Protein 5MMD (pdb70)

Radius of gyration: 23.55 Å; Cα contacts (8 Å, |Δi|>4): 1115; chains: 2; bounding box: 52×70×45 Å

Structure (mmCIF, N/CA/C/O backbone):
data_5MMD
#
_entry.id   5MMD
#
_cell.length_a   71.398
_cell.length_b   127.195
_cell.length_c   44.274
_cell.angle_alpha   90.00
_cell.angle_beta   90.00
_cell.angle_gamma   90.00
#
_symmetry.space_group_name_H-M   'P 21 21 2'
#
loop_
_entity.id
_entity.type
_entity.pdbx_description
1 polymer 'Metallo-beta-lactamase 1'
2 non-polymer 'ZINC ION'
3 non-polymer 'CHLORIDE ION'
4 water water
#
loop_
_atom_site.group_PDB
_atom_site.id
_atom_site.type_symbol
_atom_site.label_atom_id
_atom_site.label_alt_id
_atom_site.label_comp_id
_atom_site.label_asym_id
_atom_site.label_entity_id
_atom_site.label_seq_id
_atom_site.pdbx_PDB_ins_code
_atom_site.Cartn_x
_atom_site.Cartn_y
_atom_site.Cartn_z
_atom_site.occupancy
_atom_site.B_iso_or_equiv
_atom_site.auth_seq_id
_atom_site.auth_comp_id
_atom_site.auth_asym_id
_atom_site.auth_atom_id
_atom_site.pdbx_PDB_model_num
ATOM 1 N N . GLU A 1 4 ? -35.434 -4.551 -4.756 1.00 56.27 38 GLU E N 1
ATOM 2 C CA . GLU A 1 4 ? -36.032 -4.841 -3.461 1.00 54.85 38 GLU E CA 1
ATOM 3 C C . GLU A 1 4 ? -35.505 -3.876 -2.389 1.00 50.11 38 GLU E C 1
ATOM 4 O O . GLU A 1 4 ? -36.176 -2.904 -2.031 1.00 52.04 38 GLU E O 1
ATOM 16 N N . ILE A 1 5 ? -34.295 -4.132 -1.904 1.00 42.53 39 ILE E N 1
ATOM 17 C CA . ILE A 1 5 ? -33.790 -3.451 -0.713 1.00 36.39 39 ILE E CA 1
ATOM 18 C C . ILE A 1 5 ? -33.061 -2.137 -1.059 1.00 31.92 39 ILE E 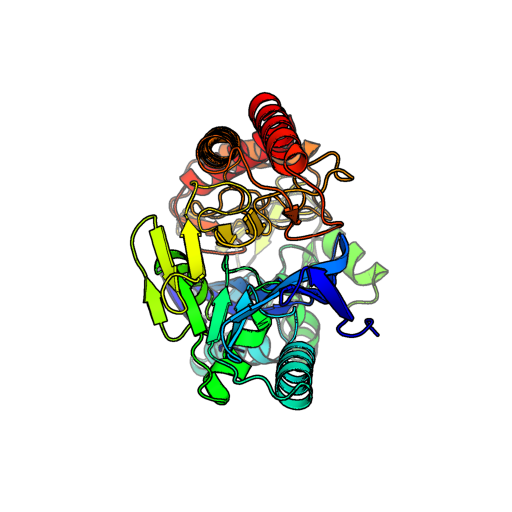C 1
ATOM 19 O O . ILE A 1 5 ? -32.415 -2.017 -2.101 1.00 31.42 39 ILE E O 1
ATOM 35 N N . PRO A 1 6 ? -33.182 -1.134 -0.189 1.00 28.80 40 PRO E N 1
ATOM 36 C CA . PRO A 1 6 ? -32.480 0.118 -0.429 1.00 27.92 40 PRO E CA 1
ATOM 37 C C . PRO A 1 6 ? -30.949 -0.029 -0.435 1.00 25.21 40 PRO E C 1
ATOM 38 O O . PRO A 1 6 ? -30.370 -0.983 0.091 1.00 22.90 40 PRO E O 1
ATOM 49 N N . GLY A 1 7 ? -30.308 0.954 -1.043 1.00 25.29 41 GLY E N 1
ATOM 50 C CA . GLY A 1 7 ? -28.884 0.903 -1.312 1.00 23.35 41 GLY E CA 1
ATOM 51 C C . GLY A 1 7 ? -28.000 1.502 -0.231 1.00 21.08 41 GLY E C 1
ATOM 52 O O . GLY A 1 7 ? -28.490 2.070 0.748 1.00 19.23 41 GLY E O 1
ATOM 56 N N . LEU A 1 8 ? -26.688 1.352 -0.442 1.00 19.13 42 LEU E N 1
ATOM 57 C CA . LEU A 1 8 ? -25.673 1.836 0.460 1.00 18.70 42 LEU E CA 1
ATOM 58 C C . LEU A 1 8 ? -25.844 3.326 0.738 1.00 17.14 42 LEU E C 1
ATOM 59 O O . LEU A 1 8 ? -26.057 4.095 -0.175 1.00 17.36 42 LEU E O 1
ATOM 75 N N . GLU A 1 9 ? -25.708 3.712 1.997 1.00 16.36 43 GLU E N 1
ATOM 76 C CA . GLU A 1 9 ? -25.669 5.120 2.387 1.00 17.39 43 GLU E CA 1
ATOM 77 C C . GLU A 1 9 ? -24.289 5.425 2.973 1.00 16.75 43 GLU E C 1
ATOM 78 O O . GLU A 1 9 ? -23.723 4.594 3.679 1.00 14.61 43 GLU E O 1
ATOM 90 N N . VAL A 1 10 ? -23.763 6.615 2.668 1.00 17.62 44 VAL E N 1
ATOM 91 C CA . VAL A 1 10 ? -22.534 7.083 3.280 1.00 17.70 44 VAL E CA 1
ATOM 92 C C . VAL A 1 10 ? -22.712 8.498 3.805 1.00 18.66 44 VAL E C 1
ATOM 93 O O . VAL A 1 10 ? -23.128 9.409 3.069 1.00 19.81 44 VAL E O 1
ATOM 106 N N . GLU A 1 11 ? -22.389 8.670 5.081 1.00 18.18 45 GLU E N 1
ATOM 107 C CA . GLU A 1 11 ? -22.637 9.901 5.819 1.00 20.07 45 GLU E CA 1
ATOM 108 C C . GLU A 1 11 ? -21.418 10.334 6.636 1.00 19.02 45 GLU E C 1
ATOM 109 O O . GLU A 1 11 ? -20.861 9.530 7.377 1.00 17.93 45 GLU E O 1
ATOM 121 N N . GLU A 1 12 ? -21.014 11.604 6.533 1.00 19.28 47 GLU E N 1
ATOM 122 C CA . GLU A 1 12 ? -19.897 12.077 7.357 1.00 18.21 47 GLU E CA 1
ATOM 123 C C . GLU A 1 12 ? -20.313 12.296 8.806 1.00 18.06 47 GLU E C 1
ATOM 124 O O . GLU A 1 12 ? -21.282 13.011 9.052 1.00 19.43 47 GLU E O 1
ATOM 136 N N . ILE A 1 13 ? -19.575 11.752 9.774 1.00 16.66 48 ILE E N 1
ATOM 137 C CA . ILE A 1 13 ? -19.906 11.978 11.192 1.00 17.77 48 ILE E CA 1
ATOM 138 C C . ILE A 1 13 ? -18.835 12.746 11.969 1.00 19.03 48 ILE E C 1
ATOM 139 O O . ILE A 1 13 ? -19.110 13.236 13.062 1.00 20.61 48 ILE E O 1
ATOM 155 N N . ASP A 1 14 ? -17.640 12.862 11.396 1.00 18.67 49 ASP E N 1
ATOM 156 C CA . ASP A 1 14 ? -16.555 13.666 11.929 1.00 20.34 49 ASP E CA 1
ATOM 157 C C . ASP A 1 14 ? -15.557 13.841 10.784 1.00 19.95 49 ASP E C 1
ATOM 158 O O . ASP A 1 14 ? -15.721 13.226 9.748 1.00 18.49 49 ASP E O 1
ATOM 167 N N . ASN A 1 15 ? -14.567 14.717 10.945 1.00 22.48 50 ASN E N 1
ATOM 168 C CA . ASN A 1 15 ? -13.589 14.945 9.885 1.00 21.93 50 ASN E CA 1
ATOM 169 C C . ASN A 1 15 ? -12.892 13.623 9.569 1.00 20.01 50 ASN E C 1
ATOM 170 O O . ASN A 1 15 ? -12.297 12.984 10.442 1.00 19.78 50 ASN E O 1
ATOM 181 N N . GLY A 1 16 ? -12.988 13.196 8.318 1.00 18.92 51 GLY E N 1
ATOM 182 C CA . GLY A 1 16 ? -12.401 11.934 7.893 1.00 17.36 51 GLY E CA 1
ATOM 183 C C . GLY A 1 16 ? -12.960 10.682 8.528 1.00 16.12 51 GLY E C 1
ATOM 184 O O . GLY A 1 16 ? -12.287 9.653 8.564 1.00 15.17 51 GLY E O 1
ATOM 188 N N . VAL A 1 17 ? -14.207 10.737 8.981 1.00 16.14 52 VAL E N 1
ATOM 189 C CA . VAL A 1 17 ? -14.845 9.554 9.498 1.00 14.03 52 VAL E CA 1
ATOM 190 C C . VAL A 1 17 ? -16.240 9.514 8.935 1.00 13.93 52 VAL E C 1
ATOM 191 O O . VAL A 1 17 ? -17.014 10.447 9.134 1.00 14.93 52 VAL E O 1
ATOM 204 N N . PHE A 1 18 ? -16.524 8.436 8.220 1.00 12.66 53 PHE E N 1
ATOM 205 C CA . PHE A 1 18 ? -17.789 8.258 7.508 1.00 14.32 53 PHE E CA 1
ATOM 206 C C . PHE A 1 18 ? -18.540 7.032 7.978 1.00 13.47 53 PHE E C 1
ATOM 207 O O . PHE A 1 18 ? -17.953 5.959 8.067 1.00 13.29 53 PHE E O 1
ATOM 224 N N . LEU A 1 19 ? -19.826 7.184 8.289 1.00 13.87 54 LEU E N 1
ATOM 225 C CA . LEU A 1 19 ? -20.678 6.040 8.614 1.00 13.02 54 LEU E CA 1
ATOM 226 C C . LEU A 1 19 ? -21.273 5.476 7.331 1.00 12.39 54 LEU E C 1
ATOM 227 O O . LEU A 1 19 ? -21.869 6.218 6.536 1.00 13.44 54 LEU E O 1
ATOM 243 N N . HIS A 1 20 ? -21.135 4.170 7.112 1.00 12.45 55 HIS E N 1
ATOM 244 C CA . HIS A 1 20 ? -21.784 3.562 5.964 1.00 12.38 55 HIS E CA 1
ATOM 245 C C . HIS A 1 20 ? -22.916 2.642 6.479 1.00 12.04 55 HIS E C 1
ATOM 246 O O . HIS A 1 20 ? -22.805 2.005 7.537 1.00 11.49 55 HIS E O 1
ATOM 259 N N . LYS A 1 21 ? -24.015 2.627 5.748 1.00 12.44 56 LYS E N 1
ATOM 260 C CA . LYS A 1 21 ? -25.200 1.943 6.205 1.00 13.29 56 LYS E CA 1
ATOM 261 C C . LYS A 1 21 ? -25.708 1.149 5.057 1.00 14.22 56 LYS E C 1
ATOM 262 O O . LYS A 1 21 ? -25.835 1.671 3.954 1.00 16.01 56 LYS E O 1
ATOM 281 N N . SER A 1 22 ? -25.927 -0.142 5.282 1.00 13.10 57 SER E N 1
ATOM 282 C CA . SER A 1 22 ? -26.423 -1.016 4.213 1.00 13.05 57 SER E CA 1
ATOM 283 C C . SER A 1 22 ? -27.507 -1.904 4.761 1.00 14.11 57 SER E C 1
ATOM 284 O O . SER A 1 22 ? -27.621 -2.055 5.968 1.00 13.89 57 SER E O 1
ATOM 292 N N . TYR A 1 23 ? -28.309 -2.465 3.864 1.00 14.54 58 TYR E N 1
ATOM 293 C CA . TYR A 1 23 ? -29.541 -3.134 4.264 1.00 16.10 58 TYR E CA 1
ATOM 294 C C . TYR A 1 23 ? -29.641 -4.615 3.879 1.00 16.66 58 TYR E C 1
ATOM 295 O O . TYR A 1 23 ? -29.059 -5.061 2.897 1.00 16.21 58 TYR E O 1
ATOM 313 N N . SER A 1 24 ? -30.423 -5.354 4.658 1.00 16.05 59 SER E N 1
ATOM 314 C CA . SER A 1 24 ? -30.835 -6.700 4.268 1.00 18.25 59 SER E CA 1
ATOM 315 C C . SER A 1 24 ? -32.209 -7.018 4.848 1.00 19.36 59 SER E C 1
ATOM 316 O O . SER A 1 24 ? -32.554 -6.533 5.918 1.00 19.14 59 SER E O 1
ATOM 324 N N . ARG A 1 25 ? -32.967 -7.863 4.158 1.00 21.20 60 ARG E N 1
ATOM 325 C CA . ARG A 1 25 ? -34.105 -8.498 4.792 1.00 23.55 60 ARG E CA 1
ATOM 326 C C . ARG A 1 25 ? -33.590 -9.652 5.623 1.00 24.50 60 ARG E C 1
ATOM 327 O O . ARG A 1 25 ? -32.626 -10.319 5.228 1.00 26.09 60 ARG E O 1
ATOM 348 N N . VAL A 1 26 ? -34.164 -9.848 6.802 1.00 25.26 61 VAL E N 1
ATOM 349 C CA . VAL A 1 26 ? -33.797 -10.982 7.668 1.00 26.66 61 VAL E CA 1
ATOM 350 C C . VAL A 1 26 ? -35.047 -11.657 8.223 1.00 29.04 61 VAL E C 1
ATOM 351 O O . VAL A 1 26 ? -35.850 -10.990 8.888 1.00 29.14 61 VAL E O 1
ATOM 364 N N . GLU A 1 27 ? -35.246 -12.962 7.989 1.00 32.06 62 GLU E N 1
ATOM 365 C CA . GLU A 1 27 ? -36.532 -13.577 8.381 1.00 36.21 62 GLU E CA 1
ATOM 366 C C . GLU A 1 27 ? -36.705 -13.505 9.887 1.00 36.78 62 GLU E C 1
ATOM 367 O O . GLU A 1 27 ? -35.823 -13.906 10.640 1.00 36.83 62 GLU E O 1
ATOM 379 N N . GLY A 1 28 ? -37.812 -12.925 10.317 1.00 37.84 63 GLY E N 1
ATOM 380 C CA . GLY A 1 28 ? -38.089 -12.746 11.730 1.00 39.29 63 GLY E CA 1
ATOM 381 C C . GLY A 1 28 ? -37.781 -11.344 12.222 1.00 38.19 63 GLY E C 1
ATOM 382 O O . GLY A 1 28 ? -38.150 -10.979 13.340 1.00 40.02 63 GLY E O 1
ATOM 386 N N . TRP A 1 29 ? -37.117 -10.553 11.384 1.00 35.19 64 TRP E N 1
ATOM 387 C CA . TRP A 1 29 ? -36.648 -9.238 11.792 1.00 33.46 64 TRP E CA 1
ATOM 388 C C . TRP A 1 29 ? -37.069 -8.181 10.776 1.00 33.06 64 TRP E C 1
ATOM 389 O O . TRP A 1 29 ? -36.975 -6.987 11.058 1.00 33.67 64 TRP E O 1
ATOM 410 N N . GLY A 1 30 ? -37.525 -8.611 9.600 1.00 23.65 65 GLY E N 1
ATOM 411 C CA . GLY A 1 30 ? -37.870 -7.684 8.526 1.00 22.65 65 GLY E CA 1
ATOM 412 C C . GLY A 1 30 ? -36.662 -7.007 7.859 1.00 19.10 65 GLY E C 1
ATOM 413 O O . GLY A 1 30 ? -35.586 -7.595 7.695 1.00 18.72 65 GLY E O 1
ATOM 417 N N . LEU A 1 31 ? -36.869 -5.772 7.431 1.00 19.45 66 LEU E N 1
ATOM 418 C CA . LEU A 1 31 ? -35.833 -4.978 6.788 1.00 18.40 66 LEU E CA 1
ATOM 419 C C . LEU A 1 31 ? -34.966 -4.400 7.889 1.00 17.22 66 LEU E C 1
ATOM 420 O O . LEU A 1 31 ? -35.475 -3.703 8.749 1.00 19.02 66 LEU E O 1
ATOM 436 N N . VAL A 1 32 ? -33.672 -4.724 7.865 1.00 15.25 67 VAL E N 1
ATOM 437 C CA . VAL A 1 32 ? -32.710 -4.340 8.877 1.00 15.60 67 VAL E CA 1
ATOM 438 C C . VAL A 1 32 ? -31.545 -3.560 8.223 1.00 13.01 67 VAL E C 1
ATOM 439 O O . VAL A 1 32 ? -31.160 -3.826 7.078 1.00 13.96 67 VAL E O 1
ATOM 452 N N . SER A 1 33 ? -30.987 -2.567 8.913 1.00 14.90 68 SER E N 1
ATOM 453 C CA . SER A 1 33 ? -29.812 -1.893 8.395 1.00 11.69 68 SER E CA 1
ATOM 454 C C . SER A 1 33 ? -28.591 -2.259 9.262 1.00 11.12 68 SER E C 1
ATOM 455 O O . SER A 1 33 ? -28.730 -2.612 10.421 1.00 11.14 68 SER E O 1
ATOM 463 N N . SER A 1 34 ? -27.413 -2.067 8.712 1.00 10.27 69 SER E N 1
ATOM 464 C CA . SER A 1 34 ? -26.167 -2.364 9.431 1.00 10.43 69 SER E CA 1
ATOM 465 C C . SER A 1 34 ? -25.178 -1.250 9.222 1.00 9.84 69 SER E C 1
ATOM 466 O O . SER A 1 34 ? -25.083 -0.764 8.111 1.00 11.60 69 SER E O 1
ATOM 474 N N . ASN A 1 35 ? -24.442 -0.879 10.272 1.00 8.96 70 ASN E N 1
ATOM 475 C CA . ASN A 1 35 ? -23.462 0.211 10.224 1.00 9.38 70 ASN E CA 1
ATOM 476 C C . ASN A 1 35 ? -22.030 -0.294 10.069 1.00 10.14 70 ASN E C 1
ATOM 477 O O . ASN A 1 35 ? -21.693 -1.363 10.552 1.00 7.99 70 ASN E O 1
ATOM 488 N N . GLY A 1 36 ? -21.200 0.513 9.437 1.00 10.21 71 GLY E N 1
ATOM 489 C CA . GLY A 1 36 ? -19.751 0.334 9.535 1.00 9.24 71 GLY E CA 1
ATOM 490 C C . GLY A 1 36 ? -19.128 1.718 9.391 1.00 8.60 71 GLY E C 1
ATOM 491 O O . GLY A 1 36 ? -19.876 2.698 9.308 1.00 9.70 71 GLY E O 1
ATOM 495 N N . LEU A 1 37 ? -17.798 1.818 9.402 1.00 9.94 72 LEU E N 1
ATOM 496 C CA . LEU A 1 37 ? -17.154 3.116 9.176 1.00 11.16 72 LEU E CA 1
ATOM 497 C C . LEU A 1 37 ? -16.170 3.067 8.029 1.00 11.43 72 LEU E C 1
ATOM 498 O O . LEU A 1 37 ? -15.632 2.026 7.670 1.00 11.54 72 LEU E O 1
ATOM 514 N N . VAL A 1 38 ? -15.898 4.242 7.487 1.00 12.29 73 VAL E N 1
ATOM 515 C CA . VAL A 1 38 ? -14.715 4.440 6.689 1.00 13.43 73 VAL E CA 1
ATOM 516 C C . VAL A 1 38 ? -13.914 5.518 7.440 1.00 13.46 73 VAL E C 1
ATOM 517 O O . VAL A 1 38 ? -14.413 6.621 7.734 1.00 13.79 73 VAL E O 1
ATOM 530 N N . VAL A 1 39 ? -12.669 5.188 7.759 1.00 13.64 74 VAL E N 1
ATOM 531 C CA . VAL A 1 39 ? -11.796 6.091 8.489 1.00 14.81 74 VAL E CA 1
ATOM 532 C C . VAL A 1 39 ? -10.580 6.489 7.642 1.00 15.56 74 VAL E C 1
ATOM 533 O O . VAL A 1 39 ? -9.896 5.647 7.062 1.00 15.78 74 VAL E O 1
ATOM 546 N N . ILE A 1 40 ? -10.313 7.781 7.605 1.00 16.49 75 ILE E N 1
ATOM 547 C CA . ILE A 1 40 ? -9.227 8.331 6.820 1.00 16.71 75 ILE E CA 1
ATOM 548 C C . ILE A 1 40 ? -8.091 8.867 7.660 1.00 17.92 75 ILE E C 1
ATOM 549 O O . ILE A 1 40 ? -8.307 9.619 8.609 1.00 18.44 75 ILE E O 1
ATOM 565 N N . SER A 1 41 ? -6.872 8.525 7.237 1.00 18.86 76 SER E N 1
ATOM 566 C CA . SER A 1 41 ? -5.659 9.106 7.761 1.00 20.69 76 SER E CA 1
ATOM 567 C C . SER A 1 41 ? -4.648 9.292 6.613 1.00 21.92 76 SER E C 1
ATOM 568 O O . SER A 1 41 ? -4.296 8.341 5.920 1.00 21.74 76 SER E O 1
ATOM 576 N N . GLY A 1 42 ? -4.226 10.535 6.388 1.00 23.36 77 GLY E N 1
ATOM 577 C CA . GLY A 1 42 ? -3.197 10.805 5.393 1.00 25.12 77 GLY E CA 1
ATOM 578 C C . GLY A 1 42 ? -3.586 10.309 4.019 1.00 24.13 77 GLY E C 1
ATOM 579 O O . GLY A 1 42 ? -2.772 9.777 3.283 1.00 25.01 77 GLY E O 1
ATOM 583 N N . GLY A 1 43 ? -4.851 10.451 3.673 1.00 22.69 78 GLY E N 1
ATOM 584 C CA . GLY A 1 43 ? -5.306 10.060 2.356 1.00 22.20 78 GLY E CA 1
ATOM 585 C C . GLY A 1 43 ? -5.652 8.588 2.245 1.00 21.43 78 GLY E C 1
ATOM 586 O O . GLY A 1 43 ? -6.263 8.187 1.249 1.00 20.36 78 GLY E O 1
ATOM 590 N N . LYS A 1 44 ? -5.286 7.788 3.249 1.00 20.56 79 LYS E N 1
ATOM 591 C CA . LYS A 1 44 ? -5.613 6.357 3.224 1.00 19.68 79 LYS E CA 1
ATOM 592 C C . LYS A 1 44 ? -6.923 6.069 3.933 1.00 17.68 79 LYS E C 1
ATOM 593 O O . LYS A 1 44 ? -7.153 6.570 5.029 1.00 17.47 79 LYS E O 1
ATOM 612 N N . ALA A 1 45 ? -7.731 5.195 3.336 1.00 16.65 80 ALA E N 1
ATOM 613 C CA . ALA A 1 45 ? -9.048 4.822 3.887 1.00 15.64 80 ALA E CA 1
ATOM 614 C C . ALA A 1 45 ? -9.068 3.403 4.443 1.00 16.66 80 ALA E C 1
ATOM 615 O O . ALA A 1 45 ? -8.590 2.461 3.781 1.00 17.79 80 ALA E O 1
ATOM 622 N N . PHE A 1 46 ? -9.592 3.247 5.651 1.00 15.07 81 PHE E N 1
ATOM 623 C CA . PHE A 1 46 ? -9.704 1.913 6.230 1.00 14.25 81 PHE E CA 1
ATOM 624 C C . PHE A 1 46 ? -11.177 1.636 6.471 1.00 12.94 81 PHE E C 1
ATOM 625 O O . PHE A 1 46 ? -11.883 2.487 7.024 1.00 13.00 81 PHE E O 1
ATOM 642 N N . ILE A 1 47 ? -11.656 0.490 5.999 1.00 12.11 82 ILE E N 1
ATOM 643 C CA . ILE A 1 47 ? -13.052 0.083 6.244 1.00 11.24 82 ILE E CA 1
ATOM 644 C C . ILE A 1 47 ? -13.199 -0.705 7.531 1.00 11.61 82 ILE E C 1
ATOM 645 O O . ILE A 1 47 ? -12.515 -1.724 7.734 1.00 11.98 82 ILE E O 1
ATOM 661 N N . ILE A 1 48 ? -14.053 -0.216 8.416 1.00 10.37 83 ILE E N 1
ATOM 662 C CA . ILE A 1 48 ? -14.461 -0.963 9.608 1.00 10.65 83 ILE E CA 1
ATOM 663 C C . ILE A 1 48 ? -15.855 -1.584 9.368 1.00 9.58 83 ILE E C 1
ATOM 664 O O . ILE A 1 48 ? -16.876 -0.895 9.408 1.00 9.79 83 ILE E O 1
ATOM 680 N N . ASP A 1 49 ? -15.804 -2.891 9.119 1.00 10.07 84 ASP E N 1
ATOM 681 C CA . ASP A 1 49 ? -16.925 -3.799 8.769 1.00 10.39 84 ASP E CA 1
ATOM 682 C C . ASP A 1 49 ? -17.394 -3.576 7.347 1.00 10.78 84 ASP E C 1
ATOM 683 O O . ASP A 1 49 ? -17.546 -2.436 6.900 1.00 10.65 84 ASP E O 1
ATOM 692 N N . THR A 1 50 ? -17.538 -4.673 6.597 1.00 9.60 85 THR E N 1
ATOM 693 C CA . THR A 1 50 ? -18.038 -4.542 5.257 1.00 10.67 85 THR E CA 1
ATOM 694 C C . THR A 1 50 ? -19.537 -4.251 5.296 1.00 10.06 85 THR E C 1
ATOM 695 O O . THR A 1 50 ? -20.202 -4.471 6.295 1.00 10.06 85 THR E O 1
ATOM 706 N N . PRO A 1 51 ? -20.053 -3.718 4.204 1.00 9.81 86 PRO E N 1
ATOM 707 C CA . PRO A 1 51 ? -21.510 -3.664 4.023 1.00 11.12 86 PRO E CA 1
ATOM 708 C C . PRO A 1 51 ? -22.099 -5.086 3.963 1.00 10.89 86 PRO E C 1
ATOM 709 O O . PRO A 1 51 ? -21.358 -6.061 3.868 1.00 10.11 86 PRO E O 1
ATOM 720 N N . TRP A 1 52 ? -23.420 -5.184 4.009 1.00 11.31 87 TRP E N 1
ATOM 721 C CA . TRP A 1 52 ? -24.140 -6.439 4.052 1.00 12.46 87 TRP E CA 1
ATOM 722 C C . TRP A 1 52 ? -24.262 -7.149 2.718 1.00 13.31 87 TRP E C 1
ATOM 723 O O . TRP A 1 52 ? -25.022 -8.103 2.618 1.00 14.49 87 TRP E O 1
ATOM 744 N N . SER A 1 53 ? -23.553 -6.705 1.690 1.00 14.09 88 SER E N 1
ATOM 745 C CA . SER A 1 53 ? -23.634 -7.361 0.376 1.00 16.34 88 SER E CA 1
ATOM 746 C C . SER A 1 53 ? -22.403 -7.076 -0.472 1.00 17.56 88 SER E C 1
ATOM 747 O O . SER A 1 53 ? -21.698 -6.067 -0.258 1.00 17.52 88 SER E O 1
ATOM 755 N N . GLU A 1 54 ? -22.135 -7.982 -1.408 1.00 19.29 89 GLU E N 1
ATOM 756 C CA . GLU A 1 54 ? -21.057 -7.802 -2.376 1.00 20.09 89 GLU E CA 1
ATOM 757 C C . GLU A 1 54 ? -21.280 -6.521 -3.170 1.00 21.07 89 GLU E C 1
ATOM 758 O O . GLU A 1 54 ? -20.362 -5.696 -3.336 1.00 20.41 89 GLU E O 1
ATOM 770 N N . SER A 1 55 ? -22.510 -6.358 -3.656 1.00 22.03 90 SER E N 1
ATOM 771 C CA . SER A 1 55 ? -22.864 -5.170 -4.428 1.00 22.45 90 SER E CA 1
ATOM 772 C C . SER A 1 55 ? -22.509 -3.901 -3.658 1.00 20.58 90 SER E C 1
ATOM 773 O O . SER A 1 55 ? -21.842 -3.010 -4.189 1.00 20.41 90 SER E O 1
ATOM 781 N N . ASP A 1 56 ? -22.977 -3.807 -2.415 1.00 19.10 91 ASP E N 1
ATOM 782 C CA . ASP A 1 56 ? -22.766 -2.584 -1.653 1.00 18.20 91 ASP E CA 1
ATOM 783 C C . ASP A 1 56 ? -21.299 -2.431 -1.204 1.00 17.46 91 ASP E C 1
ATOM 784 O O . ASP A 1 56 ? -20.853 -1.322 -0.992 1.00 17.07 91 ASP E O 1
ATOM 793 N N . THR A 1 57 ? -20.565 -3.527 -1.074 1.00 16.28 92 THR E N 1
ATOM 794 C CA . THR A 1 57 ? -19.143 -3.451 -0.761 1.00 16.46 92 THR E CA 1
ATOM 795 C C . THR A 1 57 ? -18.448 -2.827 -1.970 1.00 17.45 92 THR E C 1
ATOM 796 O O . THR A 1 57 ? -17.697 -1.876 -1.815 1.00 16.90 92 THR E O 1
ATOM 807 N N . GLU A 1 58 ? -18.748 -3.305 -3.180 1.00 19.76 93 GLU E N 1
ATOM 808 C CA . GLU A 1 58 ? -18.211 -2.648 -4.378 1.00 23.07 93 GLU E CA 1
ATOM 809 C C . GLU A 1 58 ? -18.603 -1.176 -4.427 1.00 23.51 93 GLU E C 1
ATOM 810 O O . GLU A 1 58 ? -17.767 -0.332 -4.791 1.00 22.82 93 GLU E O 1
ATOM 822 N N . LYS A 1 59 ? -19.850 -0.848 -4.074 1.00 23.03 94 LYS E N 1
ATOM 823 C CA . LYS A 1 59 ? -20.278 0.547 -4.113 1.00 23.03 94 LYS E CA 1
ATOM 824 C C . LYS A 1 59 ? -19.480 1.408 -3.149 1.00 21.37 94 LYS E C 1
ATOM 825 O O . LYS A 1 59 ? -19.229 2.594 -3.436 1.00 22.08 94 LYS E O 1
ATOM 844 N N . LEU A 1 60 ? -19.110 0.832 -2.012 1.00 18.76 95 LEU E N 1
ATOM 845 C CA . LEU A 1 60 ? -18.392 1.559 -0.977 1.00 17.67 95 LEU E CA 1
ATOM 846 C C . LEU A 1 60 ? -16.975 1.827 -1.447 1.00 17.80 95 LEU E C 1
ATOM 847 O O . LEU A 1 60 ? -16.464 2.940 -1.330 1.00 17.07 95 LEU E O 1
ATOM 863 N N . VAL A 1 61 ? -16.376 0.815 -2.040 1.00 16.74 96 VAL E N 1
ATOM 864 C CA . VAL A 1 61 ? -15.013 0.903 -2.525 1.00 18.61 96 VAL E CA 1
ATOM 865 C C . VAL A 1 61 ? -14.952 1.897 -3.659 1.00 21.31 96 VAL E C 1
ATOM 866 O O . VAL A 1 61 ? -14.011 2.686 -3.735 1.00 21.44 96 VAL E O 1
ATOM 879 N N . ASP A 1 62 ? -15.977 1.892 -4.506 1.00 22.65 97 ASP E N 1
ATOM 880 C CA . ASP A 1 62 ? -16.060 2.864 -5.595 1.00 26.24 97 ASP E CA 1
ATOM 881 C C . ASP A 1 62 ? -16.217 4.301 -5.053 1.00 25.64 97 ASP E C 1
ATOM 882 O O . ASP A 1 62 ? -15.610 5.251 -5.571 1.00 26.06 97 ASP E O 1
ATOM 891 N N . TRP A 1 63 ? -17.034 4.455 -4.016 1.00 23.76 98 TRP E N 1
ATOM 892 C CA . TRP A 1 63 ? -17.207 5.749 -3.376 1.00 23.05 98 TRP E CA 1
ATOM 893 C C . TRP A 1 63 ? -15.852 6.272 -2.860 1.00 22.18 98 TRP E C 1
ATOM 894 O O . TRP A 1 63 ? -15.478 7.421 -3.120 1.00 23.21 98 TRP E O 1
ATOM 915 N N . ILE A 1 64 ? -15.138 5.422 -2.136 1.00 19.78 99 ILE E N 1
ATOM 916 C CA . ILE A 1 64 ? -13.807 5.746 -1.608 1.00 20.14 99 ILE E CA 1
ATOM 917 C C . ILE A 1 64 ? -12.840 6.156 -2.716 1.00 21.52 99 ILE E C 1
ATOM 918 O O . ILE A 1 64 ? -12.100 7.134 -2.582 1.00 21.02 99 ILE E O 1
ATOM 934 N N . ARG A 1 65 ? -12.842 5.426 -3.823 1.00 23.34 100 ARG E N 1
ATOM 935 C CA . ARG A 1 65 ? -11.920 5.755 -4.896 1.00 26.34 100 ARG E CA 1
ATOM 936 C C . ARG A 1 65 ? -12.329 7.061 -5.584 1.00 27.19 100 ARG E C 1
ATOM 937 O O . ARG A 1 65 ? -11.483 7.852 -5.967 1.00 28.24 100 ARG E O 1
ATOM 958 N N . SER A 1 66 ? -13.627 7.301 -5.696 1.00 26.59 102 SER E N 1
ATOM 959 C CA . SER A 1 66 ? -14.141 8.522 -6.330 1.00 27.77 102 SER E CA 1
ATOM 960 C C . SER A 1 66 ? -13.820 9.779 -5.510 1.00 26.40 102 SER E C 1
ATOM 961 O O . SER A 1 66 ? -13.713 10.872 -6.064 1.00 28.64 102 SER E O 1
ATOM 969 N N . LYS A 1 67 ? -13.700 9.620 -4.197 1.00 23.64 104 LYS E N 1
ATOM 970 C CA . LYS A 1 67 ? -13.236 10.699 -3.336 1.00 23.66 104 LYS E CA 1
ATOM 971 C C . LYS A 1 67 ? -11.691 10.810 -3.358 1.00 23.82 104 LYS E C 1
ATOM 972 O O . LYS A 1 67 ? -11.109 11.639 -2.669 1.00 25.12 104 LYS E O 1
ATOM 991 N N . LYS A 1 68 ? -11.044 9.998 -4.184 1.00 22.51 105 LYS E N 1
ATOM 992 C CA . LYS A 1 68 ? -9.593 10.050 -4.360 1.00 24.00 105 LYS E CA 1
ATOM 993 C C . LYS A 1 68 ? -8.868 9.698 -3.066 1.00 22.82 105 LYS E C 1
ATOM 994 O O . LYS A 1 68 ? -7.805 10.263 -2.778 1.00 24.17 105 LYS E O 1
ATOM 1013 N N . TYR A 1 69 ? -9.439 8.772 -2.304 1.00 20.98 106 TYR E N 1
ATOM 1014 C CA . TYR A 1 69 ? -8.722 8.157 -1.189 1.00 21.14 106 TYR E CA 1
ATOM 1015 C C . TYR A 1 69 ? -8.023 6.879 -1.659 1.00 21.69 106 TYR E C 1
ATOM 1016 O O . TYR A 1 69 ? -8.480 6.212 -2.591 1.00 21.73 106 TYR E O 1
ATOM 1034 N N . GLU A 1 70 ? -6.940 6.533 -0.982 1.00 22.57 107 GLU E N 1
ATOM 1035 C CA . GLU A 1 70 ? -6.256 5.257 -1.192 1.00 23.75 107 GLU E CA 1
ATOM 1036 C C . GLU A 1 70 ? -6.877 4.200 -0.266 1.00 22.91 107 GLU E C 1
ATOM 1037 O O . GLU A 1 70 ? -7.012 4.412 0.928 1.00 23.41 107 GLU E O 1
ATOM 1049 N N . LEU A 1 71 ? -7.313 3.076 -0.802 1.00 21.20 109 LEU E N 1
ATOM 1050 C CA . LEU A 1 71 ? -7.921 2.067 0.088 1.00 20.17 109 LEU E CA 1
ATOM 1051 C C . LEU A 1 71 ? -6.842 1.199 0.680 1.00 19.03 109 LEU E C 1
ATOM 1052 O O . LEU A 1 71 ? -6.087 0.595 -0.047 1.00 20.79 109 LEU E O 1
ATOM 1068 N N . ALA A 1 72 ? -6.797 1.131 2.002 1.00 17.25 110 ALA E N 1
ATOM 1069 C CA . ALA A 1 72 ? -5.746 0.428 2.719 1.00 18.93 110 ALA E CA 1
ATOM 1070 C C . ALA A 1 72 ? -6.153 -0.992 3.151 1.00 18.63 110 ALA E C 1
ATOM 1071 O O . ALA A 1 72 ? -5.318 -1.885 3.231 1.00 21.06 110 ALA E O 1
ATOM 1078 N N . GLY A 1 73 ? -7.436 -1.204 3.404 1.00 17.84 111 GLY E N 1
ATOM 1079 C CA . GLY A 1 73 ? -7.909 -2.485 3.912 1.00 16.70 111 GLY E CA 1
ATOM 1080 C C . GLY A 1 73 ? -9.241 -2.436 4.655 1.00 15.38 111 GLY E C 1
ATOM 1081 O O . GLY A 1 73 ? -9.867 -1.389 4.805 1.00 13.79 111 GLY E O 1
ATOM 1085 N N . SER A 1 74 ? -9.657 -3.591 5.143 1.00 15.87 112 SER E N 1
ATOM 1086 C CA . SER A 1 74 ? -10.880 -3.687 5.940 1.00 13.71 112 SER E CA 1
ATOM 1087 C C . SER A 1 74 ? -10.639 -4.580 7.146 1.00 13.58 112 SER E C 1
ATOM 1088 O O . SER A 1 74 ? -9.828 -5.519 7.090 1.00 16.63 112 SER E O 1
ATOM 1096 N N . ILE A 1 75 ? -11.324 -4.271 8.239 1.00 12.05 113 ILE E N 1
ATOM 1097 C CA . ILE A 1 75 ? -11.405 -5.153 9.371 1.00 12.18 113 ILE E CA 1
ATOM 1098 C C . ILE A 1 75 ? -12.887 -5.539 9.625 1.00 11.22 113 ILE E C 1
ATOM 1099 O O . ILE A 1 75 ? -13.779 -4.686 9.527 1.00 10.07 113 ILE E O 1
ATOM 1115 N N . SER A 1 76 ? -13.143 -6.818 9.931 1.00 10.97 114 SER E N 1
ATOM 1116 C CA . SER A 1 76 ? -14.504 -7.248 10.302 1.00 10.06 114 SER E CA 1
ATOM 1117 C C . SER A 1 76 ? -14.528 -7.593 11.790 1.00 11.04 114 SER E C 1
ATOM 1118 O O . SER A 1 76 ? -13.637 -8.277 12.284 1.00 11.96 114 SER E O 1
ATOM 1126 N N . THR A 1 77 ? -15.538 -7.093 12.502 1.00 10.89 115 THR E N 1
ATOM 1127 C CA . THR A 1 77 ? -15.490 -7.098 13.962 1.00 11.84 115 THR E CA 1
ATOM 1128 C C . THR A 1 77 ? -16.213 -8.288 14.588 1.00 12.83 115 THR E C 1
ATOM 1129 O O . THR A 1 77 ? -16.107 -8.509 15.794 1.00 13.33 115 THR E O 1
ATOM 1140 N N . HIS A 1 78 ? -16.956 -9.048 13.783 1.00 12.55 116 HIS E N 1
ATOM 1141 C CA . HIS A 1 78 ? -17.242 -10.449 14.155 1.00 13.17 116 HIS E CA 1
ATOM 1142 C C . HIS A 1 78 ? -17.673 -11.177 12.896 1.00 12.62 116 HIS E C 1
ATOM 1143 O O . HIS A 1 78 ? -17.723 -10.567 11.815 1.00 11.39 116 HIS E O 1
ATOM 1156 N N . SER A 1 79 ? -18.017 -12.461 13.033 1.00 12.19 117 SER E N 1
ATOM 1157 C CA . SER A 1 79 ? -18.209 -13.304 11.860 1.00 13.09 117 SER E CA 1
ATOM 1158 C C . SER A 1 79 ? -19.521 -13.098 11.074 1.00 12.40 117 SER E C 1
ATOM 1159 O O . SER A 1 79 ? -19.577 -13.473 9.896 1.00 13.35 117 SER E O 1
ATOM 1167 N N . HIS A 1 80 ? -20.546 -12.496 11.690 1.00 12.20 118 HIS E N 1
ATOM 1168 C CA . HIS A 1 80 ? -21.881 -12.423 11.048 1.00 12.94 118 HIS E CA 1
ATOM 1169 C C . HIS A 1 80 ? -21.859 -11.696 9.701 1.00 12.08 118 HIS E C 1
ATOM 1170 O O . HIS A 1 80 ? -21.040 -10.798 9.444 1.00 10.75 118 HIS E O 1
ATOM 1183 N N . GLU A 1 81 ? -22.728 -12.173 8.826 1.00 11.52 119 GLU E N 1
ATOM 1184 C CA . GLU A 1 81 ? -22.807 -11.721 7.448 1.00 11.36 119 GLU E CA 1
ATOM 1185 C C . GLU A 1 81 ? -22.974 -10.200 7.298 1.00 11.09 119 GLU E C 1
ATOM 1186 O O . GLU A 1 81 ? -22.523 -9.643 6.304 1.00 10.60 119 GLU E O 1
ATOM 1198 N N . ASP A 1 82 ? -23.585 -9.536 8.281 1.00 9.56 120 ASP E N 1
ATOM 1199 C CA . ASP A 1 82 ? -23.773 -8.091 8.156 1.00 10.85 120 ASP E CA 1
ATOM 1200 C C . ASP A 1 82 ? -22.423 -7.339 8.204 1.00 10.60 120 ASP E C 1
ATOM 1201 O O . ASP A 1 82 ? -22.369 -6.212 7.767 1.00 11.33 120 ASP E O 1
ATOM 1210 N N . LYS A 1 83 ? -21.354 -7.963 8.670 1.00 9.70 121 LYS E N 1
ATOM 1211 C CA . LYS A 1 83 ? -20.041 -7.281 8.800 1.00 9.15 121 LYS E CA 1
ATOM 1212 C C . LYS A 1 83 ? -18.926 -7.907 7.949 1.00 10.52 121 LYS E C 1
ATOM 1213 O O . LYS A 1 83 ? -17.821 -7.334 7.825 1.00 9.44 121 LYS E O 1
ATOM 1232 N N . THR A 1 84 ? -19.221 -9.070 7.356 1.00 11.00 122 THR E N 1
ATOM 1233 C CA . THR A 1 84 ? -18.269 -9.851 6.583 1.00 11.73 122 THR E CA 1
ATOM 1234 C C . THR A 1 84 ? -18.723 -10.143 5.160 1.00 11.79 122 THR E C 1
ATOM 1235 O O . THR A 1 84 ? -18.022 -10.835 4.442 1.00 12.37 122 THR E O 1
ATOM 1246 N N . ALA A 1 85 ? -19.891 -9.664 4.739 1.00 11.58 123 ALA E N 1
ATOM 1247 C CA . ALA A 1 85 ? -20.405 -10.103 3.437 1.00 11.80 123 ALA E CA 1
ATOM 1248 C C . ALA A 1 85 ? -19.446 -9.768 2.318 1.00 12.94 123 ALA E C 1
ATOM 1249 O O . ALA A 1 85 ? -19.411 -10.462 1.305 1.00 12.90 123 ALA E O 1
ATOM 1256 N N . GLY A 1 86 ? -18.693 -8.689 2.468 1.00 12.63 124 GLY E N 1
ATOM 1257 C CA . GLY A 1 86 ? -17.857 -8.236 1.385 1.00 13.96 124 GLY E CA 1
ATOM 1258 C C . GLY A 1 86 ? -16.441 -8.771 1.389 1.00 14.95 124 GLY E C 1
ATOM 1259 O O . GLY A 1 86 ? -15.663 -8.431 0.491 1.00 17.10 124 GLY E O 1
ATOM 1263 N N . ILE A 1 87 ? -16.096 -9.586 2.380 1.00 14.70 125 ILE E N 1
ATOM 1264 C CA . ILE A 1 87 ? -14.727 -10.097 2.473 1.00 14.69 125 ILE E CA 1
ATOM 1265 C C . ILE A 1 87 ? -14.266 -10.831 1.214 1.00 16.76 125 ILE E C 1
ATOM 1266 O O . ILE A 1 87 ? -13.158 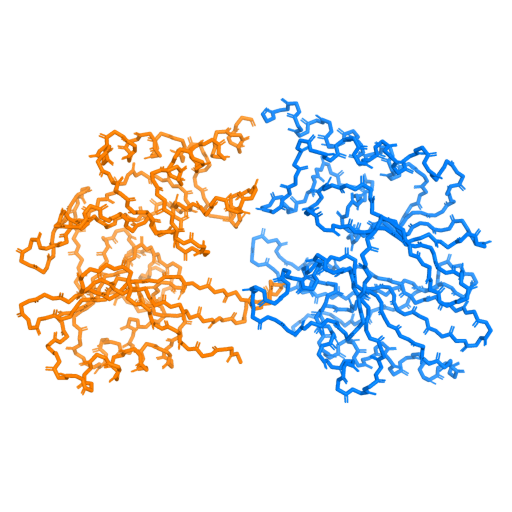-10.577 0.743 1.00 17.56 125 ILE E O 1
ATOM 1282 N N . LYS A 1 88 ? -15.113 -11.689 0.647 1.00 16.70 126 LYS E N 1
ATOM 1283 C CA . LYS A 1 88 ? -14.768 -12.395 -0.571 1.00 19.10 126 LYS E CA 1
ATOM 1284 C C . LYS A 1 88 ? -14.481 -11.446 -1.722 1.00 20.08 126 LYS E C 1
ATOM 1285 O O . LYS A 1 88 ? -13.479 -11.612 -2.436 1.00 20.98 126 LYS E O 1
ATOM 1304 N N . TRP A 1 89 ? -15.349 -10.454 -1.912 1.00 18.31 127 TRP E N 1
ATOM 1305 C CA . TRP A 1 89 ? -15.159 -9.527 -3.012 1.00 19.24 127 TRP E CA 1
ATOM 1306 C C . TRP A 1 89 ? -13.845 -8.752 -2.801 1.00 19.76 127 TRP E C 1
ATOM 1307 O O . TRP A 1 89 ? -13.073 -8.576 -3.732 1.00 21.48 127 TRP E O 1
ATOM 1328 N N . LEU A 1 90 ? -13.566 -8.362 -1.569 1.00 18.52 128 LEU E N 1
ATOM 1329 C CA . LEU A 1 90 ? -12.392 -7.552 -1.278 1.00 19.82 128 LEU E CA 1
ATOM 1330 C C . LEU A 1 90 ? -11.124 -8.386 -1.493 1.00 21.84 128 LEU E C 1
ATOM 1331 O O . LEU A 1 90 ? -10.140 -7.909 -2.066 1.00 22.95 128 LEU E O 1
ATOM 1347 N N . ASN A 1 91 ? -11.173 -9.628 -1.024 1.00 20.69 129 ASN E N 1
ATOM 1348 C CA . ASN A 1 91 ? -10.108 -10.585 -1.237 1.00 22.83 129 ASN E CA 1
ATOM 1349 C C . ASN A 1 91 ? -9.787 -10.716 -2.709 1.00 25.10 129 ASN E C 1
ATOM 1350 O O . ASN A 1 91 ? -8.626 -10.747 -3.116 1.00 26.40 129 ASN E O 1
ATOM 1361 N N . GLY A 1 92 ? -10.845 -10.823 -3.506 1.00 25.16 130 GLY E N 1
ATOM 1362 C CA . GLY A 1 92 ? -10.710 -10.914 -4.944 1.00 27.45 130 GLY E CA 1
ATOM 1363 C C . GLY A 1 92 ? -10.014 -9.730 -5.586 1.00 28.97 130 GLY E C 1
ATOM 1364 O O . GLY A 1 92 ? -9.429 -9.869 -6.656 1.00 31.72 130 GLY E O 1
ATOM 1368 N N . LYS A 1 93 ? -10.105 -8.564 -4.953 1.00 28.10 131 LYS E N 1
ATOM 1369 C CA . LYS A 1 93 ? -9.513 -7.339 -5.481 1.00 29.49 131 LYS E CA 1
ATOM 1370 C C . LYS A 1 93 ? -8.154 -7.076 -4.844 1.00 30.41 131 LYS E C 1
ATOM 1371 O O . LYS A 1 93 ? -7.560 -6.019 -5.040 1.00 30.43 131 LYS E O 1
ATOM 1390 N N . SER A 1 94 ? -7.674 -8.076 -4.107 1.00 30.92 133 SER E N 1
ATOM 1391 C CA . SER A 1 94 ? -6.464 -7.993 -3.288 1.00 31.37 133 SER E CA 1
ATOM 1392 C C . SER A 1 94 ? -6.417 -6.737 -2.409 1.00 28.93 133 SER E C 1
ATOM 1393 O O . SER A 1 94 ? -5.364 -6.169 -2.156 1.00 29.29 133 SER E O 1
ATOM 1401 N N . ILE A 1 95 ? -7.586 -6.349 -1.918 1.00 25.50 134 ILE E N 1
ATOM 1402 C CA . ILE A 1 95 ? -7.693 -5.437 -0.799 1.00 23.71 134 ILE E CA 1
ATOM 1403 C C . ILE A 1 95 ? -7.575 -6.225 0.507 1.00 22.30 134 ILE E C 1
ATOM 1404 O O . ILE A 1 95 ? -8.433 -7.047 0.804 1.00 21.12 134 ILE E O 1
ATOM 1420 N N . THR A 1 96 ? -6.541 -5.965 1.300 1.00 23.40 135 THR E N 1
ATOM 1421 C CA . THR A 1 96 ? -6.338 -6.715 2.542 1.00 22.22 135 THR E CA 1
ATOM 1422 C C . THR A 1 96 ? -7.516 -6.653 3.532 1.00 19.90 135 THR E C 1
ATOM 1423 O O . THR A 1 96 ? -7.950 -5.593 3.970 1.00 18.85 135 THR E O 1
ATOM 1434 N N . THR A 1 97 ? -8.011 -7.831 3.870 1.00 19.35 136 THR E N 1
ATOM 1435 C CA . THR A 1 97 ? -9.054 -8.019 4.849 1.00 17.55 136 THR E CA 1
ATOM 1436 C C . THR A 1 97 ? -8.444 -8.546 6.140 1.00 17.70 136 THR E C 1
ATOM 1437 O O . THR A 1 97 ? -7.533 -9.390 6.130 1.00 19.12 136 THR E O 1
ATOM 1448 N N . TYR A 1 98 ? -8.921 -8.012 7.243 1.00 16.45 137 TYR E N 1
ATOM 1449 C CA . TYR A 1 98 ? -8.493 -8.424 8.570 1.00 17.54 137 TYR E CA 1
ATOM 1450 C C . TYR A 1 98 ? -9.670 -8.955 9.393 1.00 15.67 137 TYR E C 1
ATOM 1451 O O . TYR A 1 98 ? -10.783 -8.478 9.278 1.00 14.32 137 TYR E O 1
ATOM 1469 N N . ALA A 1 99 ? -9.371 -9.902 10.282 1.00 15.78 138 ALA E N 1
ATOM 1470 C CA . ALA A 1 99 ? -10.286 -10.308 11.329 1.00 15.28 138 ALA E CA 1
ATOM 1471 C C . ALA A 1 99 ? -9.478 -10.924 12.445 1.00 16.83 138 ALA E C 1
ATOM 1472 O O . ALA A 1 99 ? -8.301 -11.208 12.260 1.00 17.38 138 ALA E O 1
ATOM 1479 N N . SER A 1 100 ? -10.071 -11.140 13.608 1.00 15.54 139 SER E N 1
ATOM 1480 C CA . SER A 1 100 ? -9.351 -11.892 14.637 1.00 16.81 139 SER E CA 1
ATOM 1481 C C . SER A 1 100 ? -9.179 -13.370 14.196 1.00 17.93 139 SER E C 1
ATOM 1482 O O . SER A 1 100 ? -9.915 -13.869 13.348 1.00 17.49 139 SER E O 1
ATOM 1490 N N . ALA A 1 101 ? -8.193 -14.056 14.762 1.00 19.54 140 ALA E N 1
ATOM 1491 C CA . ALA A 1 101 ? -8.013 -15.496 14.474 1.00 20.93 140 ALA E CA 1
ATOM 1492 C C . ALA A 1 101 ? -9.314 -16.270 14.813 1.00 20.28 140 ALA E C 1
ATOM 1493 O O . ALA A 1 101 ? -9.697 -17.156 14.089 1.00 20.65 140 ALA E O 1
ATOM 1500 N N . LEU A 1 102 ? -9.979 -15.880 15.898 1.00 20.16 141 LEU E N 1
ATOM 1501 C CA . LEU A 1 102 ? -11.201 -16.540 16.358 1.00 19.87 141 LEU E CA 1
ATOM 1502 C C . LEU A 1 102 ? -12.340 -16.320 15.344 1.00 18.01 141 LEU E C 1
ATOM 1503 O O . LEU A 1 102 ? -13.064 -17.246 14.942 1.00 18.08 141 LEU E O 1
ATOM 1519 N N . THR A 1 103 ? -12.483 -15.082 14.919 1.00 16.48 142 THR E N 1
ATOM 1520 C CA . THR A 1 103 ? -13.466 -14.791 13.897 1.00 16.05 142 THR E CA 1
ATOM 1521 C C . THR A 1 103 ? -13.202 -15.647 12.637 1.00 16.78 142 THR E C 1
ATOM 1522 O O . THR A 1 103 ? -14.126 -16.239 12.093 1.00 16.03 142 THR E O 1
ATOM 1533 N N . ASN A 1 104 ? -11.938 -15.730 12.203 1.00 17.55 143 ASN E N 1
ATOM 1534 C CA . ASN A 1 104 ? -11.599 -16.537 11.028 1.00 18.26 143 ASN E CA 1
ATOM 1535 C C . ASN A 1 104 ? -11.905 -18.024 11.254 1.00 20.39 143 ASN E C 1
ATOM 1536 O O . ASN A 1 104 ? -12.285 -18.728 10.333 1.00 20.00 143 ASN E O 1
ATOM 1547 N N . GLU A 1 105 ? -11.768 -18.498 12.482 1.00 20.87 144 GLU E N 1
ATOM 1548 C CA . GLU A 1 105 ? -12.021 -19.914 12.727 1.00 22.04 144 GLU E CA 1
ATOM 1549 C C . GLU A 1 105 ? -13.503 -20.209 12.599 1.00 21.29 144 GLU E C 1
ATOM 1550 O O . GLU A 1 105 ? -13.881 -21.273 12.091 1.00 21.77 144 GLU E O 1
ATOM 1562 N N . ILE A 1 106 ? -14.329 -19.250 13.034 1.00 19.94 145 ILE E N 1
ATOM 1563 C CA . ILE A 1 106 ? -15.775 -19.370 12.927 1.00 19.60 145 ILE E CA 1
ATOM 1564 C C . ILE A 1 106 ? -16.177 -19.370 11.462 1.00 19.04 145 ILE E C 1
ATOM 1565 O O . ILE A 1 106 ? -16.887 -20.277 11.011 1.00 20.29 145 ILE E O 1
ATOM 1581 N N . LEU A 1 107 ? -15.695 -18.387 10.706 1.00 17.27 146 LEU E N 1
ATOM 1582 C CA . LEU A 1 107 ? -15.911 -18.351 9.268 1.00 17.28 146 LEU E CA 1
ATOM 1583 C C . LEU A 1 107 ? -15.492 -19.684 8.632 1.00 19.37 146 LEU E C 1
ATOM 1584 O O . LEU A 1 107 ? -16.219 -20.242 7.815 1.00 19.69 146 LEU E O 1
ATOM 1600 N N . LYS A 1 108 ? -14.330 -20.213 8.998 1.00 20.41 147 LYS E N 1
ATOM 1601 C CA . LYS A 1 108 ? -13.890 -21.453 8.365 1.00 22.39 147 LYS E CA 1
ATOM 1602 C C . LYS A 1 108 ? -14.808 -22.620 8.689 1.00 23.84 147 LYS E C 1
ATOM 1603 O O . LYS A 1 108 ? -15.143 -23.405 7.810 1.00 24.34 147 LYS E O 1
ATOM 1622 N N . ARG A 1 109 ? -15.150 -22.746 9.956 1.00 23.63 148 ARG E N 1
ATOM 1623 C CA . ARG A 1 109 ? -15.997 -23.828 10.419 1.00 26.73 148 ARG E CA 1
ATOM 1624 C C . ARG A 1 109 ? -17.359 -23.785 9.704 1.00 26.38 148 ARG E C 1
ATOM 1625 O O . ARG A 1 109 ? -17.965 -24.832 9.448 1.00 28.27 148 ARG E O 1
ATOM 1646 N N . GLU A 1 110 ? -17.825 -22.581 9.362 1.00 25.23 149 GLU E N 1
ATOM 1647 C CA . GLU A 1 110 ? -19.109 -22.399 8.677 1.00 24.20 149 GLU E CA 1
ATOM 1648 C C . GLU A 1 110 ? -19.015 -22.443 7.141 1.00 24.01 149 GLU E C 1
ATOM 1649 O O . GLU A 1 110 ? -20.005 -22.168 6.464 1.00 22.92 149 GLU E O 1
ATOM 1661 N N . GLY A 1 111 ? -17.851 -22.790 6.596 1.00 24.30 150 GLY E N 1
ATOM 1662 C CA . GLY A 1 111 ? -17.677 -22.904 5.151 1.00 24.98 150 GLY E CA 1
ATOM 1663 C C . GLY A 1 111 ? -17.557 -21.575 4.408 1.00 24.30 150 GLY E C 1
ATOM 1664 O O . GLY A 1 111 ? -17.724 -21.503 3.175 1.00 23.96 150 GLY E O 1
ATOM 1668 N N . LYS A 1 112 ? -17.239 -20.527 5.157 1.00 22.19 165 LYS E N 1
ATOM 1669 C CA . LYS A 1 112 ? -17.205 -19.176 4.626 1.00 21.49 165 LYS E CA 1
ATOM 1670 C C . LYS A 1 112 ? -15.786 -18.697 4.301 1.00 21.68 165 LYS E C 1
ATOM 1671 O O . LYS A 1 112 ? -14.794 -19.198 4.849 1.00 22.40 165 LYS E O 1
ATOM 1690 N N . GLU A 1 113 ? -15.711 -17.754 3.365 1.00 21.53 166 GLU E N 1
ATOM 1691 C CA . GLU A 1 113 ? -14.484 -17.053 3.033 1.00 22.19 166 GLU E CA 1
ATOM 1692 C C . GLU A 1 113 ? -13.893 -16.430 4.295 1.00 21.53 166 GLU E C 1
ATOM 1693 O O . GLU A 1 113 ? -14.599 -15.761 5.034 1.00 19.64 166 GLU E O 1
ATOM 1705 N N . GLN A 1 114 ? -12.599 -16.662 4.534 1.00 21.73 167 GLN E N 1
ATOM 1706 C CA . GLN A 1 114 ? -11.883 -16.025 5.639 1.00 20.98 167 GLN E CA 1
ATOM 1707 C C . GLN A 1 114 ? -11.208 -14.688 5.248 1.00 20.50 167 GLN E C 1
ATOM 1708 O O . GLN A 1 114 ? -10.854 -14.458 4.079 1.00 21.17 167 GLN E O 1
ATOM 1722 N N . ALA A 1 115 ? -10.998 -13.821 6.225 1.00 19.56 168 ALA E N 1
ATOM 1723 C CA . ALA A 1 115 ? -10.118 -12.652 5.985 1.00 19.52 168 ALA E CA 1
ATOM 1724 C C . ALA A 1 115 ? -8.694 -13.128 5.710 1.00 22.96 168 ALA E C 1
ATOM 1725 O O . ALA A 1 115 ? -8.293 -14.183 6.208 1.00 22.53 168 ALA E O 1
ATOM 1732 N N . ARG A 1 116 ? -7.936 -12.332 4.955 1.00 23.04 169 ARG E N 1
ATOM 1733 C CA . ARG A 1 116 ? -6.593 -12.712 4.527 1.00 26.41 169 ARG E CA 1
ATOM 1734 C C . ARG A 1 116 ? -5.604 -12.605 5.673 1.00 27.52 169 ARG E C 1
ATOM 1735 O O . ARG A 1 116 ? -4.696 -13.430 5.771 1.00 29.58 169 ARG E O 1
ATOM 1756 N N . SER A 1 117 ? -5.751 -11.603 6.531 1.00 24.76 170 SER E N 1
ATOM 1757 C CA . SER A 1 117 ? -4.840 -11.452 7.672 1.00 25.42 170 SER E CA 1
ATOM 1758 C C . SER A 1 117 ? -5.597 -11.583 8.950 1.00 23.87 170 SER E C 1
ATOM 1759 O O . SER A 1 117 ? -6.708 -11.102 9.042 1.00 22.07 170 SER E O 1
ATOM 1767 N N . SER A 1 118 ? -5.011 -12.256 9.941 1.00 24.42 171 SER E N 1
ATOM 1768 C CA . SER A 1 118 ? -5.647 -12.264 11.249 1.00 23.32 171 SER E CA 1
ATOM 1769 C C . SER A 1 118 ? -4.674 -12.008 12.370 1.00 23.91 171 SER E C 1
ATOM 1770 O O . SER A 1 118 ? -3.463 -12.057 12.183 1.00 25.66 171 SER E O 1
ATOM 1778 N N . PHE A 1 119 ? -5.228 -11.726 13.537 1.00 22.85 172 PHE E N 1
ATOM 1779 C CA . PHE A 1 119 ? -4.437 -11.472 14.713 1.00 24.94 172 PHE E CA 1
ATOM 1780 C C . PHE A 1 119 ? -4.999 -12.191 15.932 1.00 25.57 172 PHE E C 1
ATOM 1781 O O . PHE A 1 119 ? -6.230 -12.315 16.098 1.00 25.16 172 PHE E O 1
ATOM 1798 N N . LYS A 1 120 ? -4.081 -12.673 16.764 1.00 27.04 173 LYS E N 1
ATOM 1799 C CA . LYS A 1 120 ? -4.385 -13.268 18.048 1.00 28.25 173 LYS E CA 1
ATOM 1800 C C . LYS A 1 120 ? -4.263 -12.186 19.111 1.00 29.13 173 LYS E C 1
ATOM 1801 O O . LYS A 1 120 ? -3.715 -11.112 18.865 1.00 29.41 173 LYS E O 1
ATOM 1820 N N . GLY A 1 121 ? -4.754 -12.448 20.305 1.00 29.56 174 GLY E N 1
ATOM 1821 C CA . GLY A 1 121 ? -4.545 -11.492 21.384 1.00 29.53 174 GLY E CA 1
ATOM 1822 C C . GLY A 1 121 ? -5.660 -10.479 21.492 1.00 26.61 174 GLY E C 1
ATOM 1823 O O . GLY A 1 121 ? -6.407 -10.264 20.547 1.00 25.79 174 GLY E O 1
ATOM 1827 N N . ASN A 1 122 ? -5.780 -9.863 22.656 1.00 26.02 175 ASN E N 1
ATOM 1828 C CA . ASN A 1 122 ? -6.921 -9.019 22.938 1.00 24.07 175 ASN E CA 1
ATOM 1829 C C . ASN A 1 122 ? -6.820 -7.621 22.389 1.00 22.25 175 ASN E C 1
ATOM 1830 O O . ASN A 1 122 ? -7.805 -6.909 22.434 1.00 19.70 175 ASN E O 1
ATOM 1841 N N . GLU A 1 123 ? -5.627 -7.225 21.918 1.00 21.07 179 GLU E N 1
ATOM 1842 C CA . GLU A 1 123 ? -5.457 -5.917 21.265 1.00 21.18 179 GLU E CA 1
ATOM 1843 C C . GLU A 1 123 ? -4.551 -5.986 20.029 1.00 22.08 179 GLU E C 1
ATOM 1844 O O . GLU A 1 123 ? -3.736 -6.887 19.861 1.00 24.29 179 GLU E O 1
ATOM 1856 N N . PHE A 1 124 ? -4.722 -5.003 19.165 1.00 22.36 180 PHE E N 1
ATOM 1857 C CA . PHE A 1 124 ? -4.128 -5.008 17.848 1.00 22.71 180 PHE E CA 1
ATOM 1858 C C . PHE A 1 124 ? -4.260 -3.576 17.389 1.00 20.68 180 PHE E C 1
ATOM 1859 O O . PHE A 1 124 ? -5.175 -2.865 17.824 1.00 20.42 180 PHE E O 1
ATOM 1876 N N . SER A 1 125 ? -3.373 -3.154 16.507 1.00 21.30 181 SER E N 1
ATOM 1877 C CA . SER A 1 125 ?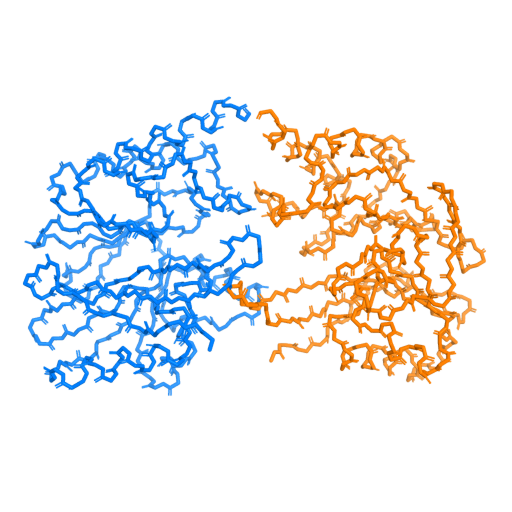 -3.482 -1.817 15.952 1.00 21.02 181 SER E CA 1
ATOM 1878 C C . SER A 1 125 ? -3.270 -1.885 14.449 1.00 20.85 181 SER E C 1
ATOM 1879 O O . SER A 1 125 ? -2.570 -2.761 13.942 1.00 22.24 181 SER E O 1
ATOM 1887 N N . LEU A 1 126 ? -3.945 -0.993 13.748 1.00 18.54 182 LEU E N 1
ATOM 1888 C CA . LEU A 1 126 ? -3.943 -0.938 12.302 1.00 18.67 182 LEU E CA 1
ATOM 1889 C C . LEU A 1 126 ? -3.677 0.487 11.824 1.00 19.22 182 LEU E C 1
ATOM 1890 O O . LEU A 1 126 ? -3.856 1.449 12.559 1.00 19.10 182 LEU E O 1
ATOM 1906 N N . MET A 1 127 ? -3.289 0.593 10.566 1.00 20.00 183 MET E N 1
ATOM 1907 C CA . MET A 1 127 ? -3.028 1.862 9.920 1.00 20.78 183 MET E CA 1
ATOM 1908 C C . MET A 1 127 ? -2.120 2.781 10.792 1.00 21.98 183 MET E C 1
ATOM 1909 O O . MET A 1 127 ? -2.496 3.891 11.163 1.00 22.11 183 MET E O 1
ATOM 1923 N N . ASP A 1 128 ? -0.941 2.274 11.130 1.00 23.37 184 ASP E N 1
ATOM 1924 C CA . ASP A 1 128 ? 0.056 3.018 11.933 1.00 24.93 184 ASP E CA 1
ATOM 1925 C C . ASP A 1 128 ? -0.532 3.523 13.239 1.00 24.38 184 ASP E C 1
ATOM 1926 O O . ASP A 1 128 ? -0.222 4.650 13.709 1.00 25.15 184 ASP E O 1
ATOM 1935 N N . GLY A 1 129 ? -1.373 2.678 13.822 1.00 22.68 185 GLY E N 1
ATOM 1936 C CA . GLY A 1 129 ? -1.908 2.912 15.145 1.00 22.14 185 GLY E CA 1
ATOM 1937 C C . GLY A 1 129 ? -3.079 3.884 15.124 1.00 20.99 185 GLY E C 1
ATOM 1938 O O . GLY A 1 129 ? -3.625 4.226 16.163 1.00 20.86 185 GLY E O 1
ATOM 1942 N N . PHE A 1 130 ? -3.497 4.298 13.937 1.00 20.65 186 PHE E N 1
ATOM 1943 C CA . PHE A 1 130 ? -4.677 5.179 13.838 1.00 19.83 186 PHE E CA 1
ATOM 1944 C C . PHE A 1 130 ? -5.930 4.449 14.322 1.00 18.68 186 PHE E C 1
ATOM 1945 O O . PHE A 1 130 ? -6.845 5.092 14.855 1.00 19.04 186 PHE E O 1
ATOM 1962 N N . LEU A 1 131 ? -5.979 3.126 14.148 1.00 18.36 187 LEU E N 1
ATOM 1963 C CA . LEU A 1 131 ? -7.069 2.306 14.698 1.00 16.91 187 LEU E CA 1
ATOM 1964 C C . LEU A 1 131 ? -6.526 1.368 15.771 1.00 17.31 187 LEU E C 1
ATOM 1965 O O . LEU A 1 131 ? -5.492 0.706 15.569 1.00 19.41 187 LEU E O 1
ATOM 1981 N N . GLU A 1 132 ? -7.191 1.321 16.918 1.00 15.77 188 GLU E N 1
ATOM 1982 C CA . GLU A 1 132 ? -6.825 0.381 17.951 1.00 16.06 188 GLU E CA 1
ATOM 1983 C C . GLU A 1 132 ? -8.014 -0.554 18.088 1.00 14.81 188 GLU E C 1
ATOM 1984 O O . GLU A 1 132 ? -9.189 -0.113 18.200 1.00 15.33 188 GLU E O 1
ATOM 1996 N N . VAL A 1 133 ? -7.698 -1.839 18.039 1.00 15.07 189 VAL E N 1
ATOM 1997 C CA . VAL A 1 133 ? -8.697 -2.911 18.123 1.00 13.90 189 VAL E CA 1
ATOM 1998 C C . VAL A 1 133 ? -8.614 -3.551 19.492 1.00 14.47 189 VAL E C 1
ATOM 1999 O O . VAL A 1 133 ? -7.532 -3.742 20.031 1.00 17.29 189 VAL E O 1
ATOM 2012 N N . TYR A 1 134 ? -9.772 -3.858 20.062 1.00 13.96 190 TYR E N 1
ATOM 2013 C CA . TYR A 1 134 ? -9.858 -4.444 21.388 1.00 15.29 190 TYR E CA 1
ATOM 2014 C C . TYR A 1 134 ? -10.942 -5.512 21.489 1.00 13.97 190 TYR E C 1
ATOM 2015 O O . TYR A 1 134 ? -12.091 -5.301 21.079 1.00 13.52 190 TYR E O 1
ATOM 2033 N N . TYR A 1 135 ? -10.577 -6.632 22.090 1.00 14.48 191 TYR E N 1
ATOM 2034 C CA . TYR A 1 135 ? -11.559 -7.643 22.460 1.00 14.65 191 TYR E CA 1
ATOM 2035 C C . TYR A 1 135 ? -11.998 -7.512 23.919 1.00 14.75 191 TYR E C 1
ATOM 2036 O O . TYR A 1 135 ? -11.213 -7.790 24.836 1.00 16.17 191 TYR E O 1
ATOM 2054 N N . PRO A 1 136 ? -13.245 -7.103 24.143 1.00 14.72 192 PRO E N 1
ATOM 2055 C CA . PRO A 1 136 ? -13.730 -6.901 25.506 1.00 15.48 192 PRO E CA 1
ATOM 2056 C C . PRO A 1 136 ? -14.189 -8.190 26.172 1.00 16.19 192 PRO E C 1
ATOM 2057 O O . PRO A 1 136 ? -14.374 -8.211 27.380 1.00 17.86 192 PRO E O 1
ATOM 2068 N N . GLY A 1 137 ? -14.306 -9.264 25.406 1.00 15.61 193 GLY E N 1
ATOM 2069 C CA . GLY A 1 137 ? -14.857 -10.500 25.927 1.00 16.44 193 GLY E CA 1
ATOM 2070 C C . GLY A 1 137 ? -16.181 -10.717 25.222 1.00 15.31 193 GLY E C 1
ATOM 2071 O O . GLY A 1 137 ? -16.600 -9.885 24.411 1.00 13.20 193 GLY E O 1
ATOM 2075 N N . GLY A 1 138 ? -16.851 -11.835 25.519 1.00 15.53 194 GLY E N 1
ATOM 2076 C CA . GLY A 1 138 ? -18.040 -12.178 24.759 1.00 14.92 194 GLY E CA 1
ATOM 2077 C C . GLY A 1 138 ? -19.210 -11.272 25.075 1.00 14.52 194 GLY E C 1
ATOM 2078 O O . GLY A 1 138 ? -19.250 -10.706 26.164 1.00 14.00 194 GLY E O 1
ATOM 2082 N N . GLY A 1 139 ? -20.153 -11.159 24.135 1.00 14.83 195 GLY E N 1
ATOM 2083 C CA . GLY A 1 139 ? -21.369 -10.360 24.316 1.00 15.25 195 GLY E CA 1
ATOM 2084 C C . GLY A 1 139 ? -22.399 -10.766 23.277 1.00 14.99 195 GLY E C 1
ATOM 2085 O O . GLY A 1 139 ? -22.985 -11.828 23.373 1.00 15.21 195 GLY E O 1
ATOM 2089 N N . HIS A 1 140 ? -22.576 -9.915 22.276 1.00 13.27 196 HIS E N 1
ATOM 2090 C CA . HIS A 1 140 ? -23.347 -10.236 21.094 1.00 12.78 196 HIS E CA 1
ATOM 2091 C C . HIS A 1 140 ? -22.938 -11.607 20.535 1.00 14.05 196 HIS E C 1
ATOM 2092 O O . HIS A 1 140 ? -23.801 -12.394 20.133 1.00 13.50 196 HIS E O 1
ATOM 2105 N N . THR A 1 141 ? -21.612 -11.833 20.481 1.00 13.64 197 THR E N 1
ATOM 2106 C CA . THR A 1 141 ? -21.018 -13.093 20.057 1.00 14.39 197 THR E CA 1
ATOM 2107 C C . THR A 1 141 ? -19.727 -13.312 20.840 1.00 15.14 197 THR E C 1
ATOM 2108 O O . THR A 1 141 ? -19.194 -12.397 21.499 1.00 16.10 197 THR E O 1
ATOM 2119 N N . ILE A 1 142 ? -19.185 -14.517 20.739 1.00 15.94 198 ILE E N 1
ATOM 2120 C CA . ILE A 1 142 ? -17.974 -14.843 21.432 1.00 16.23 198 ILE E CA 1
ATOM 2121 C C . ILE A 1 142 ? -16.799 -14.042 20.838 1.00 16.10 198 ILE E C 1
ATOM 2122 O O . ILE A 1 142 ? -15.839 -13.793 21.533 1.00 17.14 198 ILE E O 1
ATOM 2138 N N . ASP A 1 143 ? -16.877 -13.640 19.565 1.00 14.46 199 ASP E N 1
ATOM 2139 C CA . ASP A 1 143 ? -15.694 -13.051 18.912 1.00 14.40 199 ASP E CA 1
ATOM 2140 C C . ASP A 1 143 ? -15.752 -11.531 18.769 1.00 13.89 199 ASP E C 1
ATOM 2141 O O . ASP A 1 143 ? -14.803 -10.938 18.235 1.00 14.64 199 ASP E O 1
ATOM 2150 N N . ASN A 1 144 ? -16.825 -10.895 19.251 1.00 13.49 200 ASN E N 1
ATOM 2151 C CA . ASN A 1 144 ? -17.058 -9.494 18.870 1.00 12.69 200 ASN E CA 1
ATOM 2152 C C . ASN A 1 144 ? -15.903 -8.604 19.349 1.00 11.92 200 ASN E C 1
ATOM 2153 O O . ASN A 1 144 ? -15.400 -8.733 20.470 1.00 11.15 200 ASN E O 1
ATOM 2164 N N . LEU A 1 145 ? -15.477 -7.743 18.429 1.00 11.25 201 LEU E N 1
ATOM 2165 C CA . LEU A 1 145 ? -14.428 -6.745 18.656 1.00 11.70 201 LEU E CA 1
ATOM 2166 C C . LEU A 1 145 ? -14.981 -5.317 18.591 1.00 11.01 201 LEU E C 1
ATOM 2167 O O . LEU A 1 145 ? -15.974 -5.064 17.912 1.00 10.20 201 LEU E O 1
ATOM 2183 N N . VAL A 1 146 ? -14.286 -4.400 19.267 1.00 11.66 202 VAL E N 1
ATOM 2184 C CA . VAL A 1 146 ? -14.499 -2.956 19.098 1.00 10.61 202 VAL E CA 1
ATOM 2185 C C . VAL A 1 146 ? -13.270 -2.280 18.557 1.00 11.39 202 VAL E C 1
ATOM 2186 O O . VAL A 1 146 ? -12.161 -2.804 18.668 1.00 12.07 202 VAL E O 1
ATOM 2199 N N . VAL A 1 147 ? -13.467 -1.121 17.929 1.00 11.45 203 VAL E N 1
ATOM 2200 C CA . VAL A 1 147 ? -12.369 -0.389 17.309 1.00 12.18 203 VAL E CA 1
ATOM 2201 C C . VAL A 1 147 ? -12.392 1.055 17.723 1.00 13.47 203 VAL E C 1
ATOM 2202 O O . VAL A 1 147 ? -13.403 1.742 17.545 1.00 13.16 203 VAL E O 1
ATOM 2215 N N . TRP A 1 148 ? -11.265 1.497 18.264 1.00 15.10 204 TRP E N 1
ATOM 2216 C CA . TRP A 1 148 ? -11.095 2.814 18.855 1.00 15.05 204 TRP E CA 1
ATOM 2217 C C . TRP A 1 148 ? -10.266 3.664 17.935 1.00 15.28 204 TRP E C 1
ATOM 2218 O O . TRP A 1 148 ? -9.234 3.213 17.414 1.00 15.28 204 TRP E O 1
ATOM 2239 N N . ILE A 1 149 ? -10.738 4.892 17.720 1.00 14.73 205 ILE E N 1
ATOM 2240 C CA . ILE A 1 149 ? -9.998 5.875 16.960 1.00 16.52 205 ILE E CA 1
ATOM 2241 C C . ILE A 1 149 ? -9.479 6.928 17.945 1.00 17.03 205 ILE E C 1
ATOM 2242 O O . ILE A 1 149 ? -10.204 7.860 18.290 1.00 17.40 205 ILE E O 1
ATOM 2258 N N . PRO A 1 150 ? -8.234 6.774 18.400 1.00 19.40 209 PRO E N 1
ATOM 2259 C CA . PRO A 1 150 ? -7.822 7.580 19.559 1.00 19.69 209 PRO E CA 1
ATOM 2260 C C . PRO A 1 150 ? -7.779 9.072 19.234 1.00 21.21 209 PRO E C 1
ATOM 2261 O O . PRO A 1 150 ? -8.047 9.949 20.069 1.00 22.04 209 PRO E O 1
ATOM 2272 N N . SER A 1 151 ? -7.487 9.369 17.981 1.00 21.59 210 SER E N 1
ATOM 2273 C CA . SER A 1 151 ? -7.309 10.747 17.624 1.00 23.12 210 SER E CA 1
ATOM 2274 C C . SER A 1 151 ? -8.621 11.538 17.691 1.00 23.11 210 SER E C 1
ATOM 2275 O O . SER A 1 151 ? -8.587 12.725 18.036 1.00 25.64 210 SER E O 1
ATOM 2283 N N . SER A 1 152 ? -9.754 10.912 17.374 1.00 22.16 211 SER E N 1
ATOM 2284 C CA . SER A 1 152 ? -11.041 11.595 17.474 1.00 21.28 211 SER E CA 1
ATOM 2285 C C . SER A 1 152 ? -11.919 11.061 18.617 1.00 19.94 211 SER E C 1
ATOM 2286 O O . SER A 1 152 ? -13.050 11.506 18.776 1.00 20.77 211 SER E O 1
ATOM 2294 N N . LYS A 1 153 ? -11.383 10.152 19.426 1.00 19.39 215 LYS E N 1
ATOM 2295 C CA . LYS A 1 153 ? -12.111 9.534 20.547 1.00 18.88 215 LYS E CA 1
ATOM 2296 C C . LYS A 1 153 ? -13.490 8.970 20.116 1.00 17.90 215 LYS E C 1
ATOM 2297 O O . LYS A 1 153 ? -14.503 9.110 20.814 1.00 17.38 215 LYS E O 1
ATOM 2316 N N . ILE A 1 154 ? -13.482 8.297 18.959 1.00 16.09 216 ILE E N 1
ATOM 2317 C CA . ILE A 1 154 ? -14.652 7.617 18.410 1.00 15.21 216 ILE E CA 1
ATOM 2318 C C . ILE 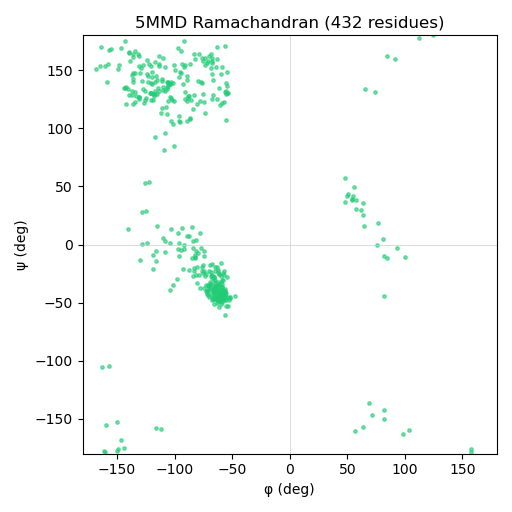A 1 154 ? -14.491 6.121 18.664 1.00 14.59 216 ILE E C 1
ATOM 2319 O O . ILE A 1 154 ? -13.441 5.527 18.351 1.00 13.69 216 ILE E O 1
ATOM 2335 N N . LEU A 1 155 ? -15.485 5.524 19.295 1.00 13.90 217 LEU E N 1
ATOM 2336 C CA . LEU A 1 155 ? -15.495 4.086 19.489 1.00 13.92 217 LEU E CA 1
ATOM 2337 C C . LEU A 1 155 ? -16.531 3.416 18.581 1.00 12.52 217 LEU E C 1
ATOM 2338 O O . LEU A 1 155 ? -17.721 3.711 18.661 1.00 12.20 217 LEU E O 1
ATOM 2354 N N . TYR A 1 156 ? -16.061 2.546 17.687 1.00 12.34 218 TYR E N 1
ATOM 2355 C CA . TYR A 1 156 ? -16.959 1.699 16.932 1.00 12.08 218 TYR E CA 1
ATOM 2356 C C . TYR A 1 156 ? -17.237 0.436 17.754 1.00 11.68 218 TYR E C 1
ATOM 2357 O O . TYR A 1 156 ? -16.362 -0.404 17.934 1.00 12.36 218 TYR E O 1
ATOM 2375 N N . GLY A 1 157 ? -18.452 0.333 18.260 1.00 10.93 219 GLY E N 1
ATOM 2376 C CA . GLY A 1 157 ? -18.828 -0.756 19.139 1.00 11.09 219 GLY E CA 1
ATOM 2377 C C . GLY A 1 157 ? -19.225 -2.010 18.397 1.00 11.20 219 GLY E C 1
ATOM 2378 O O . GLY A 1 157 ? -19.180 -3.104 18.959 1.00 12.63 219 GLY E O 1
ATOM 2382 N N . GLY A 1 158 ? -19.641 -1.866 17.148 1.00 9.94 220 GLY E N 1
ATOM 2383 C CA . GLY A 1 158 ? -20.229 -2.981 16.446 1.00 9.87 220 GLY E CA 1
ATOM 2384 C C . GLY A 1 158 ? -21.430 -3.538 17.206 1.00 10.33 220 GLY E C 1
ATOM 2385 O O . GLY A 1 158 ? -22.032 -2.870 18.054 1.00 10.70 220 GLY E O 1
ATOM 2389 N N . CYS A 1 159 ? -21.794 -4.767 16.902 1.00 9.77 221 CYS E N 1
ATOM 2390 C CA . CYS A 1 159 ? -23.065 -5.265 17.419 1.00 11.67 221 CYS E CA 1
ATOM 2391 C C . CYS A 1 159 ? -22.951 -5.635 18.870 1.00 12.60 221 CYS E C 1
ATOM 2392 O O . CYS A 1 159 ? -23.945 -5.979 19.481 1.00 14.83 221 CYS E O 1
ATOM 2399 N N . PHE A 1 160 ? -21.742 -5.519 19.418 1.00 12.31 222 PHE E N 1
ATOM 2400 C CA . PHE A 1 160 ? -21.498 -5.626 20.846 1.00 12.45 222 PHE E CA 1
ATOM 2401 C C . PHE A 1 160 ? -22.171 -4.497 21.615 1.00 11.70 222 PHE E C 1
ATOM 2402 O O . PHE A 1 160 ? -22.393 -4.603 22.844 1.00 12.30 222 PHE E O 1
ATOM 2419 N N . ILE A 1 161 ? -22.431 -3.396 20.911 1.00 11.68 223 ILE E N 1
ATOM 2420 C CA . ILE A 1 161 ? -23.011 -2.203 21.532 1.00 11.52 223 ILE E CA 1
ATOM 2421 C C . ILE A 1 161 ? -24.352 -1.940 20.915 1.00 11.54 223 ILE E C 1
ATOM 2422 O O . ILE A 1 161 ? -24.484 -1.928 19.698 1.00 11.15 223 ILE E O 1
ATOM 2438 N N . ARG A 1 162 ? -25.359 -1.752 21.764 1.00 12.25 224 ARG E N 1
ATOM 2439 C CA . ARG A 1 162 ? -26.712 -1.458 21.322 1.00 13.31 224 ARG E CA 1
ATOM 2440 C C . ARG A 1 162 ? -27.010 0.032 21.274 1.00 13.41 224 ARG E C 1
ATOM 2441 O O . ARG A 1 162 ? -26.505 0.808 22.084 1.00 13.04 224 ARG E O 1
ATOM 2462 N N . SER A 1 163 ? -27.865 0.405 20.325 1.00 13.81 225 SER E N 1
ATOM 2463 C CA . SER A 1 163 ? -28.308 1.782 20.193 1.00 14.49 225 SER E CA 1
ATOM 2464 C C . SER A 1 163 ? -29.192 2.181 21.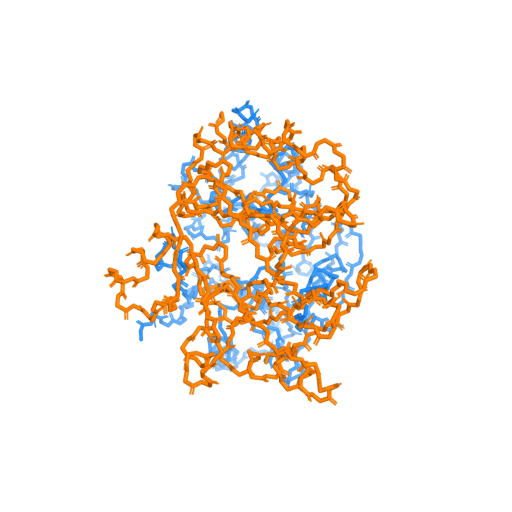366 1.00 14.98 225 SER E C 1
ATOM 2465 O O . SER A 1 163 ? -29.876 1.334 21.992 1.00 14.42 225 SER E O 1
ATOM 2473 N N . LEU A 1 164 ? -29.189 3.473 21.681 1.00 16.14 226 LEU E N 1
ATOM 2474 C CA . LEU A 1 164 ? -29.966 3.946 22.815 1.00 17.14 226 LEU E CA 1
ATOM 2475 C C . LEU A 1 164 ? -31.461 3.672 22.625 1.00 17.28 226 LEU E C 1
ATOM 2476 O O . LEU A 1 164 ? -32.200 3.609 23.611 1.00 18.66 226 LEU E O 1
ATOM 2492 N N . GLU A 1 165 ? -31.912 3.555 21.377 1.00 16.59 227 GLU E N 1
ATOM 2493 C CA . GLU A 1 165 ? -33.345 3.338 21.109 1.00 18.33 227 GLU E CA 1
ATOM 2494 C C . GLU A 1 165 ? -33.789 1.873 21.314 1.00 17.66 227 GLU E C 1
ATOM 2495 O O . GLU A 1 165 ? -34.986 1.559 21.283 1.00 19.72 227 GLU E O 1
ATOM 2507 N N . SER A 1 166 ? -32.824 1.002 21.552 1.00 16.29 228 SER E N 1
ATOM 2508 C CA . SER A 1 166 ? -33.078 -0.418 21.729 1.00 16.27 228 SER E CA 1
ATOM 2509 C C . SER A 1 166 ? -33.368 -0.723 23.179 1.00 16.59 228 SER E C 1
ATOM 2510 O O . SER A 1 166 ? -32.612 -0.316 24.055 1.00 16.49 228 SER E O 1
ATOM 2518 N N . SER A 1 167 ? -34.478 -1.400 23.442 1.00 16.91 229 SER E N 1
ATOM 2519 C CA . SER A 1 167 ? -34.820 -1.840 24.782 1.00 18.06 229 SER E CA 1
ATOM 2520 C C . SER A 1 167 ? -34.165 -3.179 25.150 1.00 17.54 229 SER E C 1
ATOM 2521 O O . SER A 1 167 ? -34.261 -3.632 26.288 1.00 19.04 229 SER E O 1
ATOM 2529 N N . GLY A 1 168 ? -33.598 -3.860 24.167 1.00 16.15 230 GLY E N 1
ATOM 2530 C CA . GLY A 1 168 ? -32.992 -5.145 24.420 1.00 17.77 230 GLY E CA 1
ATOM 2531 C C . GLY A 1 168 ? -31.785 -5.415 23.545 1.00 16.12 230 GLY E C 1
ATOM 2532 O O . GLY A 1 168 ? -31.299 -4.538 22.814 1.00 15.40 230 GLY E O 1
ATOM 2536 N N . LEU A 1 169 ? -31.341 -6.662 23.553 1.00 17.49 231 LEU E N 1
ATOM 2537 C CA . LEU A 1 169 ? -30.014 -6.971 23.052 1.00 16.64 231 LEU E CA 1
ATOM 2538 C C . LEU A 1 169 ? -30.003 -7.342 21.604 1.00 15.69 231 LEU E C 1
ATOM 2539 O O . LEU A 1 169 ? -28.929 -7.563 21.048 1.00 15.07 231 LEU E O 1
ATOM 2555 N N . GLY A 1 170 ? -31.171 -7.420 20.982 1.00 15.24 232 GLY E N 1
ATOM 2556 C CA . GLY A 1 170 ? -31.228 -7.777 19.573 1.00 15.11 232 GLY E CA 1
ATOM 2557 C C . GLY A 1 170 ? -31.146 -9.294 19.373 1.00 15.89 232 GLY E C 1
ATOM 2558 O O . GLY A 1 170 ? -31.730 -10.054 20.140 1.00 16.50 232 GLY E O 1
ATOM 2562 N N . TYR A 1 171 ? -30.455 -9.731 18.333 1.00 15.65 233 TYR E N 1
ATOM 2563 C CA . TYR A 1 171 ? -30.313 -11.163 18.042 1.00 16.86 233 TYR E CA 1
ATOM 2564 C C . TYR A 1 171 ? -29.360 -11.834 19.025 1.00 16.34 233 TYR E C 1
ATOM 2565 O O . TYR A 1 171 ? -28.163 -11.547 19.031 1.00 15.85 233 TYR E O 1
ATOM 2583 N N . THR A 1 172 ? -29.881 -12.724 19.863 1.00 16.88 234 THR E N 1
ATOM 2584 C CA . THR A 1 172 ? -29.056 -13.305 20.926 1.00 16.59 234 THR E CA 1
ATOM 2585 C C . THR A 1 172 ? -28.851 -14.819 20.761 1.00 16.80 234 THR E C 1
ATOM 2586 O O . THR A 1 172 ? -28.454 -15.503 21.702 1.00 17.81 234 THR E O 1
ATOM 2597 N N . GLY A 1 173 ? -29.137 -15.327 19.569 1.00 17.11 235 GLY E N 1
ATOM 2598 C CA . GLY A 1 173 ? -28.991 -16.752 19.263 1.00 19.02 235 GLY E CA 1
ATOM 2599 C C . GLY A 1 173 ? -27.578 -17.294 19.356 1.00 18.88 235 GLY E C 1
ATOM 2600 O O . GLY A 1 173 ? -27.408 -18.505 19.514 1.00 21.00 235 GLY E O 1
ATOM 2604 N N . GLU A 1 174 ? -26.567 -16.426 19.256 1.00 18.29 236 GLU E N 1
ATOM 2605 C CA . GLU A 1 174 ? -25.163 -16.830 19.461 1.00 19.31 236 GLU E CA 1
ATOM 2606 C C . GLU A 1 174 ? -24.444 -15.921 20.490 1.00 19.42 236 GLU E C 1
ATOM 2607 O O . GLU A 1 174 ? -23.227 -15.788 20.464 1.00 18.99 236 GLU E O 1
ATOM 2619 N N . ALA A 1 175 ? -25.205 -15.351 21.422 1.00 19.32 237 ALA E N 1
ATOM 2620 C CA . ALA A 1 175 ? -24.647 -14.471 22.440 1.00 18.25 237 ALA E CA 1
ATOM 2621 C C . ALA A 1 175 ? -24.048 -15.204 23.621 1.00 19.27 237 ALA E C 1
ATOM 2622 O O . ALA A 1 175 ? -24.365 -16.361 23.894 1.00 19.57 237 ALA E O 1
ATOM 2629 N N . LYS A 1 176 ? -23.186 -14.481 24.327 1.00 19.30 238 LYS E N 1
ATOM 2630 C CA . LYS A 1 176 ? -22.669 -14.893 25.618 1.00 21.94 238 LYS E CA 1
ATOM 2631 C C . LYS A 1 176 ? -23.297 -13.969 26.651 1.00 22.71 238 LYS E C 1
ATOM 2632 O O . LYS A 1 176 ? -22.682 -12.975 27.065 1.00 21.98 238 LYS E O 1
ATOM 2651 N N . ILE A 1 177 ? -24.531 -14.277 27.046 1.00 23.35 239 ILE E N 1
ATOM 2652 C CA . ILE A 1 177 ? -25.322 -13.342 27.847 1.00 23.94 239 ILE E CA 1
ATOM 2653 C C . ILE A 1 177 ? -24.683 -13.148 29.199 1.00 25.11 239 ILE E C 1
ATOM 2654 O O . ILE A 1 177 ? -24.657 -12.045 29.732 1.00 25.70 239 ILE E O 1
ATOM 2670 N N . ASP A 1 178 ? -24.132 -14.218 29.743 1.00 26.27 240 ASP E N 1
ATOM 2671 C CA . ASP A 1 178 ? -23.552 -14.152 31.065 1.00 26.78 240 ASP E CA 1
ATOM 2672 C C . ASP A 1 178 ? -22.197 -13.430 31.083 1.00 25.69 240 ASP E C 1
ATOM 2673 O O . ASP A 1 178 ? -21.801 -12.863 32.099 1.00 26.54 240 ASP E O 1
ATOM 2682 N N . GLN A 1 179 ? -21.503 -13.412 29.954 1.00 24.08 241 GLN E N 1
ATOM 2683 C CA . GLN A 1 179 ? -20.240 -12.677 29.857 1.00 23.48 241 GLN E CA 1
ATOM 2684 C C . GLN A 1 179 ? -20.412 -11.196 29.464 1.00 22.15 241 GLN E C 1
ATOM 2685 O O . GLN A 1 179 ? -19.528 -10.370 29.738 1.00 20.89 241 GLN E O 1
ATOM 2699 N N . TRP A 1 180 ? -21.544 -10.869 28.840 1.00 20.46 242 TRP E N 1
ATOM 2700 C CA . TRP A 1 180 ? -21.755 -9.539 28.255 1.00 19.67 242 TRP E CA 1
ATOM 2701 C C . TRP A 1 180 ? -21.640 -8.389 29.272 1.00 19.53 242 TRP E C 1
ATOM 2702 O O . TRP A 1 180 ? -21.020 -7.373 28.988 1.00 18.48 242 TRP E O 1
ATOM 2723 N N . PRO A 1 181 ? -22.223 -8.542 30.463 1.00 20.77 243 PRO E N 1
ATOM 2724 C CA . PRO A 1 181 ? -22.034 -7.433 31.402 1.00 21.88 243 PRO E CA 1
ATOM 2725 C C . PRO A 1 181 ? -20.559 -7.151 31.738 1.00 22.60 243 PRO E C 1
ATOM 2726 O O . PRO A 1 181 ? -20.161 -5.983 31.661 1.00 22.02 243 PRO E O 1
ATOM 2737 N N . GLN A 1 182 ? -19.746 -8.161 32.069 1.00 22.50 244 GLN E N 1
ATOM 2738 C CA . GLN A 1 182 ? -18.355 -7.842 32.390 1.00 22.87 244 GLN E CA 1
ATOM 2739 C C . GLN A 1 182 ? -17.660 -7.292 31.148 1.00 21.36 244 GLN E C 1
ATOM 2740 O O . GLN A 1 182 ? -16.829 -6.398 31.248 1.00 21.75 244 GLN E O 1
ATOM 2754 N N . SER A 1 183 ? -18.000 -7.787 29.966 1.00 19.37 245 SER E N 1
ATOM 2755 C CA . SER A 1 183 ? -17.349 -7.247 28.785 1.00 18.99 245 SER E CA 1
ATOM 2756 C C . SER A 1 183 ? -17.700 -5.793 28.559 1.00 18.06 245 SER E C 1
ATOM 2757 O O . SER A 1 183 ? -16.874 -5.020 28.095 1.00 17.35 245 SER E O 1
ATOM 2765 N N . ALA A 1 184 ? -18.950 -5.450 28.838 1.00 17.36 246 ALA E N 1
ATOM 2766 C CA . ALA A 1 184 ? -19.440 -4.077 28.716 1.00 17.71 246 ALA E CA 1
ATOM 2767 C C . ALA A 1 184 ? -18.728 -3.178 29.728 1.00 18.90 246 ALA E C 1
ATOM 2768 O O . ALA A 1 184 ? -18.322 -2.038 29.418 1.00 18.53 246 ALA E O 1
ATOM 2775 N N . ARG A 1 185 ? -18.591 -3.700 30.945 1.00 20.35 247 ARG E N 1
ATOM 2776 C CA . ARG A 1 185 ? -17.854 -3.029 31.991 1.00 22.23 247 ARG E CA 1
ATOM 2777 C C . ARG A 1 185 ? -16.414 -2.811 31.569 1.00 21.64 247 ARG E C 1
ATOM 2778 O O . ARG A 1 185 ? -15.867 -1.748 31.830 1.00 22.37 247 ARG E O 1
ATOM 2799 N N . ASN A 1 186 ? -15.799 -3.801 30.919 1.00 19.96 248 ASN E N 1
ATOM 2800 C CA . ASN A 1 186 ? -14.408 -3.643 30.457 1.00 19.84 248 ASN E CA 1
ATOM 2801 C C . ASN A 1 186 ? -14.296 -2.438 29.526 1.00 19.46 248 ASN E C 1
ATOM 2802 O O . ASN A 1 186 ? -13.377 -1.640 29.631 1.00 20.34 248 ASN E O 1
ATOM 2813 N N . THR A 1 187 ? -15.260 -2.316 28.626 1.00 18.92 249 THR E N 1
ATOM 2814 C CA . THR A 1 187 ? -15.255 -1.292 27.591 1.00 19.38 249 THR E CA 1
ATOM 2815 C C . THR A 1 187 ? -15.492 0.114 28.183 1.00 20.59 249 THR E C 1
ATOM 2816 O O . THR A 1 187 ? -14.839 1.098 27.783 1.00 21.39 249 THR E O 1
ATOM 2827 N N . ILE A 1 188 ? -16.387 0.194 29.159 1.00 20.75 250 ILE E N 1
ATOM 2828 C CA . ILE A 1 188 ? -16.595 1.432 29.903 1.00 22.24 250 ILE E CA 1
ATOM 2829 C C . ILE A 1 188 ? -15.313 1.892 30.626 1.00 24.16 250 ILE E C 1
ATOM 2830 O O . ILE A 1 188 ? -15.009 3.093 30.649 1.00 25.41 250 ILE E O 1
ATOM 2846 N N . SER A 1 189 ? -14.570 0.951 31.215 1.00 24.98 251 SER E N 1
ATOM 2847 C CA . SER A 1 189 ? -13.325 1.287 31.910 1.00 26.96 251 SER E CA 1
ATOM 2848 C C . SER A 1 189 ? -12.222 1.728 30.968 1.00 26.17 251 SER E C 1
ATOM 2849 O O . SER A 1 189 ? -11.397 2.582 31.319 1.00 27.14 251 SER E O 1
ATOM 2857 N N . LYS A 1 190 ? -12.207 1.143 29.774 1.00 23.66 252 LYS E N 1
ATOM 2858 C CA . LYS A 1 190 ? -11.129 1.392 28.833 1.00 21.92 252 LYS E CA 1
ATOM 2859 C C . LYS A 1 190 ? -11.327 2.707 28.087 1.00 21.37 252 LYS E C 1
ATOM 2860 O O . LYS A 1 190 ? -10.348 3.391 27.799 1.00 21.23 252 LYS E O 1
ATOM 2879 N N . TYR A 1 191 ? -12.584 3.080 27.818 1.00 20.58 253 TYR E N 1
ATOM 2880 C CA . TYR A 1 191 ? -12.865 4.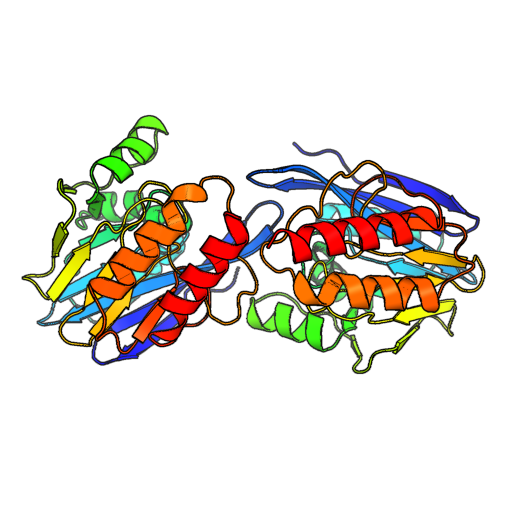239 26.969 1.00 20.59 253 TYR E CA 1
ATOM 2881 C C . TYR A 1 191 ? -13.725 5.290 27.693 1.00 22.05 253 TYR E C 1
ATOM 2882 O O . TYR A 1 191 ? -14.745 5.736 27.203 1.00 21.59 253 TYR E O 1
ATOM 2900 N N . PRO A 1 192 ? -13.274 5.725 28.866 1.00 24.78 254 PRO E N 1
ATOM 2901 C CA . PRO A 1 192 ? -14.111 6.679 29.598 1.00 26.66 254 PRO E CA 1
ATOM 2902 C C . PRO A 1 192 ? -14.344 8.022 28.870 1.00 27.80 254 PRO E C 1
ATOM 2903 O O . PRO A 1 192 ? -15.343 8.701 29.184 1.00 28.66 254 PRO E O 1
ATOM 2914 N N . GLU A 1 193 ? -13.454 8.401 27.949 1.00 26.14 255 GLU E N 1
ATOM 2915 C CA . GLU A 1 193 ? -13.554 9.705 27.275 1.00 26.61 255 GLU E CA 1
ATOM 2916 C C . GLU A 1 193 ? -14.104 9.579 25.839 1.00 24.25 255 GLU E C 1
ATOM 2917 O O . GLU A 1 193 ? -14.004 10.528 25.053 1.00 25.11 255 GLU E O 1
ATOM 2929 N N . ALA A 1 194 ? -14.662 8.425 25.470 1.00 21.71 256 ALA E N 1
ATOM 2930 C CA . ALA A 1 194 ? -15.229 8.311 24.129 1.00 19.11 256 ALA E CA 1
ATOM 2931 C C . ALA A 1 194 ? -16.259 9.431 23.907 1.00 20.03 256 ALA E C 1
ATOM 2932 O O . ALA A 1 194 ? -17.060 9.725 24.797 1.00 21.35 256 ALA E O 1
ATOM 2939 N N . LYS A 1 195 ? -16.238 10.019 22.717 1.00 19.03 257 LYS E N 1
ATOM 2940 C CA . LYS A 1 195 ? -17.088 11.181 22.388 1.00 20.00 257 LYS E CA 1
ATOM 2941 C C . LYS A 1 195 ? -18.255 10.788 21.523 1.00 18.74 257 LYS E C 1
ATOM 2942 O O . LYS A 1 195 ? -19.408 11.299 21.661 1.00 19.39 257 LYS E O 1
ATOM 2961 N N . ILE A 1 196 ? -17.945 9.882 20.609 1.00 17.17 258 ILE E N 1
ATOM 2962 C CA . ILE A 1 196 ? -18.924 9.249 19.746 1.00 15.93 258 ILE E CA 1
ATOM 2963 C C . ILE A 1 196 ? -18.822 7.725 19.861 1.00 15.10 258 ILE E C 1
ATOM 2964 O O . ILE A 1 196 ? -17.727 7.126 19.809 1.00 14.49 258 ILE E O 1
ATOM 2980 N N . VAL A 1 197 ? -19.970 7.103 20.030 1.00 14.21 259 VAL E N 1
ATOM 2981 C CA . VAL A 1 197 ? -20.067 5.653 20.001 1.00 13.35 259 VAL E CA 1
ATOM 2982 C C . VAL A 1 197 ? -21.028 5.228 18.889 1.00 12.54 259 VAL E C 1
ATOM 2983 O O . VAL A 1 197 ? -22.140 5.765 18.756 1.00 12.40 259 VAL E O 1
ATOM 2996 N N . VAL A 1 198 ? -20.566 4.293 18.073 1.00 10.99 260 VAL E N 1
ATOM 2997 C CA . VAL A 1 198 ? -21.263 3.819 16.894 1.00 11.43 260 VAL E CA 1
ATOM 2998 C C . VAL A 1 198 ? -21.693 2.365 17.131 1.00 10.81 260 VAL E C 1
ATOM 2999 O O . VAL A 1 198 ? -20.839 1.474 17.235 1.00 11.11 260 VAL E O 1
ATOM 3012 N N . PRO A 1 199 ? -23.015 2.120 17.227 1.00 10.60 261 PRO E N 1
ATOM 3013 C CA . PRO A 1 199 ? -23.491 0.760 17.430 1.00 10.69 261 PRO E CA 1
ATOM 3014 C C . PRO A 1 199 ? -23.472 0.007 16.107 1.00 10.30 261 PRO E C 1
ATOM 3015 O O . PRO A 1 199 ? -23.381 0.670 15.080 1.00 10.95 261 PRO E O 1
ATOM 3026 N N . GLY A 1 200 ? -23.549 -1.323 16.124 1.00 10.29 262 GLY E N 1
ATOM 3027 C CA . GLY A 1 200 ? -23.568 -2.097 14.895 1.00 10.25 262 GLY E CA 1
ATOM 3028 C C . GLY A 1 200 ? -24.831 -1.894 14.085 1.00 11.17 262 GLY E C 1
ATOM 3029 O O . GLY A 1 200 ? -24.818 -2.006 12.852 1.00 10.81 262 GLY E O 1
ATOM 3033 N N . HIS A 1 201 ? -25.904 -1.552 14.804 1.00 12.22 263 HIS E N 1
ATOM 3034 C CA . HIS A 1 201 ? -27.257 -1.343 14.275 1.00 12.44 263 HIS E CA 1
ATOM 3035 C C . HIS A 1 201 ? -27.859 -0.136 14.989 1.00 12.01 263 HIS E C 1
ATOM 3036 O O . HIS A 1 201 ? -27.835 -0.051 16.239 1.00 11.04 263 HIS E O 1
ATOM 3049 N N . GLY A 1 202 ? -28.370 0.799 14.196 1.00 12.70 264 GLY E N 1
ATOM 3050 C CA . GLY A 1 202 ? -29.061 1.976 14.735 1.00 13.84 264 GLY E CA 1
ATOM 3051 C C . GLY A 1 202 ? -28.269 3.267 14.712 1.00 14.10 264 GLY E C 1
ATOM 3052 O O . GLY A 1 202 ? -27.303 3.415 13.966 1.00 12.07 264 GLY E O 1
ATOM 3056 N N . LYS A 1 203 ? -28.695 4.198 15.559 1.00 15.33 265 LYS E N 1
ATOM 3057 C CA . LYS A 1 203 ? -28.243 5.578 15.506 1.00 16.15 265 LYS E CA 1
ATOM 3058 C C . LYS A 1 203 ? -27.011 5.758 16.352 1.00 15.38 265 LYS E C 1
ATOM 3059 O O . LYS A 1 203 ? -26.897 5.162 17.425 1.00 14.50 265 LYS E O 1
ATOM 3078 N N . ILE A 1 204 ? -26.079 6.572 15.881 1.00 15.60 277 ILE E N 1
ATOM 3079 C CA . ILE A 1 204 ? -24.862 6.787 16.640 1.00 15.17 277 ILE E CA 1
ATOM 3080 C C . ILE A 1 204 ? -25.258 7.616 17.867 1.00 16.45 277 ILE E C 1
ATOM 3081 O O . ILE A 1 204 ? -26.311 8.277 17.869 1.00 15.83 277 ILE E O 1
ATOM 3097 N N . GLY A 1 205 ? -24.435 7.554 18.911 1.00 15.05 278 GLY E N 1
ATOM 3098 C CA . GLY A 1 205 ? -24.636 8.415 20.061 1.00 16.50 278 GLY E CA 1
ATOM 3099 C C . GLY A 1 205 ? -23.315 8.727 20.736 1.00 17.71 278 GLY E C 1
ATOM 3100 O O . GLY A 1 205 ? -22.275 8.729 20.096 1.00 15.80 278 GLY E O 1
ATOM 3104 N N . ASP A 1 206 ? -23.381 8.996 22.035 1.00 19.89 279 ASP E N 1
ATOM 3105 C CA . ASP A 1 206 ? -22.190 9.274 22.817 1.00 20.10 279 ASP E CA 1
ATOM 3106 C C . ASP A 1 206 ? -21.920 8.154 23.822 1.00 19.56 279 ASP E C 1
ATOM 3107 O O . ASP A 1 206 ? -22.365 7.037 23.645 1.00 18.19 279 ASP E O 1
ATOM 3116 N N . PHE A 1 207 ? -21.161 8.467 24.858 1.00 23.70 280 PHE E N 1
ATOM 3117 C CA . PHE A 1 207 ? -20.711 7.474 25.816 1.00 23.67 280 PHE E CA 1
ATOM 3118 C C . PHE A 1 207 ? -21.886 6.736 26.439 1.00 22.58 280 PHE E C 1
ATOM 3119 O O . PHE A 1 207 ? -21.714 5.595 26.892 1.00 20.82 280 PHE E O 1
ATOM 3136 N N . GLU A 1 208 ? -23.082 7.348 26.436 1.00 22.45 281 GLU E N 1
ATOM 3137 C CA . GLU A 1 208 ? -24.249 6.680 27.041 1.00 21.92 281 GLU E CA 1
ATOM 3138 C C . GLU A 1 208 ? -24.543 5.301 26.415 1.00 20.31 281 GLU E C 1
ATOM 3139 O O . GLU A 1 208 ? -25.106 4.431 27.067 1.00 19.73 281 GLU E O 1
ATOM 3151 N N . LEU A 1 209 ? -24.159 5.085 25.163 1.00 19.30 282 LEU E N 1
ATOM 3152 C CA . LEU A 1 209 ? -24.422 3.806 24.542 1.00 18.10 282 LEU E CA 1
ATOM 3153 C C . LEU A 1 209 ? -23.720 2.675 25.281 1.00 17.42 282 LEU E C 1
ATOM 3154 O O . LEU A 1 209 ? -24.262 1.559 25.358 1.00 16.67 282 LEU E O 1
ATOM 3170 N N . LEU A 1 210 ? -22.544 2.959 25.834 1.00 17.40 283 LEU E N 1
ATOM 3171 C CA . LEU A 1 210 ? -21.810 1.968 26.601 1.00 18.25 283 LEU E CA 1
ATOM 3172 C C . LEU A 1 210 ? -22.537 1.606 27.906 1.00 18.18 283 LEU E C 1
ATOM 3173 O O . LEU A 1 210 ? -22.659 0.403 28.236 1.00 17.93 283 LEU E O 1
ATOM 3189 N N . LYS A 1 211 ? -23.026 2.628 28.614 1.00 18.71 284 LYS E N 1
ATOM 3190 C CA . LYS A 1 211 ? -23.766 2.437 29.863 1.00 19.74 284 LYS E CA 1
ATOM 3191 C C . LYS A 1 211 ? -25.087 1.705 29.593 1.00 17.50 284 LYS E C 1
ATOM 3192 O O . LYS A 1 211 ? -25.446 0.767 30.299 1.00 17.54 284 LYS E O 1
ATOM 3211 N N . HIS A 1 212 ? -25.788 2.154 28.560 1.00 17.27 285 HIS E N 1
ATOM 3212 C CA . HIS A 1 212 ? -27.044 1.558 28.124 1.00 17.76 285 HIS E CA 1
ATOM 3213 C C . HIS A 1 212 ? -26.859 0.049 27.838 1.00 16.40 285 HIS E C 1
ATOM 3214 O O . HIS A 1 212 ? -27.639 -0.786 28.275 1.00 16.73 285 HIS E O 1
ATOM 3227 N N . THR A 1 213 ? -25.820 -0.302 27.090 1.00 14.78 286 THR E N 1
ATOM 3228 C CA . THR A 1 213 ? -25.587 -1.696 26.748 1.00 15.12 286 THR E CA 1
ATOM 3229 C C . THR A 1 213 ? -25.246 -2.562 27.991 1.00 16.20 286 THR E C 1
ATOM 3230 O O . THR A 1 213 ? -25.766 -3.681 28.133 1.00 15.75 286 THR E O 1
ATOM 3241 N N . LYS A 1 214 ? -24.453 -2.021 28.910 1.00 17.19 287 LYS E N 1
ATOM 3242 C CA . LYS A 1 214 ? -24.185 -2.721 30.156 1.00 18.55 287 LYS E CA 1
ATOM 3243 C C . LYS A 1 214 ? -25.485 -3.049 30.899 1.00 18.92 287 LYS E C 1
ATOM 3244 O O . LYS A 1 214 ? -25.629 -4.170 31.384 1.00 18.38 287 LYS E O 1
ATOM 3263 N N . VAL A 1 215 ? -26.382 -2.061 31.033 1.00 18.57 288 VAL E N 1
ATOM 3264 C CA . VAL A 1 215 ? -27.669 -2.254 31.722 1.00 19.55 288 VAL E CA 1
ATOM 3265 C C . VAL A 1 215 ? -28.495 -3.330 31.044 1.00 17.91 288 VAL E C 1
ATOM 3266 O O . VAL A 1 215 ? -29.030 -4.230 31.725 1.00 19.33 288 VAL E O 1
ATOM 3279 N N . LEU A 1 216 ? -28.578 -3.277 29.718 1.00 16.62 289 LEU E N 1
ATOM 3280 C CA . LEU A 1 216 ? -29.342 -4.268 28.962 1.00 17.44 289 LEU E CA 1
ATOM 3281 C C . LEU A 1 216 ? -28.757 -5.671 29.169 1.00 17.96 289 LEU E C 1
ATOM 3282 O O . LEU A 1 216 ? -29.488 -6.674 29.246 1.00 18.50 289 LEU E O 1
ATOM 3298 N N . ALA A 1 217 ? -27.443 -5.743 29.264 1.00 17.99 290 ALA E N 1
ATOM 3299 C CA . ALA A 1 217 ? -26.773 -7.040 29.398 1.00 18.46 290 ALA E CA 1
ATOM 3300 C C . ALA A 1 217 ? -27.023 -7.594 30.788 1.00 20.14 290 ALA E C 1
ATOM 3301 O O . ALA A 1 217 ? -27.355 -8.773 30.939 1.00 20.75 290 ALA E O 1
ATOM 3308 N N . GLU A 1 218 ? -26.922 -6.719 31.792 1.00 20.20 291 GLU E N 1
ATOM 3309 C CA . GLU A 1 218 ? -27.172 -7.094 33.174 1.00 21.72 291 GLU E CA 1
ATOM 3310 C C . GLU A 1 218 ? -28.610 -7.573 33.350 1.00 23.16 291 GLU E C 1
ATOM 3311 O O . GLU A 1 218 ? -28.858 -8.601 34.004 1.00 24.55 291 GLU E O 1
ATOM 3323 N N . LYS A 1 219 ? -29.547 -6.860 32.733 1.00 22.54 292 LYS E N 1
ATOM 3324 C CA . LYS A 1 219 ? -30.970 -7.191 32.813 1.00 23.32 292 LYS E CA 1
ATOM 3325 C C . LYS A 1 219 ? -31.253 -8.569 32.194 1.00 22.92 292 LYS E C 1
ATOM 3326 O O . LYS A 1 219 ? -31.923 -9.383 32.800 1.00 23.62 292 LYS E O 1
ATOM 3345 N N . ALA A 1 220 ? -30.722 -8.813 31.003 1.00 21.93 293 ALA E N 1
ATOM 3346 C CA . ALA A 1 220 ? -30.883 -10.103 30.344 1.00 23.28 293 ALA E CA 1
ATOM 3347 C C . ALA A 1 220 ? -30.241 -11.212 31.177 1.00 24.97 293 ALA E C 1
ATOM 3348 O O . ALA A 1 220 ? -30.859 -12.239 31.431 1.00 26.25 293 ALA E O 1
ATOM 3355 N N . SER A 1 221 ? -29.015 -11.002 31.639 1.00 24.89 294 SER E N 1
ATOM 3356 C CA . SER A 1 221 ? -28.340 -12.031 32.423 1.00 26.33 294 SER E CA 1
ATOM 3357 C C . SER A 1 221 ? -29.105 -12.366 33.695 1.00 28.54 294 SER E C 1
ATOM 3358 O O . SER A 1 221 ? -29.301 -13.547 34.019 1.00 29.88 294 SER E O 1
ATOM 3366 N N . ASN A 1 222 ? -29.547 -11.348 34.419 1.00 29.67 295 ASN E N 1
ATOM 3367 C CA . ASN A 1 222 ? -30.340 -11.583 35.623 1.00 32.38 295 ASN E CA 1
ATOM 3368 C C . ASN A 1 222 ? -31.639 -12.312 35.325 1.00 34.17 295 ASN E C 1
ATOM 3369 O O . ASN A 1 222 ? -31.945 -13.300 35.986 1.00 36.03 295 ASN E O 1
ATOM 3380 N N . LYS A 1 223 ? -32.388 -11.842 34.330 1.00 34.22 296 LYS E N 1
ATOM 3381 C CA . LYS A 1 223 ? -33.654 -12.482 33.947 1.00 36.41 296 LYS E CA 1
ATOM 3382 C C . LYS A 1 223 ? -33.440 -13.951 33.616 1.00 37.28 296 LYS E C 1
ATOM 3383 O O . LYS A 1 223 ? -34.261 -14.806 33.963 1.00 40.35 296 LYS E O 1
ATOM 3402 N N . ALA A 1 224 ? -32.340 -14.237 32.924 1.00 34.04 297 ALA E N 1
ATOM 3403 C CA . ALA A 1 224 ? -32.092 -15.582 32.432 1.00 33.89 297 ALA E CA 1
ATOM 3404 C C . ALA A 1 224 ? -31.861 -16.529 33.604 1.00 34.79 297 ALA E C 1
ATOM 3405 O O . ALA A 1 224 ? -31.247 -16.143 34.593 1.00 34.13 297 ALA E O 1
ATOM 3412 N N . ILE B 1 5 ? -21.847 -22.000 -3.482 1.00 38.91 39 ILE F N 1
ATOM 3413 C CA . ILE B 1 5 ? -22.164 -22.578 -2.179 1.00 35.07 39 ILE F CA 1
ATOM 3414 C C . ILE B 1 5 ? -21.432 -23.923 -2.014 1.00 33.75 39 ILE F C 1
ATOM 3415 O O . ILE B 1 5 ? -21.247 -24.641 -2.988 1.00 34.61 39 ILE F O 1
ATOM 3431 N N . PRO B 1 6 ? -20.973 -24.245 -0.793 1.00 30.13 40 PRO F N 1
ATOM 3432 C CA . PRO B 1 6 ? -20.278 -25.517 -0.590 1.00 29.98 40 PRO F CA 1
ATOM 3433 C C . PRO B 1 6 ? -21.154 -26.700 -0.954 1.00 28.01 40 PRO F C 1
ATOM 3434 O O . PRO B 1 6 ? -22.364 -26.604 -0.852 1.00 24.87 40 PRO F O 1
ATOM 3445 N N . GLY B 1 7 ? -20.541 -27.804 -1.347 1.00 30.43 41 GLY F N 1
ATOM 3446 C CA . GLY B 1 7 ? -21.292 -28.952 -1.799 1.00 29.41 41 GLY F CA 1
ATOM 3447 C C . GLY B 1 7 ? -21.804 -29.854 -0.687 1.00 28.24 41 GLY F C 1
ATOM 3448 O O . GLY B 1 7 ? -21.359 -29.784 0.454 1.00 28.43 41 GLY F O 1
ATOM 3452 N N . LEU B 1 8 ? -22.756 -30.704 -1.043 1.00 27.15 42 LEU F N 1
ATOM 3453 C CA . LEU B 1 8 ? -23.300 -31.711 -0.125 1.00 25.41 42 LEU F CA 1
ATOM 3454 C C . LEU B 1 8 ? -22.175 -32.576 0.475 1.00 25.42 42 LEU F C 1
ATOM 3455 O O . LEU B 1 8 ? -21.289 -33.065 -0.237 1.00 26.48 42 LEU F O 1
ATOM 3471 N N . GLU B 1 9 ? -22.200 -32.721 1.793 1.00 24.64 43 GLU F N 1
ATOM 3472 C CA . GLU B 1 9 ? -21.310 -33.623 2.495 1.00 26.49 43 GLU F CA 1
ATOM 3473 C C . GLU B 1 9 ? -22.087 -34.816 3.079 1.00 25.18 43 GLU F C 1
ATOM 3474 O O . GLU B 1 9 ? -23.203 -34.660 3.578 1.00 23.31 43 GLU F O 1
ATOM 3486 N N . VAL B 1 10 ? -21.478 -35.999 3.011 1.00 25.65 44 VAL F N 1
ATOM 3487 C CA . VAL B 1 10 ? -22.025 -37.182 3.657 1.00 24.28 44 VAL F CA 1
ATOM 3488 C C . VAL B 1 10 ? -20.909 -37.964 4.360 1.00 25.65 44 VAL F C 1
ATOM 3489 O O . VAL B 1 10 ? -19.847 -38.241 3.779 1.00 27.72 44 VAL F O 1
ATOM 3502 N N . GLU B 1 11 ? -21.155 -38.335 5.610 1.00 24.68 45 GLU F N 1
ATOM 3503 C CA . GLU B 1 11 ? -20.126 -38.904 6.476 1.00 27.20 45 GLU F CA 1
ATOM 3504 C C . GLU B 1 11 ? -20.824 -39.964 7.318 1.00 26.06 45 GLU F C 1
ATOM 3505 O O . GLU B 1 11 ? -21.923 -39.711 7.796 1.00 23.09 45 GLU F O 1
ATOM 3517 N N . GLU B 1 12 ? -20.221 -41.151 7.470 1.00 26.54 47 GLU F N 1
ATOM 3518 C CA . GLU B 1 12 ? -20.832 -42.192 8.317 1.00 26.32 47 GLU F CA 1
ATOM 3519 C C . GLU B 1 12 ? -20.600 -41.813 9.763 1.00 27.23 47 GLU F C 1
ATOM 3520 O O . GLU B 1 12 ? -19.524 -41.371 10.120 1.00 29.79 47 GLU F O 1
ATOM 3532 N N . ILE B 1 13 ? -21.593 -41.996 10.613 1.00 26.08 48 ILE F N 1
ATOM 3533 C CA . ILE B 1 13 ? -21.396 -41.701 12.023 1.00 28.41 48 ILE F CA 1
ATOM 3534 C C . ILE B 1 13 ? -21.578 -42.952 12.910 1.00 29.99 48 ILE F C 1
ATOM 3535 O O . ILE B 1 13 ? -21.053 -43.017 14.021 1.00 32.47 48 ILE F O 1
ATOM 3551 N N . ASP B 1 14 ? -22.273 -43.968 12.418 1.00 30.29 49 ASP F N 1
ATOM 3552 C CA . ASP B 1 14 ? -22.284 -45.255 13.097 1.00 33.61 49 ASP F CA 1
ATOM 3553 C C . ASP B 1 14 ? -22.724 -46.240 12.035 1.00 33.93 49 ASP F C 1
ATOM 3554 O O . ASP B 1 14 ? -22.915 -45.839 10.891 1.00 31.56 49 ASP F O 1
ATOM 3563 N N . ASN B 1 15 ? -22.845 -47.519 12.393 1.00 36.06 50 ASN F N 1
ATOM 3564 C CA . ASN B 1 15 ? -23.089 -48.555 11.394 1.00 36.30 50 ASN F CA 1
ATOM 3565 C C . ASN B 1 15 ? -24.333 -48.288 10.517 1.00 33.21 50 ASN F C 1
ATOM 3566 O O . ASN B 1 15 ? -25.486 -48.389 10.950 1.00 33.43 50 ASN F O 1
ATOM 3577 N N . GLY B 1 16 ? -24.078 -47.911 9.268 1.00 30.61 51 GLY F N 1
ATOM 3578 C CA . GLY B 1 16 ? -25.142 -47.699 8.302 1.00 27.65 51 GLY F CA 1
ATOM 3579 C C . GLY B 1 16 ? -25.942 -46.413 8.452 1.00 24.69 51 GLY F C 1
ATOM 3580 O O . GLY B 1 16 ? -26.885 -46.159 7.670 1.00 23.34 51 GLY F O 1
ATOM 3584 N N . VAL B 1 17 ? -25.593 -45.615 9.457 1.00 23.91 52 VAL F N 1
ATOM 3585 C CA . VAL B 1 17 ? -26.199 -44.292 9.642 1.00 21.39 52 VAL F CA 1
ATOM 3586 C C . VAL B 1 17 ? -25.229 -43.195 9.234 1.00 21.20 52 VAL F C 1
ATOM 3587 O O . VAL B 1 17 ? -24.098 -43.107 9.741 1.00 22.56 52 VAL F O 1
ATOM 3600 N N . PHE B 1 18 ? -25.679 -42.368 8.314 1.00 19.28 53 PHE F N 1
ATOM 3601 C CA . PHE B 1 18 ? -24.849 -41.318 7.755 1.00 20.60 53 PHE F CA 1
ATOM 3602 C C . PHE B 1 18 ? -25.472 -39.979 8.029 1.00 20.07 53 PHE F C 1
ATOM 3603 O O . PHE B 1 18 ? -26.691 -39.855 8.001 1.00 18.80 53 PHE F O 1
ATOM 3620 N N . LEU B 1 19 ? -24.613 -38.998 8.282 1.00 21.70 54 LEU F N 1
ATOM 3621 C CA . LEU B 1 19 ? -24.988 -37.594 8.353 1.00 21.42 54 LEU F CA 1
ATOM 3622 C C . LEU B 1 19 ? -24.844 -36.945 6.985 1.00 20.49 54 LEU F C 1
ATOM 3623 O O . LEU B 1 19 ? -23.754 -37.039 6.407 1.00 21.45 54 LEU F O 1
ATOM 3639 N N . HIS B 1 20 ? -25.903 -36.308 6.470 1.00 18.24 55 HIS F N 1
ATOM 3640 C CA . HIS B 1 20 ? -25.755 -35.447 5.309 1.00 18.33 55 HIS F CA 1
ATOM 3641 C C . HIS B 1 20 ? -25.865 -33.966 5.737 1.00 19.19 55 HIS F C 1
ATOM 3642 O O . HIS B 1 20 ? -26.707 -33.576 6.537 1.00 17.84 55 HIS F O 1
ATOM 3655 N N . LYS B 1 21 ? -24.951 -33.176 5.198 1.00 20.81 56 LYS F N 1
ATOM 3656 C CA . LYS B 1 21 ? -24.855 -31.753 5.511 1.00 21.76 56 LYS F CA 1
ATOM 3657 C C . LYS B 1 21 ? -24.909 -31.012 4.186 1.00 21.66 56 LYS F C 1
ATOM 3658 O O . LYS B 1 21 ? -24.149 -31.333 3.272 1.00 22.63 56 LYS F O 1
ATOM 3677 N N . SER B 1 22 ? -25.846 -30.084 4.064 1.00 20.37 57 SER F N 1
ATOM 3678 C CA . SER B 1 22 ? -25.989 -29.279 2.860 1.00 20.87 57 SER F CA 1
ATOM 3679 C C . SER B 1 22 ? -26.120 -27.794 3.194 1.00 20.78 57 SER F C 1
ATOM 3680 O O . SER B 1 22 ? -26.443 -27.436 4.332 1.00 19.72 57 SER F O 1
ATOM 3688 N N . TYR B 1 23 ? -25.922 -26.948 2.179 1.00 21.03 58 TYR F N 1
ATOM 3689 C CA . TYR B 1 23 ? -25.867 -25.500 2.380 1.00 22.33 58 TYR F CA 1
ATOM 3690 C C . TYR B 1 23 ? -26.884 -24.683 1.593 1.00 21.84 58 TYR F C 1
ATOM 3691 O O . TYR B 1 23 ? -27.381 -25.092 0.551 1.00 21.41 58 TYR F O 1
ATOM 3709 N N . SER B 1 24 ? -27.180 -23.502 2.119 1.00 22.52 59 SER F N 1
ATOM 3710 C CA . SER B 1 24 ? -27.999 -22.553 1.389 1.00 22.92 59 SER F CA 1
ATOM 3711 C C . SER B 1 24 ? -27.549 -21.155 1.759 1.00 24.11 59 SER F C 1
ATOM 3712 O O . SER B 1 24 ? -26.982 -20.934 2.839 1.00 24.02 59 SER F O 1
ATOM 3720 N N . ARG B 1 25 ? -27.786 -20.222 0.852 1.00 26.01 60 ARG F N 1
ATOM 3721 C CA . ARG B 1 25 ? -27.528 -18.806 1.153 1.00 28.18 60 ARG F CA 1
ATOM 3722 C C . ARG B 1 25 ? -28.824 -18.231 1.593 1.00 28.31 60 ARG F C 1
ATOM 3723 O O . ARG B 1 25 ? -29.738 -18.064 0.788 1.00 29.40 60 ARG F O 1
ATOM 3744 N N . VAL B 1 26 ? -28.923 -17.994 2.893 1.00 26.95 61 VAL F N 1
ATOM 3745 C CA . VAL B 1 26 ? -30.103 -17.406 3.490 1.00 25.80 61 VAL F CA 1
ATOM 3746 C C . VAL B 1 26 ? -29.997 -15.863 3.541 1.00 27.67 61 VAL F C 1
ATOM 3747 O O . VAL B 1 26 ? -28.986 -15.301 3.982 1.00 28.33 61 VAL F O 1
ATOM 3760 N N . GLU B 1 27 ? -31.044 -15.180 3.086 1.00 28.34 62 GLU F N 1
ATOM 3761 C CA . GLU B 1 27 ? -31.052 -13.722 3.069 1.00 30.78 62 GLU F CA 1
ATOM 3762 C C . GLU B 1 27 ? -30.766 -13.134 4.471 1.00 31.20 62 GLU F C 1
ATOM 3763 O O . GLU B 1 27 ? -31.358 -13.564 5.473 1.00 30.04 62 GLU F O 1
ATOM 3775 N N . GLY B 1 28 ? -29.804 -12.207 4.535 1.00 33.05 63 GLY F N 1
ATOM 3776 C CA . GLY B 1 28 ? -29.354 -11.636 5.794 1.00 33.80 63 GLY F CA 1
ATOM 3777 C C . GLY B 1 28 ? -28.341 -12.460 6.582 1.00 32.57 63 GLY F C 1
ATOM 3778 O O . GLY B 1 28 ? -27.380 -11.917 7.144 1.00 33.93 63 GLY F O 1
ATOM 3782 N N . TRP B 1 29 ? -28.593 -13.762 6.664 1.00 30.26 64 TRP F N 1
ATOM 3783 C CA . TRP B 1 29 ? -27.769 -14.664 7.459 1.00 29.18 64 TRP F CA 1
ATOM 3784 C C . TRP B 1 29 ? -26.544 -15.133 6.703 1.00 29.25 64 TRP F C 1
ATOM 3785 O O . TRP B 1 29 ? -25.542 -15.479 7.298 1.00 29.44 64 TRP F O 1
ATOM 3806 N N . GLY B 1 30 ? -26.636 -15.164 5.386 1.00 29.35 65 GLY F N 1
ATOM 3807 C CA . GLY B 1 30 ? -25.557 -15.662 4.568 1.00 29.60 65 GLY F CA 1
ATOM 3808 C C . GLY B 1 30 ? -25.603 -17.182 4.492 1.00 27.39 65 GLY F C 1
ATOM 3809 O O . GLY B 1 30 ? -26.665 -17.793 4.561 1.00 25.75 65 GLY F O 1
ATOM 3813 N N . LEU B 1 31 ? -24.430 -17.780 4.334 1.00 27.62 66 LEU F N 1
ATOM 3814 C CA . LEU B 1 31 ? -24.312 -19.210 4.205 1.00 25.93 66 LEU F CA 1
ATOM 3815 C C . LEU B 1 31 ? -24.681 -19.916 5.508 1.00 24.50 66 LEU F C 1
ATOM 3816 O O . LEU B 1 31 ? -24.107 -19.642 6.555 1.00 25.83 66 LEU F O 1
ATOM 3832 N N . VAL B 1 32 ? -25.628 -20.843 5.419 1.00 22.73 67 VAL F N 1
ATOM 3833 C CA . VAL B 1 32 ? -26.080 -21.635 6.564 1.00 21.48 67 VAL F CA 1
ATOM 3834 C C . VAL B 1 32 ? -26.057 -23.117 6.146 1.00 21.69 67 VAL F C 1
ATOM 3835 O O . VAL B 1 32 ? -26.283 -23.435 4.977 1.00 19.64 67 VAL F O 1
ATOM 3848 N N . SER B 1 33 ? -25.776 -24.008 7.093 1.00 21.98 68 SER F N 1
ATOM 3849 C CA . SER B 1 33 ? -25.840 -25.447 6.817 1.00 21.83 68 SER F CA 1
ATOM 3850 C C . SER B 1 33 ? -26.956 -26.140 7.597 1.00 21.08 68 SER F C 1
ATOM 3851 O O . SER B 1 33 ? -27.467 -25.629 8.592 1.00 21.00 68 SER F O 1
ATOM 3859 N N . SER B 1 34 ? -27.301 -27.331 7.138 1.00 20.67 69 SER F N 1
ATOM 3860 C CA . SER B 1 34 ? -28.425 -28.107 7.680 1.00 20.61 69 SER F CA 1
ATOM 3861 C C . SER B 1 34 ? -28.029 -29.587 7.700 1.00 20.65 69 SER F C 1
ATOM 3862 O O . SER B 1 34 ? -27.435 -30.070 6.750 1.00 20.18 69 SER F O 1
ATOM 3870 N N . ASN B 1 35 ? -28.329 -30.264 8.806 1.00 21.17 70 ASN F N 1
ATOM 3871 C CA . ASN B 1 35 ? -28.056 -31.697 8.968 1.00 21.65 70 ASN F CA 1
ATOM 3872 C C . ASN B 1 35 ? -29.292 -32.537 8.630 1.00 19.97 70 ASN F C 1
ATOM 3873 O O . ASN B 1 35 ? -30.406 -32.148 8.941 1.00 20.93 70 ASN F O 1
ATOM 3884 N N . GLY B 1 36 ? -29.081 -33.705 8.025 1.00 17.59 71 GLY F N 1
ATOM 3885 C CA . GLY B 1 36 ? -30.074 -34.748 7.991 1.00 16.46 71 GLY F CA 1
ATOM 3886 C C . GLY B 1 36 ? -29.343 -36.077 8.095 1.00 16.64 71 GLY F C 1
ATOM 3887 O O . GLY B 1 36 ? -28.120 -36.076 8.308 1.00 15.58 71 GLY F O 1
ATOM 3891 N N . LEU B 1 37 ? -30.064 -37.188 7.974 1.00 15.89 72 LEU F N 1
ATOM 3892 C CA . LEU B 1 37 ? -29.419 -38.515 7.968 1.00 15.90 72 LEU F CA 1
ATOM 3893 C C . LEU B 1 37 ? -29.844 -39.360 6.760 1.00 15.42 72 LEU F C 1
ATOM 3894 O O . LEU B 1 37 ? -30.910 -39.144 6.182 1.00 14.54 72 LEU F O 1
ATOM 3910 N N . VAL B 1 38 ? -28.972 -40.291 6.384 1.00 15.68 73 VAL F N 1
ATOM 3911 C CA . VAL B 1 38 ? -29.346 -41.435 5.580 1.00 16.28 73 VAL F CA 1
ATOM 3912 C C . VAL B 1 38 ? -29.082 -42.671 6.412 1.00 17.11 73 VAL F C 1
ATOM 3913 O O . VAL B 1 38 ? -28.004 -42.849 7.001 1.00 17.51 73 VAL F O 1
ATOM 3926 N N . VAL B 1 39 ? -30.113 -43.498 6.496 1.00 16.60 74 VAL F N 1
ATOM 3927 C CA . VAL B 1 39 ? -30.042 -44.749 7.237 1.00 18.79 74 VAL F CA 1
ATOM 3928 C C . VAL B 1 39 ? -30.173 -45.880 6.269 1.00 18.14 74 VAL F C 1
ATOM 3929 O O . VAL B 1 39 ? -31.039 -45.862 5.412 1.00 17.29 74 VAL F O 1
ATOM 3942 N N . ILE B 1 40 ? -29.322 -46.879 6.417 1.00 19.71 75 ILE F N 1
ATOM 3943 C CA . ILE B 1 40 ? -29.302 -47.991 5.496 1.00 20.31 75 ILE F CA 1
ATOM 3944 C C . ILE B 1 40 ? -29.322 -49.302 6.260 1.00 22.15 75 ILE F C 1
ATOM 3945 O O . ILE B 1 40 ? -28.529 -49.504 7.179 1.00 23.18 75 ILE F O 1
ATOM 3961 N N . SER B 1 41 ? -30.279 -50.159 5.899 1.00 22.18 76 SER F N 1
ATOM 3962 C CA . SER B 1 41 ? -30.428 -51.458 6.515 1.00 24.48 76 SER F CA 1
ATOM 3963 C C . SER B 1 41 ? -31.220 -52.415 5.608 1.00 24.55 76 SER F C 1
ATOM 3964 O O . SER B 1 41 ? -32.165 -52.014 4.922 1.00 23.28 76 SER F O 1
ATOM 3972 N N . GLY B 1 42 ? -30.781 -53.670 5.573 1.00 26.44 77 GLY F N 1
ATOM 3973 C CA . GLY B 1 42 ? -31.452 -54.683 4.791 1.00 27.26 77 GLY F CA 1
ATOM 3974 C C . GLY B 1 42 ? -31.658 -54.333 3.327 1.00 25.93 77 GLY F C 1
ATOM 3975 O O . GLY B 1 42 ? -32.684 -54.642 2.767 1.00 26.04 77 GLY F O 1
ATOM 3979 N N . GLY B 1 43 ? -30.683 -53.700 2.686 1.00 25.12 78 GLY F N 1
ATOM 3980 C CA . GLY B 1 43 ? -30.843 -53.286 1.296 1.00 24.10 78 GLY F CA 1
ATOM 3981 C C . GLY B 1 43 ? -31.596 -51.974 1.078 1.00 22.50 78 GLY F C 1
ATOM 3982 O O . GLY B 1 43 ? -31.623 -51.461 -0.047 1.00 21.42 78 GLY F O 1
ATOM 3986 N N . LYS B 1 44 ? -32.214 -51.427 2.119 1.00 21.45 79 LYS F N 1
ATOM 3987 C CA . LYS B 1 44 ? -33.024 -50.220 1.950 1.00 20.19 79 LYS F CA 1
ATOM 3988 C C . LYS B 1 44 ? -32.342 -48.979 2.522 1.00 19.4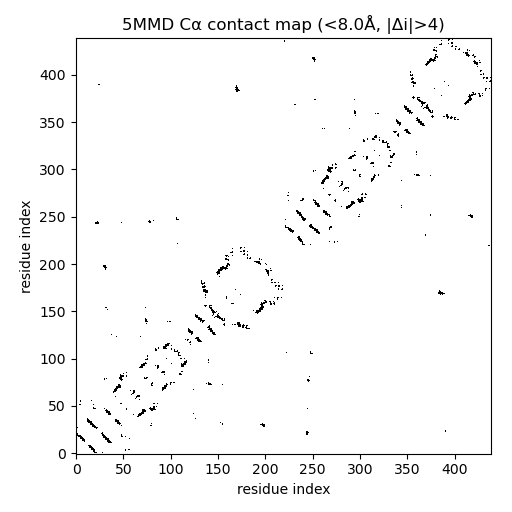5 79 LYS F C 1
ATOM 3989 O O . LYS B 1 44 ? -31.732 -49.068 3.577 1.00 19.23 79 LYS F O 1
ATOM 4008 N N . ALA B 1 45 ? -32.458 -47.854 1.803 1.00 18.18 80 ALA F N 1
ATOM 4009 C CA . ALA B 1 45 ? -32.030 -46.540 2.279 1.00 18.06 80 ALA F CA 1
ATOM 4010 C C . ALA B 1 45 ? -33.237 -45.691 2.649 1.00 18.01 80 ALA F C 1
ATOM 4011 O O . ALA B 1 45 ? -34.281 -45.729 1.941 1.00 18.64 80 ALA F O 1
ATOM 4018 N N . PHE B 1 46 ? -33.138 -44.956 3.761 1.00 16.64 81 PHE F N 1
ATOM 4019 C CA . PHE B 1 46 ? -34.178 -43.983 4.103 1.00 16.76 81 PHE F CA 1
ATOM 4020 C C . PHE B 1 46 ? -33.524 -42.642 4.384 1.00 15.61 81 PHE F C 1
ATOM 4021 O O . PHE B 1 46 ? -32.463 -42.598 4.992 1.00 15.13 81 PHE F O 1
ATOM 4038 N N . ILE B 1 47 ? -34.164 -41.559 3.934 1.00 14.71 82 ILE F N 1
ATOM 4039 C CA . ILE B 1 47 ? -33.681 -40.218 4.153 1.00 15.35 82 ILE F CA 1
ATOM 4040 C C . ILE B 1 47 ? -34.442 -39.529 5.266 1.00 16.10 82 ILE F C 1
ATOM 4041 O O . ILE B 1 47 ? -35.674 -39.445 5.259 1.00 16.20 82 ILE F O 1
ATOM 4057 N N . ILE B 1 48 ? -33.679 -39.075 6.242 1.00 15.94 83 ILE F N 1
ATOM 4058 C CA . ILE B 1 48 ? -34.204 -38.297 7.340 1.00 16.77 83 ILE F CA 1
ATOM 4059 C C . ILE B 1 48 ? -33.833 -36.834 7.080 1.00 15.76 83 ILE F C 1
ATOM 4060 O O . ILE B 1 48 ? -32.664 -36.411 7.230 1.00 13.35 83 ILE F O 1
ATOM 4076 N N . ASP B 1 49 ? -34.882 -36.094 6.700 1.00 15.92 84 ASP F N 1
ATOM 4077 C CA . ASP B 1 49 ? -34.851 -34.695 6.220 1.00 16.21 84 ASP F CA 1
ATOM 4078 C C . ASP B 1 49 ? -34.116 -34.504 4.881 1.00 15.99 84 ASP F C 1
ATOM 4079 O O . ASP B 1 49 ? -33.008 -35.048 4.659 1.00 14.92 84 ASP F O 1
ATOM 4088 N N . THR B 1 50 ? -34.722 -33.739 3.963 1.00 16.14 85 THR F N 1
ATOM 4089 C CA . THR B 1 50 ? -34.040 -33.527 2.690 1.00 15.81 85 THR F CA 1
ATOM 4090 C C . THR B 1 50 ? -32.876 -32.536 2.849 1.00 15.22 85 THR F C 1
ATOM 4091 O O . THR B 1 50 ? -32.837 -31.729 3.778 1.00 16.37 85 THR F O 1
ATOM 4102 N N . PRO B 1 51 ? -31.914 -32.600 1.932 1.00 14.55 86 PRO F N 1
ATOM 4103 C CA . PRO B 1 51 ? -31.015 -31.453 1.813 1.00 14.94 86 PRO F CA 1
ATOM 4104 C C . PRO B 1 51 ? -31.770 -30.118 1.542 1.00 16.65 86 PRO F C 1
ATOM 4105 O O . PRO B 1 51 ? -32.969 -30.090 1.242 1.00 15.67 86 PRO F O 1
ATOM 4116 N N . TRP B 1 52 ? -31.031 -29.032 1.615 1.00 17.38 87 TRP F N 1
ATOM 4117 C CA . TRP B 1 52 ? -31.600 -27.686 1.603 1.00 18.20 87 TRP F CA 1
ATOM 4118 C C . TRP B 1 52 ? -31.830 -27.179 0.191 1.00 19.55 87 TRP F C 1
ATOM 4119 O O . TRP B 1 52 ? -32.013 -26.005 -0.036 1.00 22.57 87 TRP F O 1
ATOM 4140 N N . SER B 1 53 ? -31.806 -28.061 -0.781 1.00 18.27 88 SER F N 1
ATOM 4141 C CA . SER B 1 53 ? -32.043 -27.644 -2.145 1.00 19.44 88 SER F CA 1
ATOM 4142 C C . SER B 1 53 ? -32.433 -28.861 -2.929 1.00 19.20 88 SER F C 1
ATOM 4143 O O . SER B 1 53 ? -32.065 -29.982 -2.578 1.00 17.73 88 SER F O 1
ATOM 4151 N N . GLU B 1 54 ? -33.182 -28.634 -3.988 1.00 23.01 89 GLU F N 1
ATOM 4152 C CA . GLU B 1 54 ? -33.470 -29.678 -4.928 1.00 22.64 89 GLU F CA 1
ATOM 4153 C C . GLU B 1 54 ? -32.172 -30.259 -5.492 1.00 22.05 89 GLU F C 1
ATOM 4154 O O . GLU B 1 54 ? -32.017 -31.478 -5.601 1.00 19.63 89 GLU F O 1
ATOM 4166 N N . SER B 1 55 ? -31.239 -29.372 -5.845 1.00 22.29 90 SER F N 1
ATOM 4167 C CA . SER B 1 55 ? -29.971 -29.806 -6.407 1.00 21.88 90 SER F CA 1
ATOM 4168 C C . SER B 1 55 ? -29.282 -30.859 -5.514 1.00 20.73 90 SER F C 1
ATOM 4169 O O . SER B 1 55 ? -28.844 -31.893 -5.995 1.00 19.51 90 SER F O 1
ATOM 4177 N N . ASP B 1 56 ? -29.205 -30.608 -4.210 1.00 20.79 91 ASP F N 1
ATOM 4178 C CA . ASP B 1 56 ? -28.468 -31.508 -3.339 1.00 19.88 91 ASP F CA 1
ATOM 4179 C C . ASP B 1 56 ? -29.325 -32.706 -2.915 1.00 19.67 91 ASP F C 1
ATOM 4180 O O . ASP B 1 56 ? -28.791 -33.755 -2.548 1.00 19.73 91 ASP F O 1
ATOM 4189 N N . THR B 1 57 ? -30.646 -32.575 -3.008 1.00 19.10 92 THR F N 1
ATOM 4190 C CA . THR B 1 57 ? -31.521 -33.744 -2.836 1.00 18.90 92 THR F CA 1
ATOM 4191 C C . THR B 1 57 ? -31.217 -34.768 -3.930 1.00 19.06 92 THR F C 1
ATOM 4192 O O . THR B 1 57 ? -31.005 -35.947 -3.659 1.00 18.06 92 THR F O 1
ATOM 4203 N N . GLU B 1 58 ? -31.172 -34.293 -5.164 1.00 19.96 93 GLU F N 1
ATOM 4204 C CA . GLU B 1 58 ? -30.800 -35.102 -6.306 1.00 20.91 93 GLU F CA 1
ATOM 4205 C C . GLU B 1 58 ? -29.410 -35.735 -6.100 1.00 20.11 93 GLU F C 1
ATOM 4206 O O . GLU B 1 58 ? -29.211 -36.911 -6.367 1.00 20.00 93 GLU F O 1
ATOM 4218 N N . LYS B 1 59 ? -28.443 -34.947 -5.640 1.00 19.26 94 LYS F N 1
ATOM 4219 C CA . LYS B 1 59 ? -27.094 -35.468 -5.466 1.00 18.36 94 LYS F CA 1
ATOM 4220 C C . LYS B 1 59 ? -27.062 -36.539 -4.375 1.00 18.17 94 LYS F C 1
ATOM 4221 O O . LYS B 1 59 ? -26.344 -37.517 -4.498 1.00 17.11 94 LYS F O 1
ATOM 4240 N N . LEU B 1 60 ? -27.840 -36.343 -3.317 1.00 17.41 95 LEU F N 1
ATOM 4241 C CA . LEU B 1 60 ? -27.933 -37.306 -2.238 1.00 17.14 95 LEU F CA 1
ATOM 4242 C C . LEU B 1 60 ? -28.515 -38.635 -2.725 1.00 16.90 95 LEU F C 1
ATOM 4243 O O . LEU B 1 60 ? -28.074 -39.703 -2.328 1.00 17.49 95 LEU F O 1
ATOM 4259 N N . VAL B 1 61 ? -29.465 -38.547 -3.636 1.00 17.18 96 VAL F N 1
ATOM 4260 C CA . VAL B 1 61 ? -30.175 -39.721 -4.106 1.00 19.07 96 VAL F CA 1
ATOM 4261 C C . VAL B 1 61 ? -29.228 -40.425 -5.097 1.00 19.66 96 VAL F C 1
ATOM 4262 O O . VAL B 1 61 ? -29.104 -41.671 -5.123 1.00 18.83 96 VAL F O 1
ATOM 4275 N N . ASP B 1 62 ? -28.507 -39.619 -5.867 1.00 19.83 97 ASP F N 1
ATOM 4276 C CA . ASP B 1 62 ? -27.453 -40.153 -6.743 1.00 22.18 97 ASP F CA 1
ATOM 4277 C C . ASP B 1 62 ? -26.403 -40.932 -5.924 1.00 22.24 97 ASP F C 1
ATOM 4278 O O . ASP B 1 62 ? -25.917 -41.971 -6.355 1.00 22.51 97 ASP F O 1
ATOM 4287 N N . TRP B 1 63 ? -26.060 -40.424 -4.746 1.00 21.58 98 TRP F N 1
ATOM 4288 C CA . TRP B 1 63 ? -25.110 -41.077 -3.869 1.00 21.89 98 TRP F CA 1
ATOM 4289 C C . TRP B 1 63 ? -25.649 -42.428 -3.408 1.00 20.48 98 TRP F C 1
ATOM 4290 O O . TRP B 1 63 ? -24.940 -43.454 -3.469 1.00 20.16 98 TRP F O 1
ATOM 4311 N N . ILE B 1 64 ? -26.904 -42.434 -2.978 1.00 18.66 99 ILE F N 1
ATOM 4312 C CA . ILE B 1 64 ? -27.557 -43.664 -2.542 1.00 18.97 99 ILE F CA 1
ATOM 4313 C C . ILE B 1 64 ? -27.678 -44.684 -3.691 1.00 19.74 99 ILE F C 1
ATOM 4314 O O . ILE B 1 64 ? -27.311 -45.872 -3.551 1.00 19.59 99 ILE F O 1
ATOM 4330 N N . ARG B 1 65 ? -28.203 -44.227 -4.825 1.00 20.20 100 ARG F N 1
ATOM 4331 C CA . ARG B 1 65 ? -28.477 -45.111 -5.953 1.00 22.31 100 ARG F CA 1
ATOM 4332 C C . ARG B 1 65 ? -27.243 -45.542 -6.742 1.00 22.99 100 ARG F C 1
ATOM 4333 O O . ARG B 1 65 ? -27.292 -46.539 -7.476 1.00 23.81 100 ARG F O 1
ATOM 4354 N N . SER B 1 66 ? -26.131 -44.826 -6.586 1.00 21.78 102 SER F N 1
ATOM 4355 C CA . SER B 1 66 ? -24.892 -45.278 -7.190 1.00 22.17 102 SER F CA 1
ATOM 4356 C C . SER B 1 66 ? -24.385 -46.549 -6.474 1.00 21.76 102 SER F C 1
ATOM 4357 O O . SER B 1 66 ? -23.567 -47.267 -7.022 1.00 22.81 102 SER F O 1
ATOM 4365 N N . LYS B 1 67 ? -24.893 -46.818 -5.271 1.00 20.48 104 LYS F N 1
ATOM 4366 C CA . LYS B 1 67 ? -24.547 -48.046 -4.535 1.00 21.90 104 LYS F CA 1
ATOM 4367 C C . LYS B 1 67 ? -25.646 -49.083 -4.790 1.00 22.65 104 LYS F C 1
ATOM 4368 O O . LYS B 1 67 ? -25.559 -50.224 -4.313 1.00 23.25 104 LYS F O 1
ATOM 4387 N N . LYS B 1 68 ? -26.682 -48.642 -5.520 1.00 21.40 105 LYS F N 1
ATOM 4388 C CA . LYS B 1 68 ? -27.853 -49.457 -5.868 1.00 22.28 105 LYS F CA 1
ATOM 4389 C C . LYS B 1 68 ? -28.664 -49.933 -4.675 1.00 22.15 105 LYS F C 1
ATOM 4390 O O . LYS B 1 68 ? -29.282 -50.986 -4.738 1.00 23.44 105 LYS F O 1
ATOM 4409 N N . TYR B 1 69 ? -28.685 -49.170 -3.590 1.00 20.89 106 TYR F N 1
ATOM 4410 C CA . TYR B 1 69 ? -29.679 -49.442 -2.565 1.00 20.89 106 TYR F CA 1
ATOM 4411 C C . TYR B 1 69 ? -31.072 -49.126 -3.073 1.00 20.77 106 TYR F C 1
ATOM 4412 O O . TYR B 1 69 ? -31.238 -48.356 -4.015 1.00 20.31 106 TYR F O 1
ATOM 4430 N N . GLU B 1 70 ? -32.062 -49.768 -2.470 1.00 22.17 107 GLU F N 1
ATOM 4431 C CA . GLU B 1 70 ? -33.450 -49.384 -2.675 1.00 22.64 107 GLU F CA 1
ATOM 4432 C C . GLU B 1 70 ? -33.765 -48.155 -1.858 1.00 21.65 107 GLU F C 1
ATOM 4433 O O . GLU B 1 70 ? -33.607 -48.178 -0.642 1.00 22.05 107 GLU F O 1
ATOM 4445 N N . LEU B 1 71 ? -34.238 -47.091 -2.500 1.00 20.78 109 LEU F N 1
ATOM 4446 C CA . LEU B 1 71 ? -34.529 -45.871 -1.747 1.00 20.11 109 LEU F CA 1
ATOM 4447 C C . LEU B 1 71 ? -35.966 -45.964 -1.274 1.00 20.71 109 LEU F C 1
ATOM 4448 O O . LEU B 1 71 ? -36.880 -45.839 -2.067 1.00 21.43 109 LEU F O 1
ATOM 4464 N N . ALA B 1 72 ? -36.155 -46.214 0.018 1.00 20.39 110 ALA F N 1
ATOM 4465 C CA . ALA B 1 72 ? -37.461 -46.591 0.533 1.00 23.15 110 ALA F CA 1
ATOM 4466 C C . ALA B 1 72 ? -38.335 -45.366 0.754 1.00 23.39 110 ALA F C 1
ATOM 4467 O O . ALA B 1 72 ? -39.552 -45.468 0.710 1.00 24.95 110 ALA F O 1
ATOM 4474 N N . GLY B 1 73 ? -37.712 -44.212 0.992 1.00 22.17 111 GLY F N 1
ATOM 4475 C CA . GLY B 1 73 ? -38.459 -42.974 1.170 1.00 22.28 111 GLY F CA 1
ATOM 4476 C C . GLY B 1 73 ? -37.699 -41.911 1.953 1.00 20.90 111 GLY F C 1
ATOM 4477 O O . GLY B 1 73 ? -36.522 -42.109 2.308 1.00 19.45 111 GLY F O 1
ATOM 4481 N N . SER B 1 74 ? -38.377 -40.790 2.219 1.00 20.49 112 SER F N 1
ATOM 4482 C CA . SER B 1 74 ? -37.872 -39.739 3.105 1.00 19.72 112 SER F CA 1
ATOM 4483 C C . SER B 1 74 ? -38.932 -39.389 4.139 1.00 20.84 112 SER F C 1
ATOM 4484 O O . SER B 1 74 ? -40.127 -39.549 3.890 1.00 21.54 112 SER F O 1
ATOM 4492 N N . ILE B 1 75 ? -38.490 -38.924 5.298 1.00 20.35 113 ILE F N 1
ATOM 4493 C CA . ILE B 1 75 ? -39.366 -38.227 6.212 1.00 22.16 113 ILE F CA 1
ATOM 4494 C C . ILE B 1 75 ? -38.816 -36.829 6.519 1.00 21.77 113 ILE F C 1
ATOM 4495 O O . ILE B 1 75 ? -37.605 -36.661 6.719 1.00 19.80 113 ILE F O 1
ATOM 4511 N N . SER B 1 76 ? -39.694 -35.829 6.589 1.00 22.41 114 SER F N 1
ATOM 4512 C CA . SER B 1 76 ? -39.273 -34.473 6.973 1.00 22.89 114 SER F CA 1
ATOM 4513 C C . SER B 1 76 ? -39.729 -34.152 8.396 1.00 23.91 114 SER F C 1
ATOM 4514 O O . SER B 1 76 ? -40.855 -34.448 8.751 1.00 25.26 114 SER F O 1
ATOM 4522 N N . THR B 1 77 ? -38.869 -33.548 9.208 1.00 23.62 115 THR F N 1
ATOM 4523 C CA . THR B 1 77 ? -39.165 -33.395 10.633 1.00 24.63 115 THR F CA 1
ATOM 4524 C C . THR B 1 77 ? -39.801 -32.051 11.056 1.00 27.51 115 THR F C 1
ATOM 4525 O O . THR B 1 77 ? -40.238 -31.918 12.198 1.00 28.44 115 THR F O 1
ATOM 4536 N N A HIS B 1 78 ? -39.831 -31.075 10.153 0.63 27.32 116 HIS F N 1
ATOM 4537 N N B HIS B 1 78 ? -39.845 -31.084 10.144 0.37 27.32 116 HIS F N 1
ATOM 4538 C CA A HIS B 1 78 ? -40.759 -29.949 10.254 0.63 29.78 116 HIS F CA 1
ATOM 4539 C CA B HIS B 1 78 ? -40.761 -29.947 10.250 0.37 29.78 116 HIS F CA 1
ATOM 4540 C C A HIS B 1 78 ? -40.799 -29.235 8.901 0.63 30.08 116 HIS F C 1
ATOM 4541 C C B HIS B 1 78 ? -40.796 -29.230 8.901 0.37 30.08 116 HIS F C 1
ATOM 4542 O O A HIS B 1 78 ? -40.128 -29.650 7.957 0.63 28.32 116 HIS F O 1
ATOM 4543 O O B HIS B 1 78 ? -40.094 -29.620 7.969 0.37 28.32 116 HIS F O 1
ATOM 4568 N N . SER B 1 79 ? -41.627 -28.196 8.790 1.00 32.49 117 SER F N 1
ATOM 4569 C CA . SER B 1 79 ? -41.961 -27.626 7.489 1.00 33.21 117 SER F CA 1
ATOM 4570 C C . SER B 1 79 ? -40.876 -26.767 6.847 1.00 32.94 117 SER F C 1
ATOM 4571 O O . SER B 1 79 ? -40.903 -26.566 5.642 1.00 32.49 117 SER F O 1
ATOM 4579 N N . HIS B 1 80 ? -39.952 -26.224 7.635 1.00 33.62 118 HIS F N 1
ATOM 4580 C CA . HIS B 1 80 ? -38.957 -25.303 7.101 1.00 34.38 118 HIS F CA 1
ATOM 4581 C C . HIS B 1 80 ? -38.171 -25.893 5.926 1.00 32.47 118 HIS F C 1
ATOM 4582 O O . HIS B 1 80 ? -37.960 -27.103 5.841 1.00 30.37 118 HIS F O 1
ATOM 4595 N N . GLU B 1 81 ? -37.778 -25.006 5.008 1.00 32.51 119 GLU F N 1
ATOM 4596 C CA . GLU B 1 81 ? -37.226 -25.411 3.723 1.00 30.01 119 GLU F CA 1
ATOM 4597 C C . GLU B 1 81 ? -35.892 -26.157 3.872 1.00 27.54 119 GLU F C 1
ATOM 4598 O O . GLU B 1 81 ? -35.479 -26.862 2.959 1.00 25.21 119 GLU F O 1
ATOM 4610 N N . ASP B 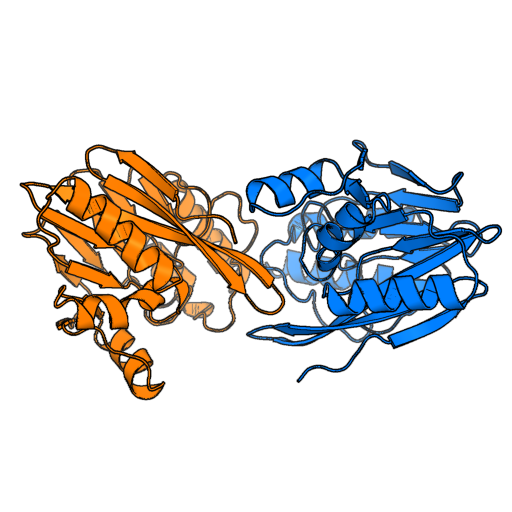1 82 ? -35.215 -26.007 5.005 1.00 27.39 120 ASP F N 1
ATOM 4611 C CA . ASP B 1 82 ? -33.967 -26.731 5.183 1.00 25.76 120 ASP F CA 1
ATOM 4612 C C . ASP B 1 82 ? -34.218 -28.249 5.303 1.00 23.75 120 ASP F C 1
ATOM 4613 O O . ASP B 1 82 ? -33.333 -29.012 4.989 1.00 21.96 120 ASP F O 1
ATOM 4622 N N . LYS B 1 83 ? -35.420 -28.658 5.712 1.00 24.53 121 LYS F N 1
ATOM 4623 C CA . LYS B 1 83 ? -35.766 -30.091 5.799 1.00 22.54 121 LYS F CA 1
ATOM 4624 C C . LYS B 1 83 ? -36.749 -30.601 4.728 1.00 23.20 121 LYS F C 1
ATOM 4625 O O . LYS B 1 83 ? -37.005 -31.825 4.648 1.00 21.69 121 LYS F O 1
ATOM 4644 N N . THR B 1 84 ? -37.294 -29.702 3.909 1.00 23.77 122 THR F N 1
ATOM 4645 C CA . THR B 1 84 ? -38.349 -30.073 2.953 1.00 24.30 122 THR F CA 1
ATOM 4646 C C . THR B 1 84 ? -38.095 -29.642 1.515 1.00 24.20 122 THR F C 1
ATOM 4647 O O . THR B 1 84 ? -38.921 -29.903 0.644 1.00 24.78 122 THR F O 1
ATOM 4658 N N . ALA B 1 85 ? -36.970 -28.991 1.256 1.00 23.67 123 ALA F N 1
ATOM 4659 C CA . ALA B 1 85 ? -36.747 -28.402 -0.062 1.00 24.64 123 ALA F CA 1
ATOM 4660 C C . ALA B 1 85 ? -36.826 -29.474 -1.145 1.00 23.62 123 ALA F C 1
ATOM 4661 O O . ALA B 1 85 ? -37.277 -29.201 -2.260 1.00 24.31 123 ALA F O 1
ATOM 4668 N N . GLY B 1 86 ? -36.440 -30.702 -0.789 1.00 21.96 124 GLY F N 1
ATOM 4669 C CA . GLY B 1 86 ? -36.380 -31.802 -1.735 1.00 21.35 124 GLY F CA 1
ATOM 4670 C C . GLY B 1 86 ? -37.662 -32.560 -2.045 1.00 22.41 124 GLY F C 1
ATOM 4671 O O . GLY B 1 86 ? -37.670 -33.415 -2.945 1.00 22.68 124 GLY F O 1
ATOM 4675 N N . ILE B 1 87 ? -38.729 -32.298 -1.305 1.00 22.65 125 ILE F N 1
ATOM 4676 C CA . ILE B 1 87 ? -39.917 -33.149 -1.397 1.00 23.37 125 ILE F CA 1
ATOM 4677 C C . ILE B 1 87 ? -40.506 -33.149 -2.815 1.00 25.20 125 ILE F C 1
ATOM 4678 O O . ILE B 1 87 ? -40.832 -34.205 -3.339 1.00 24.80 125 ILE F O 1
ATOM 4694 N N . LYS B 1 88 ? -40.588 -31.979 -3.437 1.00 25.84 126 LYS F N 1
ATOM 4695 C CA . LYS B 1 88 ? -41.120 -31.853 -4.789 1.00 27.70 126 LYS F CA 1
ATOM 4696 C C . LYS B 1 88 ? -40.367 -32.769 -5.745 1.00 27.10 126 LYS F C 1
ATOM 4697 O O . LYS B 1 88 ? -40.977 -33.563 -6.463 1.00 27.93 126 LYS F O 1
ATOM 4716 N N . TRP B 1 89 ? -39.039 -32.661 -5.751 1.00 25.37 127 TRP F N 1
ATOM 4717 C CA . TRP B 1 89 ? -38.203 -33.519 -6.591 1.00 24.47 127 TRP F CA 1
ATOM 4718 C C . TRP B 1 89 ? -38.368 -35.023 -6.279 1.00 23.29 127 TRP F C 1
ATOM 4719 O O . TRP B 1 89 ? -38.490 -35.836 -7.193 1.00 22.81 127 TRP F O 1
ATOM 4740 N N . LEU B 1 90 ? -38.381 -35.382 -5.006 1.00 22.16 128 LEU F N 1
ATOM 4741 C CA . LEU B 1 90 ? -38.606 -36.773 -4.605 1.00 22.61 128 LEU F CA 1
ATOM 4742 C C . LEU B 1 90 ? -39.963 -37.249 -5.149 1.00 24.82 128 LEU F C 1
ATOM 4743 O O . LEU B 1 90 ? -40.064 -38.345 -5.693 1.00 24.31 128 LEU F O 1
ATOM 4759 N N . ASN B 1 91 ? -40.982 -36.396 -5.032 1.00 26.65 129 ASN F N 1
ATOM 4760 C CA . ASN B 1 91 ? -42.325 -36.738 -5.509 1.00 29.06 129 ASN F CA 1
ATOM 4761 C C . ASN B 1 91 ? -42.318 -36.992 -7.014 1.00 30.12 129 ASN F C 1
ATOM 4762 O O . ASN B 1 91 ? -42.947 -37.936 -7.485 1.00 31.18 129 ASN F O 1
ATOM 4773 N N . GLY B 1 92 ? -41.591 -36.161 -7.764 1.00 29.06 130 GLY F N 1
ATOM 4774 C CA . GLY B 1 92 ? -41.521 -36.316 -9.209 1.00 29.67 130 GLY F CA 1
ATOM 4775 C C . GLY B 1 92 ? -40.767 -37.581 -9.598 1.00 28.63 130 GLY F C 1
ATOM 4776 O O . GLY B 1 92 ? -41.008 -38.167 -10.668 1.00 29.68 130 GLY F O 1
ATOM 4780 N N . LYS B 1 93 ? -39.859 -37.994 -8.717 1.00 26.57 131 LYS F N 1
ATOM 4781 C CA . LYS B 1 93 ? -39.083 -39.221 -8.901 1.00 26.04 131 LYS F CA 1
ATOM 4782 C C . LYS B 1 93 ? -39.813 -40.453 -8.343 1.00 25.48 131 LYS F C 1
ATOM 4783 O O . LYS B 1 93 ? -39.247 -41.520 -8.308 1.00 25.37 131 LYS F O 1
ATOM 4802 N N . SER B 1 94 ? -41.066 -40.286 -7.924 1.00 27.01 133 SER F N 1
ATOM 4803 C CA . SER B 1 94 ? -41.850 -41.358 -7.290 1.00 27.60 133 SER F CA 1
ATOM 4804 C C . SER B 1 94 ? -41.089 -42.035 -6.159 1.00 26.11 133 SER F C 1
ATOM 4805 O O . SER B 1 94 ? -41.133 -43.271 -6.006 1.00 26.80 133 SER F O 1
ATOM 4813 N N . ILE B 1 95 ? -40.400 -41.219 -5.361 1.00 23.89 134 ILE F N 1
ATOM 4814 C CA . ILE B 1 95 ? -39.811 -41.677 -4.112 1.00 22.24 134 ILE F CA 1
ATOM 4815 C C . ILE B 1 95 ? -40.726 -41.235 -2.967 1.00 24.10 134 ILE F C 1
ATOM 4816 O O . ILE B 1 95 ? -41.021 -40.046 -2.820 1.00 24.46 134 ILE F O 1
ATOM 4832 N N . THR B 1 96 ? -41.184 -42.187 -2.162 1.00 24.32 135 THR F N 1
ATOM 4833 C CA . THR B 1 96 ? -42.173 -41.909 -1.118 1.00 26.37 135 THR F CA 1
ATOM 4834 C C . THR B 1 96 ? -41.676 -40.890 -0.090 1.00 24.44 135 THR F C 1
ATOM 4835 O O . THR B 1 96 ? -40.669 -41.121 0.584 1.00 22.58 135 THR F O 1
ATOM 4846 N N . THR B 1 97 ? -42.406 -39.780 0.020 1.00 25.36 136 THR F N 1
ATOM 4847 C CA . THR B 1 97 ? -42.135 -38.738 1.005 1.00 24.35 136 THR F CA 1
ATOM 4848 C C . THR B 1 97 ? -43.125 -38.782 2.174 1.00 26.49 136 THR F C 1
ATOM 4849 O O . THR B 1 97 ? -44.343 -38.974 1.968 1.00 27.88 136 THR F O 1
ATOM 4860 N N . TYR B 1 98 ? -42.596 -38.600 3.390 1.00 25.47 137 TYR F N 1
ATOM 4861 C CA . TYR B 1 98 ? -43.397 -38.606 4.624 1.00 26.74 137 TYR F CA 1
ATOM 4862 C C . TYR B 1 98 ? -43.271 -37.335 5.482 1.00 26.72 137 TYR F C 1
ATOM 4863 O O . TYR B 1 98 ? -42.201 -36.745 5.572 1.00 25.20 137 TYR F O 1
ATOM 4881 N N . ALA B 1 99 ? -44.360 -36.954 6.161 1.00 28.71 138 ALA F N 1
ATOM 4882 C CA . ALA B 1 99 ? -44.321 -35.905 7.186 1.00 29.45 138 ALA F CA 1
ATOM 4883 C C . ALA B 1 99 ? -45.482 -36.087 8.186 1.00 31.55 138 ALA F C 1
ATOM 4884 O O . ALA B 1 99 ? -46.357 -36.887 7.942 1.00 32.78 138 ALA F O 1
ATOM 4891 N N . SER B 1 100 ? -45.488 -35.389 9.315 1.00 32.27 139 SER F N 1
ATOM 4892 C CA . SER B 1 100 ? -46.711 -35.407 10.148 1.00 35.09 139 SER F CA 1
ATOM 4893 C C . SER B 1 100 ? -47.832 -34.669 9.427 1.00 37.48 139 SER F C 1
ATOM 4894 O O . SER B 1 100 ? -47.584 -33.942 8.474 1.00 37.51 139 SER F O 1
ATOM 4902 N N . ALA B 1 101 ? -49.073 -34.860 9.863 1.00 40.54 140 ALA F N 1
ATOM 4903 C CA . ALA B 1 101 ? -50.202 -34.196 9.237 1.00 43.17 140 ALA F CA 1
ATOM 4904 C C . ALA B 1 101 ? -50.105 -32.699 9.489 1.00 44.27 140 ALA F C 1
ATOM 4905 O O . ALA B 1 101 ? -50.332 -31.883 8.590 1.00 45.32 140 ALA F O 1
ATOM 4912 N N . LEU B 1 102 ? -49.725 -32.339 10.709 1.00 44.14 141 LEU F N 1
ATOM 4913 C CA . LEU B 1 102 ? -49.537 -30.940 11.040 1.00 45.28 141 LEU F CA 1
ATOM 4914 C C . LEU B 1 102 ? -48.507 -30.306 10.105 1.00 43.66 141 LEU F C 1
ATOM 4915 O O . LEU B 1 102 ? -48.705 -29.192 9.616 1.00 44.85 141 LEU F O 1
ATOM 4931 N N . THR B 1 103 ? -47.410 -31.013 9.841 1.00 39.96 142 THR F N 1
ATOM 4932 C CA . THR B 1 103 ? -46.382 -30.448 8.993 1.00 38.14 142 THR F CA 1
ATOM 4933 C C . THR B 1 103 ? -46.895 -30.198 7.582 1.00 38.98 142 THR F C 1
ATOM 4934 O O . THR B 1 103 ? -46.592 -29.176 6.974 1.00 39.35 142 THR F O 1
ATOM 4945 N N . ASN B 1 104 ? -47.623 -31.166 7.051 1.00 39.34 143 ASN F N 1
ATOM 4946 C CA . ASN B 1 104 ? -48.222 -31.017 5.742 1.00 40.47 143 ASN F CA 1
ATOM 4947 C C . ASN B 1 104 ? -49.272 -29.880 5.749 1.00 44.10 143 ASN F C 1
ATOM 4948 O O . ASN B 1 104 ? -49.396 -29.133 4.782 1.00 45.04 143 ASN F O 1
ATOM 4959 N N . GLU B 1 105 ? -49.993 -29.736 6.853 1.00 46.29 144 GLU F N 1
ATOM 4960 C CA . GLU B 1 105 ? -50.973 -28.654 6.950 1.00 50.14 144 GLU F CA 1
ATOM 4961 C C . GLU B 1 105 ? -50.247 -27.324 6.798 1.00 50.00 144 GLU F C 1
ATOM 4962 O O . GLU B 1 105 ? -50.699 -26.443 6.080 1.00 52.20 144 GLU F O 1
ATOM 4974 N N . ILE B 1 106 ? -49.080 -27.201 7.421 1.00 47.70 145 ILE F N 1
ATOM 4975 C CA . ILE B 1 106 ? -48.282 -25.997 7.264 1.00 47.45 145 ILE F CA 1
ATOM 4976 C C . ILE B 1 106 ? -47.846 -25.852 5.804 1.00 46.53 145 ILE F C 1
ATOM 4977 O O . ILE B 1 106 ? -47.991 -24.768 5.223 1.00 48.03 145 ILE F O 1
ATOM 4993 N N . LEU B 1 107 ? -47.344 -26.931 5.205 1.00 43.33 146 LEU F N 1
ATOM 4994 C CA . LEU B 1 107 ? -46.963 -26.912 3.789 1.00 42.17 146 LEU F CA 1
ATOM 4995 C C . LEU B 1 107 ? -48.153 -26.572 2.884 1.00 45.07 146 LEU F C 1
ATOM 4996 O O . LEU B 1 107 ? -48.071 -25.667 2.046 1.00 46.03 146 LEU F O 1
ATOM 5012 N N . LYS B 1 108 ? -49.256 -27.294 3.064 1.00 46.69 147 LYS F N 1
ATOM 5013 C CA . LYS B 1 108 ? -50.419 -27.132 2.196 1.00 49.76 147 LYS F CA 1
ATOM 5014 C C . LYS B 1 108 ? -51.023 -25.730 2.254 1.00 54.05 147 LYS F C 1
ATOM 5015 O O . LYS B 1 108 ? -51.422 -25.199 1.215 1.00 54.89 147 LYS F O 1
ATOM 5034 N N . ARG B 1 109 ? -51.082 -25.130 3.441 1.00 55.40 148 ARG F N 1
ATOM 5035 C CA . ARG B 1 109 ? -51.657 -23.792 3.562 1.00 59.98 148 ARG F CA 1
ATOM 5036 C C . ARG B 1 109 ? -50.709 -22.728 3.018 1.00 59.34 148 ARG F C 1
ATOM 5037 O O . ARG B 1 109 ? -51.163 -21.650 2.618 1.00 62.90 148 ARG F O 1
ATOM 5058 N N . GLU B 1 110 ? -49.416 -23.029 2.971 1.00 55.04 149 GLU F N 1
ATOM 5059 C CA . GLU B 1 110 ? -48.438 -22.100 2.389 1.00 52.87 149 GLU F CA 1
ATOM 5060 C C . GLU B 1 110 ? -48.186 -22.395 0.903 1.00 52.12 149 GLU F C 1
ATOM 5061 O O . GLU B 1 110 ? -47.239 -21.886 0.313 1.00 50.08 149 GLU F O 1
ATOM 5073 N N . GLY B 1 111 ? -49.050 -23.200 0.293 1.00 52.64 150 GLY F N 1
ATOM 5074 C CA . GLY B 1 111 ? -48.939 -23.473 -1.128 1.00 52.05 150 GLY F CA 1
ATOM 5075 C C . GLY B 1 111 ? -47.677 -24.215 -1.530 1.00 48.51 150 GLY F C 1
ATOM 5076 O O . GLY B 1 111 ? -47.316 -24.230 -2.706 1.00 48.18 150 GLY F O 1
ATOM 5080 N N . LYS B 1 112 ? -46.992 -24.821 -0.563 1.00 45.63 165 LYS F N 1
ATOM 5081 C CA . LYS B 1 112 ? -45.787 -25.613 -0.865 1.00 41.13 165 LYS F CA 1
ATOM 5082 C C . LYS B 1 112 ? -46.120 -27.092 -1.052 1.00 39.49 165 LYS F C 1
ATOM 5083 O O . LYS B 1 112 ? -47.125 -27.585 -0.547 1.00 41.22 165 LYS F O 1
ATOM 5102 N N . GLU B 1 113 ? -45.271 -27.793 -1.796 1.00 37.21 166 GLU F N 1
ATOM 5103 C CA . GLU B 1 113 ? -45.466 -29.215 -2.064 1.00 35.81 166 GLU F CA 1
ATOM 5104 C C . GLU B 1 113 ? -45.585 -30.010 -0.765 1.00 35.52 166 GLU F C 1
ATOM 5105 O O . GLU B 1 113 ? -44.762 -29.854 0.134 1.00 34.07 166 GLU F O 1
ATOM 5117 N N . GLN B 1 114 ? -46.611 -30.854 -0.675 1.00 36.79 167 GLN F N 1
ATOM 5118 C CA . GLN B 1 114 ? -46.797 -31.728 0.483 1.00 36.22 167 GLN F CA 1
ATOM 5119 C C . GLN B 1 114 ? -46.025 -33.043 0.342 1.00 33.57 167 GLN F C 1
ATOM 5120 O O . GLN B 1 114 ? -45.758 -33.499 -0.764 1.00 32.78 167 GLN F O 1
ATOM 5134 N N . ALA B 1 115 ? -45.701 -33.658 1.472 1.00 32.45 168 ALA F N 1
ATOM 5135 C CA . ALA B 1 115 ? -45.240 -35.042 1.468 1.00 31.23 168 ALA F CA 1
ATOM 5136 C C . ALA B 1 115 ? -46.404 -35.908 1.026 1.00 32.77 168 ALA F C 1
ATOM 5137 O O . ALA B 1 115 ? -47.554 -35.634 1.380 1.00 35.14 168 ALA F O 1
ATOM 5144 N N . ARG B 1 116 ? -46.130 -36.937 0.235 1.00 31.74 169 ARG F N 1
ATOM 5145 C CA . ARG B 1 116 ? -47.209 -37.740 -0.327 1.00 34.02 169 ARG F CA 1
ATOM 5146 C C . ARG B 1 116 ? -47.931 -38.581 0.724 1.00 35.20 169 ARG F C 1
ATOM 5147 O O . ARG B 1 116 ? -49.135 -38.799 0.609 1.00 37.94 169 ARG F O 1
ATOM 5168 N N . SER B 1 117 ? -47.214 -39.027 1.752 1.00 33.39 170 SER F N 1
ATOM 5169 C CA . SER B 1 117 ? -47.834 -39.737 2.874 1.00 34.95 170 SER F CA 1
ATOM 5170 C C . SER B 1 117 ? -47.690 -38.967 4.181 1.00 35.06 170 SER F C 1
ATOM 5171 O O . SER B 1 117 ? -46.651 -38.343 4.433 1.00 32.85 170 SER F O 1
ATOM 5179 N N . SER B 1 118 ? -48.716 -39.055 5.024 1.00 37.93 171 SER F N 1
ATOM 5180 C CA . SER B 1 118 ? -48.689 -38.468 6.362 1.00 38.70 171 SER F CA 1
ATOM 5181 C C . SER B 1 118 ? -49.260 -39.412 7.436 1.00 40.10 171 SER F C 1
ATOM 5182 O O . SER B 1 118 ? -49.972 -40.379 7.138 1.00 42.07 171 SER F O 1
ATOM 5190 N N . PHE B 1 119 ? -48.968 -39.094 8.695 1.00 39.55 172 PHE F N 1
ATOM 5191 C CA . PHE B 1 119 ? -49.374 -39.923 9.825 1.00 38.97 172 PHE F CA 1
ATOM 5192 C C . PHE B 1 119 ? -49.899 -39.083 10.984 1.00 40.76 172 PHE F C 1
ATOM 5193 O O . PHE B 1 119 ? -49.411 -37.977 11.219 1.00 40.06 172 PHE F O 1
ATOM 5210 N N . LYS B 1 120 ? -50.877 -39.623 11.712 1.00 43.24 173 LYS F N 1
ATOM 5211 C CA . LYS B 1 120 ? -51.410 -38.969 12.905 1.00 45.40 173 LYS F CA 1
ATOM 5212 C C . LYS B 1 120 ? -50.769 -39.520 14.172 1.00 44.42 173 LYS F C 1
ATOM 5213 O O . LYS B 1 120 ? -50.068 -40.538 14.147 1.00 42.85 173 LYS F O 1
ATOM 5232 N N . GLY B 1 121 ? -51.013 -38.853 15.291 1.00 45.66 174 GLY F N 1
ATOM 5233 C CA . GLY B 1 121 ? -50.580 -39.389 16.567 1.00 44.23 174 GLY F CA 1
ATOM 5234 C C . GLY B 1 121 ? -49.144 -39.035 16.866 1.00 41.19 174 GLY F C 1
ATOM 5235 O O . GLY B 1 121 ? -48.391 -38.673 15.978 1.00 39.51 174 GLY F O 1
ATOM 5239 N N . ASN B 1 122 ? -48.778 -39.155 18.135 1.00 41.13 175 ASN F N 1
ATOM 5240 C CA . ASN B 1 122 ? -47.542 -38.598 18.649 1.00 38.67 175 ASN F CA 1
ATOM 5241 C C . ASN B 1 122 ? -46.334 -39.507 18.414 1.00 38.90 175 ASN F C 1
ATOM 5242 O O . ASN B 1 122 ? -45.213 -39.144 18.759 1.00 34.90 175 ASN F O 1
ATOM 5253 N N . GLU B 1 123 ? -46.577 -40.686 17.841 1.00 38.90 179 GLU F N 1
ATOM 5254 C CA . GLU B 1 123 ? -45.505 -41.593 17.433 1.00 38.44 179 GLU F CA 1
ATOM 5255 C C . GLU B 1 123 ? -45.830 -42.229 16.090 1.00 39.70 179 GLU F C 1
ATOM 5256 O O . GLU B 1 123 ? -46.973 -42.186 15.625 1.00 42.41 179 GLU F O 1
ATOM 5268 N N . PHE B 1 124 ? -44.820 -42.826 15.482 1.00 36.79 180 PHE F N 1
ATOM 5269 C CA . PHE B 1 124 ? -44.924 -43.391 14.147 1.00 36.56 180 PHE F CA 1
ATOM 5270 C C . PHE B 1 124 ? -43.656 -44.232 13.938 1.00 34.14 180 PHE F C 1
ATOM 5271 O O . PHE B 1 124 ? -42.619 -43.931 14.535 1.00 32.27 180 PHE F O 1
ATOM 5288 N N . SER B 1 125 ? -43.718 -45.282 13.122 1.00 35.07 181 SER F N 1
ATOM 5289 C CA . SER B 1 125 ? -42.495 -46.050 12.821 1.00 33.21 181 SER F CA 1
ATOM 5290 C C . SER B 1 125 ? -42.360 -46.245 11.307 1.00 33.60 181 SER F C 1
ATOM 5291 O O . SER B 1 125 ? -43.349 -46.207 10.564 1.00 35.28 181 SER F O 1
ATOM 5299 N N . LEU B 1 126 ? -41.121 -46.411 10.864 1.00 31.52 182 LEU F N 1
ATOM 5300 C CA . LEU B 1 126 ? -40.782 -46.467 9.450 1.00 30.81 182 LEU F CA 1
ATOM 5301 C C . LEU B 1 126 ? -39.727 -47.538 9.224 1.00 29.23 182 LEU F C 1
ATOM 5302 O O . LEU B 1 126 ? -39.070 -47.994 10.167 1.00 27.69 182 LEU F O 1
ATOM 5318 N N . MET B 1 127 ? -39.543 -47.912 7.964 1.00 29.17 183 MET F N 1
ATOM 5319 C CA . MET B 1 127 ? -38.479 -48.808 7.594 1.00 28.96 183 MET F CA 1
ATOM 5320 C C . MET B 1 127 ? -38.582 -50.098 8.414 1.00 28.73 183 MET F C 1
ATOM 5321 O O . MET B 1 127 ? -37.625 -50.534 9.033 1.00 27.98 183 MET F O 1
ATOM 5335 N N . ASP B 1 128 ? -39.780 -50.679 8.443 1.00 31.52 184 ASP F N 1
ATOM 5336 C CA . ASP B 1 128 ? -40.011 -51.956 9.116 1.00 33.71 184 ASP F CA 1
ATOM 5337 C C . ASP B 1 128 ? -39.636 -51.936 10.595 1.00 34.00 184 ASP F C 1
ATOM 5338 O O . ASP B 1 128 ? -39.249 -52.957 11.159 1.00 35.11 184 ASP F O 1
ATOM 5347 N N . GLY B 1 129 ? -39.773 -50.770 11.216 1.00 32.92 185 GLY F N 1
ATOM 5348 C CA . GLY B 1 129 ? -39.470 -50.601 12.623 1.00 32.43 185 GLY F CA 1
ATOM 5349 C C . GLY B 1 129 ? -38.055 -50.134 12.908 1.00 30.81 185 GLY F C 1
ATOM 5350 O O . GLY B 1 129 ? -37.710 -49.924 14.063 1.00 31.40 185 GLY F O 1
ATOM 5354 N N . PHE B 1 130 ? -37.227 -49.989 11.880 1.00 29.04 186 PHE F N 1
ATOM 5355 C CA . PHE B 1 130 ? -35.861 -49.533 12.095 1.00 27.67 186 PHE F CA 1
ATOM 5356 C C . PHE B 1 130 ? -35.825 -48.088 12.603 1.00 25.93 186 PHE F C 1
ATOM 5357 O O . PHE B 1 130 ? -34.891 -47.699 13.299 1.00 25.72 186 PHE F O 1
ATOM 5374 N N . LEU B 1 131 ? -36.834 -47.296 12.256 1.00 25.51 187 LEU F N 1
ATOM 5375 C CA . LEU B 1 131 ? -36.911 -45.897 12.717 1.00 25.70 187 LEU F CA 1
ATOM 5376 C C . LEU B 1 131 ? -38.176 -45.676 13.508 1.00 25.62 187 LEU F C 1
ATOM 5377 O O . LEU B 1 131 ? -39.223 -46.176 13.120 1.00 27.05 187 LEU F O 1
ATOM 5393 N N . GLU B 1 132 ? -38.067 -44.933 14.604 1.00 25.36 188 GLU F N 1
ATOM 5394 C CA . GLU B 1 132 ? -39.194 -44.589 15.448 1.00 26.15 188 GLU F CA 1
ATOM 5395 C C . GLU B 1 132 ? -39.313 -43.066 15.485 1.00 26.85 188 GLU F C 1
ATOM 5396 O O . GLU B 1 132 ? -38.354 -42.372 15.803 1.00 26.80 188 GLU F O 1
ATOM 5408 N N . VAL B 1 133 ? -40.485 -42.554 15.117 1.00 27.37 189 VAL F N 1
ATOM 5409 C CA . VAL B 1 133 ? -40.729 -41.122 15.069 1.00 27.67 189 VAL F CA 1
ATOM 5410 C C . VAL B 1 133 ? -41.560 -40.675 16.279 1.00 27.98 189 VAL F C 1
ATOM 5411 O O . VAL B 1 133 ? -42.512 -41.361 16.692 1.00 28.91 189 VAL F O 1
ATOM 5424 N N . TYR B 1 134 ? -41.223 -39.522 16.847 1.00 27.30 190 TYR F N 1
ATOM 5425 C CA . TYR B 1 134 ? -41.874 -39.062 18.085 1.00 28.99 190 TYR F CA 1
ATOM 5426 C C . TYR B 1 134 ? -42.052 -37.542 18.081 1.00 29.79 190 TYR F C 1
ATOM 5427 O O . TYR B 1 134 ? -41.155 -36.801 17.677 1.00 28.37 190 TYR F O 1
ATOM 5445 N N . TYR B 1 135 ? -43.250 -37.118 18.478 1.00 31.86 191 TYR F N 1
ATOM 5446 C CA . TYR B 1 135 ? -43.600 -35.705 18.697 1.00 33.28 191 TYR F CA 1
ATOM 5447 C C . TYR B 1 135 ? -43.432 -35.328 20.167 1.00 34.66 191 TYR F C 1
ATOM 5448 O O . TYR B 1 135 ? -44.264 -35.688 21.001 1.00 35.98 191 TYR F O 1
ATOM 5466 N N . PRO B 1 136 ? -42.370 -34.577 20.491 1.00 33.57 192 PRO F N 1
ATOM 5467 C CA . PRO B 1 136 ? -42.114 -34.226 21.896 1.00 34.62 192 PRO F CA 1
ATOM 5468 C C . PRO B 1 136 ? -42.946 -33.051 22.409 1.00 37.60 192 PRO F C 1
ATOM 5469 O O . PRO B 1 136 ? -43.095 -32.898 23.623 1.00 39.13 192 PRO F O 1
ATOM 5480 N N . GLY B 1 137 ? -43.477 -32.244 21.487 1.00 38.80 193 GLY F N 1
ATOM 5481 C CA . GLY B 1 137 ? -44.179 -31.007 21.821 1.00 41.24 193 GLY F CA 1
ATOM 5482 C C . GLY B 1 137 ? -43.533 -29.833 21.090 1.00 41.68 193 GLY F C 1
ATOM 5483 O O . GLY B 1 137 ? -42.556 -30.018 20.369 1.00 38.72 193 GLY F O 1
ATOM 5487 N N . GLY B 1 138 ? -44.055 -28.618 21.282 1.00 43.84 194 GLY F N 1
ATOM 5488 C CA . GLY B 1 138 ? -43.505 -27.461 20.597 1.00 44.11 194 GLY F CA 1
ATOM 5489 C C . GLY B 1 138 ? -42.096 -27.100 21.053 1.00 43.63 194 GLY F C 1
ATOM 5490 O O . GLY B 1 138 ? -41.752 -27.286 22.227 1.00 43.38 194 GLY F O 1
ATOM 5494 N N . GLY B 1 139 ? -41.280 -26.589 20.128 1.00 42.65 195 GLY F N 1
ATOM 5495 C CA . GLY B 1 139 ? -39.930 -26.133 20.442 1.00 42.76 195 GLY F CA 1
ATOM 5496 C C . GLY B 1 139 ? -39.352 -25.113 19.458 1.00 43.41 195 GLY F C 1
ATOM 5497 O O . GLY B 1 139 ? -39.694 -23.924 19.503 1.00 46.24 195 GLY F O 1
ATOM 5501 N N . HIS B 1 140 ? -38.439 -25.577 18.603 1.00 40.29 196 HIS F N 1
ATOM 5502 C CA . HIS B 1 140 ? -37.927 -24.790 17.479 1.00 39.98 196 HIS F CA 1
ATOM 5503 C C . HIS B 1 140 ? -39.096 -24.269 16.695 1.00 41.15 196 HIS F C 1
ATOM 5504 O O . HIS B 1 140 ? -39.138 -23.099 16.296 1.00 42.76 196 HIS F O 1
ATOM 5517 N N . THR B 1 141 ? -40.038 -25.176 16.473 1.00 39.92 197 THR F N 1
ATOM 5518 C CA . THR B 1 141 ? -41.283 -24.885 15.778 1.00 41.12 197 THR F CA 1
ATOM 5519 C C . THR B 1 141 ? -42.349 -25.689 16.471 1.00 43.41 197 THR F C 1
ATOM 5520 O O . THR B 1 141 ? -42.048 -26.476 17.359 1.00 40.76 197 THR F O 1
ATOM 5531 N N . ILE B 1 142 ? -43.594 -25.487 16.061 1.00 45.45 198 ILE F N 1
ATOM 5532 C CA . ILE B 1 142 ? -44.728 -26.143 16.695 1.00 47.03 198 ILE F CA 1
ATOM 5533 C C . ILE B 1 142 ? -44.824 -27.603 16.263 1.00 45.22 198 ILE F C 1
ATOM 5534 O O . ILE B 1 142 ? -45.400 -28.430 16.974 1.00 46.10 198 ILE F O 1
ATOM 5550 N N . ASP B 1 143 ? -44.239 -27.925 15.111 1.00 42.69 199 ASP F N 1
ATOM 5551 C CA . ASP B 1 143 ? -44.463 -29.229 14.478 1.00 38.67 199 ASP F CA 1
ATOM 5552 C C . ASP B 1 143 ? -43.267 -30.182 14.535 1.00 36.53 199 ASP F C 1
ATOM 5553 O O . ASP B 1 143 ? -43.338 -31.298 14.006 1.00 34.01 199 ASP F O 1
ATOM 5562 N N . ASN B 1 144 ? -42.187 -29.764 15.201 1.00 36.21 200 ASN F N 1
ATOM 5563 C CA . ASN B 1 144 ? -40.913 -30.458 15.093 1.00 33.25 200 ASN F CA 1
ATOM 5564 C C . ASN B 1 144 ? -40.921 -31.860 15.694 1.00 32.87 200 ASN F C 1
ATOM 5565 O O . ASN B 1 144 ? -41.344 -32.063 16.828 1.00 34.13 200 ASN F O 1
ATOM 5576 N N . LEU B 1 145 ? -40.458 -32.808 14.885 1.00 31.05 201 LEU F N 1
ATOM 5577 C CA . LEU B 1 145 ? -40.377 -34.238 15.235 1.00 29.90 201 LEU F CA 1
ATOM 5578 C C . LEU B 1 145 ? -38.958 -34.659 15.450 1.00 26.89 201 LEU F C 1
ATOM 5579 O O . LEU B 1 145 ? -38.045 -34.094 14.865 1.00 26.49 201 LEU F O 1
ATOM 5595 N N . VAL B 1 146 ? -38.784 -35.674 16.279 1.00 26.49 202 VAL F N 1
ATOM 5596 C CA . VAL B 1 146 ? -37.499 -36.349 16.445 1.00 24.69 202 VAL F CA 1
ATOM 5597 C C . VAL B 1 146 ? -37.605 -37.788 15.930 1.00 23.72 202 VAL F C 1
ATOM 5598 O O . VAL B 1 146 ? -38.711 -38.390 15.898 1.00 23.76 202 VAL F O 1
ATOM 5611 N N . VAL B 1 147 ? -36.461 -38.317 15.516 1.00 21.53 203 VAL F N 1
ATOM 5612 C CA . VAL B 1 147 ? -36.371 -39.665 14.997 1.00 21.22 203 VAL F CA 1
ATOM 5613 C C . VAL B 1 147 ? -35.287 -40.452 15.749 1.00 20.49 203 VAL F C 1
ATOM 5614 O O . VAL B 1 147 ? -34.136 -40.038 15.813 1.00 19.76 203 VAL F O 1
ATOM 5627 N N . TRP B 1 148 ? -35.716 -41.554 16.350 1.00 20.77 204 TRP F N 1
ATOM 5628 C CA . TRP B 1 148 ? -34.910 -42.446 17.162 1.00 21.48 204 TRP F CA 1
ATOM 5629 C C . TRP B 1 148 ? -34.549 -43.668 16.340 1.00 21.19 204 TRP F C 1
ATOM 5630 O O . TRP B 1 148 ? -35.372 -44.208 15.598 1.00 20.77 204 TRP F O 1
ATOM 5651 N N . ILE B 1 149 ? -33.309 -44.093 16.485 1.00 21.55 205 ILE F N 1
ATOM 5652 C CA . ILE B 1 149 ? -32.824 -45.284 15.828 1.00 20.94 205 ILE F CA 1
ATOM 5653 C C . ILE B 1 149 ? -32.441 -46.262 16.925 1.00 22.28 205 ILE F C 1
ATOM 5654 O O . ILE B 1 149 ? -31.307 -46.219 17.428 1.00 22.26 205 ILE F O 1
ATOM 5670 N N . PRO B 1 150 ? -33.398 -47.137 17.307 1.00 21.70 209 PRO F N 1
ATOM 5671 C CA . PRO B 1 150 ? -33.213 -47.999 18.468 1.00 23.24 209 PRO F CA 1
ATOM 5672 C C . PRO B 1 150 ? -31.969 -48.894 18.320 1.00 23.29 209 PRO F C 1
ATOM 5673 O O . PRO B 1 150 ? -31.287 -49.120 19.303 1.00 23.89 209 PRO F O 1
ATOM 5684 N N . SER B 1 151 ? -31.631 -49.331 17.116 1.00 23.43 210 SER F N 1
ATOM 5685 C CA . SER B 1 151 ? -30.501 -50.260 16.988 1.00 26.81 210 SER F CA 1
ATOM 5686 C C . SER B 1 151 ? -29.140 -49.596 17.273 1.00 27.28 210 SER F C 1
ATOM 5687 O O . SER B 1 151 ? -28.206 -50.287 17.654 1.00 29.05 210 SER F O 1
ATOM 5695 N N . SER B 1 152 ? -29.042 -48.279 17.140 1.00 27.51 211 SER F N 1
ATOM 5696 C CA . SER B 1 152 ? -27.799 -47.542 17.397 1.00 28.71 211 SER F CA 1
ATOM 5697 C C . SER B 1 152 ? -27.901 -46.561 18.574 1.00 26.91 211 SER F C 1
ATOM 5698 O O . SER B 1 152 ? -26.912 -45.949 18.973 1.00 27.93 211 SER F O 1
ATOM 5706 N N . LYS B 1 153 ? -29.097 -46.421 19.129 1.00 28.40 215 LYS F N 1
ATOM 5707 C CA . LYS B 1 153 ? -29.322 -45.456 20.198 1.00 26.63 215 LYS F CA 1
ATOM 5708 C C . LYS B 1 153 ? -28.881 -44.061 19.750 1.00 26.93 215 LYS F C 1
ATOM 5709 O O . LYS B 1 153 ? -28.238 -43.297 20.485 1.00 28.02 215 LYS F O 1
ATOM 5728 N N . ILE B 1 154 ? -29.236 -43.774 18.504 1.00 26.72 216 ILE F N 1
ATOM 5729 C CA . ILE B 1 154 ? -29.061 -42.461 17.899 1.00 25.90 216 ILE F CA 1
ATOM 5730 C C . ILE B 1 154 ? -30.391 -41.710 17.823 1.00 25.00 216 ILE F C 1
ATOM 5731 O O . ILE B 1 154 ? -31.387 -42.221 17.277 1.00 24.30 216 ILE F O 1
ATOM 5747 N N . LEU B 1 155 ? -30.401 -40.491 18.351 1.00 24.75 217 LEU F N 1
ATOM 5748 C CA . LEU B 1 155 ? -31.576 -39.639 18.270 1.00 24.20 217 LEU F CA 1
ATOM 5749 C C . LEU B 1 155 ? -31.297 -38.479 17.342 1.00 24.07 217 LEU F C 1
ATOM 5750 O O . LEU B 1 155 ? -30.385 -37.678 17.600 1.00 23.41 217 LEU F O 1
ATOM 5766 N N . TYR B 1 156 ? -32.048 -38.398 16.255 1.00 22.29 218 TYR F N 1
ATOM 5767 C CA . TYR B 1 156 ? -31.976 -37.226 15.408 1.00 22.32 218 TYR F CA 1
ATOM 5768 C C . TYR B 1 156 ? -32.952 -36.201 15.992 1.00 23.22 218 TYR F C 1
ATOM 5769 O O . TYR B 1 156 ? -34.166 -36.410 15.974 1.00 22.73 218 TYR F O 1
ATOM 5787 N N . GLY B 1 157 ? -32.394 -35.158 16.591 1.00 22.77 219 GLY F N 1
ATOM 5788 C CA . GLY B 1 157 ? -33.183 -34.123 17.244 1.00 24.84 219 GLY F CA 1
ATOM 5789 C C . GLY B 1 157 ? -33.776 -33.139 16.255 1.00 24.37 219 GLY F C 1
ATOM 5790 O O . GLY B 1 157 ? -34.815 -32.531 16.490 1.00 25.78 219 GLY F O 1
ATOM 5794 N N . GLY B 1 158 ? -33.121 -32.988 15.120 1.00 22.83 220 GLY F N 1
ATOM 5795 C CA . GLY B 1 158 ? -33.520 -31.967 14.173 1.00 23.30 220 GLY F CA 1
ATOM 5796 C C . GLY B 1 158 ? -33.327 -30.621 14.841 1.00 25.42 220 GLY F C 1
ATOM 5797 O O . GLY B 1 158 ? -32.556 -30.499 15.780 1.00 25.46 220 GLY F O 1
ATOM 5801 N N . CYS B 1 159 ? -34.040 -29.611 14.370 1.00 26.05 221 CYS F N 1
ATOM 5802 C CA . CYS B 1 159 ? -33.802 -28.249 14.842 1.00 27.97 221 CYS F CA 1
ATOM 5803 C C . CYS B 1 159 ? -34.362 -28.028 16.267 1.00 29.61 221 CYS F C 1
ATOM 5804 O O . CYS B 1 159 ? -34.048 -27.028 16.922 1.00 31.46 221 CYS F O 1
ATOM 5811 N N . PHE B 1 160 ? -35.137 -29.003 16.759 1.00 29.79 222 PHE F N 1
ATOM 5812 C CA . PHE B 1 160 ? -35.633 -29.047 18.148 1.00 30.72 222 PHE F CA 1
ATOM 5813 C C . PHE B 1 160 ? -34.477 -29.169 19.150 1.00 31.04 222 PHE F C 1
ATOM 5814 O O . PHE B 1 160 ? -34.627 -28.839 20.337 1.00 32.01 222 PHE F O 1
ATOM 5831 N N . ILE B 1 161 ? -33.324 -29.615 18.658 1.00 29.11 223 ILE F N 1
ATOM 5832 C CA . ILE B 1 161 ? -32.125 -29.782 19.472 1.00 29.44 223 ILE F CA 1
ATOM 5833 C C . ILE B 1 161 ? -30.952 -28.952 18.934 1.00 29.62 223 ILE F C 1
ATOM 5834 O O . ILE B 1 161 ? -30.643 -29.012 17.727 1.00 28.06 223 ILE F O 1
ATOM 5850 N N . ARG B 1 162 ? -30.315 -28.193 19.843 1.00 30.94 224 ARG F N 1
ATOM 5851 C CA . ARG B 1 162 ? -29.166 -27.325 19.546 1.00 32.74 224 ARG F CA 1
ATOM 5852 C C . ARG B 1 162 ? -27.816 -27.994 19.821 1.00 32.19 224 ARG F C 1
ATOM 5853 O O . ARG B 1 162 ? -27.683 -28.793 20.760 1.00 31.52 224 ARG F O 1
ATOM 5874 N N . SER B 1 163 ? -26.797 -27.636 19.046 1.00 33.02 225 SER F N 1
ATOM 5875 C CA . SER B 1 163 ? -25.463 -28.178 19.319 1.00 33.35 225 SER F CA 1
ATOM 5876 C C . SER B 1 163 ? -24.931 -27.621 20.647 1.00 35.69 225 SER F C 1
ATOM 5877 O O . SER B 1 163 ? -25.400 -26.589 21.134 1.00 38.35 225 SER F O 1
ATOM 5885 N N . LEU B 1 164 ? -23.948 -28.317 21.212 1.00 36.66 226 LEU F N 1
ATOM 5886 C CA . LEU B 1 164 ? -23.266 -27.871 22.425 1.00 39.88 226 LEU F CA 1
ATOM 5887 C C . LEU B 1 164 ? -22.499 -26.574 22.189 1.00 42.85 226 LEU F C 1
ATOM 5888 O O . LEU B 1 164 ? -22.384 -25.730 23.086 1.00 45.51 226 LEU F O 1
ATOM 5904 N N . GLU B 1 165 ? -21.974 -26.404 20.981 1.00 42.92 227 GLU F N 1
ATOM 5905 C CA . GLU B 1 165 ? -21.223 -25.196 20.670 1.00 45.68 227 GLU F CA 1
ATOM 5906 C C . GLU B 1 165 ? -22.146 -23.992 20.490 1.00 46.39 227 GLU F C 1
ATOM 5907 O O . GLU B 1 165 ? -21.667 -22.872 20.318 1.00 49.04 227 GLU F O 1
ATOM 5919 N N . SER B 1 166 ? -23.455 -24.216 20.526 1.00 42.68 228 SER F N 1
ATOM 5920 C CA . SER B 1 166 ? -24.411 -23.114 20.465 1.00 42.73 228 SER F CA 1
ATOM 5921 C C . SER B 1 166 ? -24.600 -22.532 21.839 1.00 44.11 228 SER F C 1
ATOM 5922 O O . SER B 1 166 ? -24.865 -23.259 22.800 1.00 43.49 228 SER F O 1
ATOM 5930 N N . SER B 1 167 ? -24.452 -21.218 21.938 1.00 46.58 229 SER F N 1
ATOM 5931 C CA . SER B 1 167 ? -24.613 -20.524 23.206 1.00 49.46 229 SER F CA 1
ATOM 5932 C C . SER B 1 167 ? -26.047 -19.990 23.350 1.00 50.19 229 SER F C 1
ATOM 5933 O O . SER B 1 167 ? -26.400 -19.442 24.386 1.00 52.59 229 SER F O 1
ATOM 5941 N N . GLY B 1 168 ? -26.856 -20.141 22.301 1.00 48.37 230 GLY F N 1
ATOM 5942 C CA . GLY B 1 168 ? -28.260 -19.752 22.324 1.00 49.03 230 GLY F CA 1
ATOM 5943 C C . GLY B 1 168 ? -29.085 -20.648 21.401 1.00 46.18 230 GLY F C 1
ATOM 5944 O O . GLY B 1 168 ? -28.546 -21.595 20.809 1.00 43.32 230 GLY F O 1
ATOM 5948 N N . LEU B 1 169 ? -30.379 -20.347 21.256 1.00 46.66 231 LEU F N 1
ATOM 5949 C CA . LEU B 1 169 ? -31.310 -21.213 20.509 1.00 44.08 231 LEU F CA 1
ATOM 5950 C C . LEU B 1 169 ? -31.312 -20.991 18.999 1.00 43.02 231 LEU F C 1
ATOM 5951 O O . LEU B 1 169 ? -32.114 -21.597 18.290 1.00 41.62 231 LEU F O 1
ATOM 5967 N N . GLY B 1 170 ? -30.448 -20.103 18.507 1.00 44.25 232 GLY F N 1
ATOM 5968 C CA . GLY B 1 170 ? -30.461 -19.738 17.097 1.00 43.69 232 GLY F CA 1
ATOM 5969 C C . GLY B 1 170 ? -31.709 -18.941 16.726 1.00 46.15 232 GLY F C 1
ATOM 5970 O O . GLY B 1 170 ? -32.125 -18.035 17.460 1.00 48.44 232 GLY F O 1
ATOM 5974 N N . TYR B 1 171 ? -32.302 -19.287 15.580 1.00 45.00 233 TYR F N 1
ATOM 5975 C CA . TYR B 1 171 ? -33.521 -18.632 15.091 1.00 46.61 233 TYR F CA 1
ATOM 5976 C C . TYR B 1 171 ? -34.714 -19.093 15.896 1.00 46.79 233 TYR F C 1
ATOM 5977 O O . TYR B 1 171 ? -35.002 -20.275 15.957 1.00 44.25 233 TYR F O 1
ATOM 5995 N N . THR B 1 172 ? -35.408 -18.138 16.499 1.00 49.35 234 THR F N 1
ATOM 5996 C CA . THR B 1 172 ? -36.536 -18.428 17.372 1.00 50.32 234 THR F CA 1
ATOM 5997 C C . THR B 1 172 ? -37.791 -17.695 16.916 1.00 52.86 234 THR F C 1
ATOM 5998 O O . THR B 1 172 ? -38.652 -17.370 17.724 1.00 55.38 234 THR F O 1
ATOM 6009 N N . GLY B 1 173 ? -37.885 -17.441 15.617 1.00 52.41 235 GLY F N 1
ATOM 6010 C CA . GLY B 1 173 ? -38.946 -16.609 15.064 1.00 55.21 235 GLY F CA 1
ATOM 6011 C C . GLY B 1 173 ? -40.262 -17.342 14.867 1.00 56.21 235 GLY F C 1
ATOM 6012 O O . GLY B 1 173 ? -41.250 -16.747 14.468 1.00 57.44 235 GLY F O 1
ATOM 6016 N N . GLU B 1 174 ? -40.269 -18.650 15.103 1.00 53.16 236 GLU F N 1
ATOM 6017 C CA . GLU B 1 174 ? -41.508 -19.434 15.006 1.00 53.40 236 GLU F CA 1
ATOM 6018 C C . GLU B 1 174 ? -41.584 -20.467 16.118 1.00 51.92 236 GLU F C 1
ATOM 6019 O O . GLU B 1 174 ? -42.436 -21.354 16.106 1.00 51.44 236 GLU F O 1
ATOM 6031 N N . ALA B 1 175 ? -40.710 -20.303 17.105 1.00 51.54 237 ALA F N 1
ATOM 6032 C CA . ALA B 1 175 ? -40.625 -21.219 18.240 1.00 49.37 237 ALA F CA 1
ATOM 6033 C C . ALA B 1 175 ? -41.782 -21.059 19.221 1.00 52.26 237 ALA F C 1
ATOM 6034 O O . ALA B 1 175 ? -42.388 -19.989 19.329 1.00 55.69 237 ALA F O 1
ATOM 6041 N N . LYS B 1 176 ? -42.087 -22.127 19.942 1.00 51.11 238 LYS F N 1
ATOM 6042 C CA . LYS B 1 176 ? -42.983 -22.041 21.085 1.00 53.78 238 LYS F CA 1
ATOM 6043 C C . LYS B 1 176 ? -42.092 -22.025 22.312 1.00 54.14 238 LYS F C 1
ATOM 6044 O O . LYS B 1 176 ? -41.816 -23.071 22.915 1.00 51.70 238 LYS F O 1
ATOM 6063 N N . ILE B 1 177 ? -41.626 -20.822 22.654 1.00 56.21 239 ILE F N 1
ATOM 6064 C CA . ILE B 1 177 ? -40.622 -20.646 23.689 1.00 56.86 239 ILE F CA 1
ATOM 6065 C C . ILE B 1 177 ? -41.102 -21.208 25.009 1.00 58.62 239 ILE F C 1
ATOM 6066 O O . ILE B 1 177 ? -40.314 -21.794 25.765 1.00 56.91 239 ILE F O 1
ATOM 6082 N N . ASP B 1 178 ? -42.397 -21.058 25.271 1.00 61.65 240 ASP F N 1
ATOM 6083 C CA . ASP B 1 178 ? -42.961 -21.493 26.537 1.00 63.53 240 ASP F CA 1
ATOM 6084 C C . ASP B 1 178 ? -43.079 -23.001 26.643 1.00 60.63 240 ASP F C 1
ATOM 6085 O O . ASP B 1 178 ? -43.063 -23.514 27.748 1.00 61.39 240 ASP F O 1
ATOM 6094 N N . GLN B 1 179 ? -43.207 -23.704 25.519 1.00 58.04 241 GLN F N 1
ATOM 6095 C CA . GLN B 1 179 ? -43.388 -25.161 25.549 1.00 54.63 241 GLN F CA 1
ATOM 6096 C C . GLN B 1 179 ? -42.067 -25.927 25.436 1.00 50.79 241 GLN F C 1
ATOM 6097 O O . GLN B 1 179 ? -42.000 -27.091 25.829 1.00 49.05 241 GLN F O 1
ATOM 6111 N N . TRP B 1 180 ? -41.028 -25.281 24.905 1.00 49.11 242 TRP F N 1
ATOM 6112 C CA . TRP B 1 180 ? -39.770 -25.959 24.581 1.00 45.24 242 TRP F CA 1
ATOM 6113 C C . TRP B 1 180 ? -39.157 -26.677 25.794 1.00 44.66 242 TRP F C 1
ATOM 6114 O O . TRP B 1 180 ? -38.686 -27.799 25.663 1.00 42.08 242 TRP F O 1
ATOM 6135 N N . PRO B 1 181 ? -39.183 -26.053 26.989 1.00 47.07 243 PRO F N 1
ATOM 6136 C CA . PRO B 1 181 ? -38.650 -26.808 28.125 1.00 46.56 243 PRO F CA 1
ATOM 6137 C C . PRO B 1 181 ? -39.416 -28.105 28.399 1.00 45.85 243 PRO F C 1
ATOM 6138 O O . PRO B 1 181 ? -38.771 -29.133 28.615 1.00 44.02 243 PRO F O 1
ATOM 6149 N N . GLN B 1 182 ? -40.749 -28.066 28.388 1.00 47.08 244 GLN F N 1
ATOM 6150 C CA . GLN B 1 182 ? -41.535 -29.252 28.705 1.00 46.96 244 GLN F CA 1
ATOM 6151 C C . GLN B 1 182 ? -41.355 -30.314 27.611 1.00 44.35 244 GLN F C 1
ATOM 6152 O O . GLN B 1 182 ? -41.323 -31.510 27.882 1.00 42.21 244 GLN F O 1
ATOM 6166 N N . SER B 1 183 ? -41.243 -29.862 26.370 1.00 43.65 245 SER F N 1
ATOM 6167 C CA . SER B 1 183 ? -41.012 -30.774 25.254 1.00 41.05 245 SER F CA 1
ATOM 6168 C C . SER B 1 183 ? -39.643 -31.437 25.389 1.00 38.91 245 SER F C 1
ATOM 6169 O O . SER B 1 183 ? -39.477 -32.638 25.134 1.00 37.25 245 SER F O 1
ATOM 6177 N N . ALA B 1 184 ? -38.663 -30.640 25.799 1.00 38.85 246 ALA F N 1
ATOM 6178 C CA . ALA B 1 184 ? -37.308 -31.116 26.005 1.00 36.38 246 ALA F CA 1
ATOM 6179 C C . ALA B 1 184 ? -37.278 -32.114 27.153 1.00 37.04 246 ALA F C 1
ATOM 6180 O O . ALA B 1 184 ? -36.567 -33.117 27.077 1.00 34.55 246 ALA F O 1
ATOM 6187 N N . ARG B 1 185 ? -38.046 -31.856 28.217 1.00 38.49 247 ARG F N 1
ATOM 6188 C CA . ARG B 1 185 ? -37.995 -32.766 29.360 1.00 38.80 247 ARG F CA 1
ATOM 6189 C C . ARG B 1 185 ? -38.665 -34.093 28.978 1.00 37.97 247 ARG F C 1
ATOM 6190 O O . ARG B 1 185 ? -38.217 -35.155 29.410 1.00 36.47 247 ARG F O 1
ATOM 6211 N N . ASN B 1 186 ? -39.707 -34.033 28.151 1.00 38.35 248 ASN F N 1
ATOM 6212 C CA . ASN B 1 186 ? -40.333 -35.244 27.612 1.00 37.49 248 ASN F CA 1
ATOM 6213 C C . ASN B 1 186 ? -39.341 -36.116 26.860 1.00 35.54 248 ASN F C 1
ATOM 6214 O O . ASN B 1 186 ? -39.310 -37.343 27.012 1.00 35.09 248 ASN F O 1
ATOM 6225 N N . THR B 1 187 ? -38.551 -35.466 26.016 1.00 34.77 249 THR F N 1
ATOM 6226 C CA . THR B 1 187 ? -37.565 -36.151 25.205 1.00 31.78 249 THR F CA 1
ATOM 6227 C C . THR B 1 187 ? -36.489 -36.761 26.091 1.00 32.05 249 THR F C 1
ATOM 6228 O O . THR B 1 187 ? -36.076 -37.920 25.905 1.00 30.58 249 THR F O 1
ATOM 6239 N N . ILE B 1 188 ? -36.039 -35.973 27.058 1.00 32.82 250 ILE F N 1
ATOM 6240 C CA . ILE B 1 188 ? -35.089 -36.451 28.047 1.00 33.16 250 ILE F CA 1
ATOM 6241 C C . ILE B 1 188 ? -35.610 -37.698 28.790 1.00 33.49 250 ILE F C 1
ATOM 6242 O O . ILE B 1 188 ? -34.846 -38.624 29.053 1.00 32.44 250 ILE F O 1
ATOM 6258 N N . SER B 1 189 ? -36.903 -37.712 29.112 1.00 34.49 251 SER F N 1
ATOM 6259 C CA . SER B 1 189 ? -37.523 -38.877 29.761 1.00 35.18 251 SER F CA 1
ATOM 6260 C C . SER B 1 189 ? -37.713 -40.078 28.826 1.00 34.33 251 SER F C 1
ATOM 6261 O O . SER B 1 189 ? -37.628 -41.223 29.252 1.00 34.66 251 SER F O 1
ATOM 6269 N N . LYS B 1 190 ? -38.004 -39.811 27.562 1.00 34.17 252 LYS F N 1
ATOM 6270 C CA . LYS B 1 190 ? -38.324 -40.857 26.588 1.00 34.03 252 LYS F CA 1
ATOM 6271 C C . LYS B 1 190 ? -37.091 -41.666 26.175 1.00 33.22 252 LYS F C 1
ATOM 6272 O O . LYS B 1 190 ? -37.146 -42.887 26.016 1.00 32.74 252 LYS F O 1
ATOM 6291 N N . TYR B 1 191 ? -35.975 -40.970 25.998 1.00 33.12 253 TYR F N 1
ATOM 6292 C CA . TYR B 1 191 ? -34.785 -41.576 25.393 1.00 31.97 253 TYR F CA 1
ATOM 6293 C C . TYR B 1 191 ? -33.542 -41.432 26.276 1.00 31.84 253 TYR F C 1
ATOM 6294 O O . TYR B 1 191 ? -32.518 -40.965 25.815 1.00 31.44 253 TYR F O 1
ATOM 6312 N N . PRO B 1 192 ? -33.628 -41.846 27.551 1.00 31.95 254 PRO F N 1
ATOM 6313 C CA . PRO B 1 192 ? -32.484 -41.730 28.469 1.00 32.70 254 PRO F CA 1
ATOM 6314 C C . PRO B 1 192 ? -31.244 -42.492 28.008 1.00 32.74 254 PRO F C 1
ATOM 6315 O O . PRO B 1 192 ? -30.141 -42.257 28.529 1.00 32.64 254 PRO F O 1
ATOM 6326 N N . GLU B 1 193 ? -31.432 -43.400 27.059 1.00 32.62 255 GLU F N 1
ATOM 6327 C CA . GLU B 1 193 ? -30.357 -44.276 26.637 1.00 33.36 255 GLU F CA 1
ATOM 6328 C C . GLU B 1 193 ? -29.624 -43.761 25.389 1.00 32.60 255 GLU F C 1
ATOM 6329 O O . GLU B 1 193 ? -28.683 -44.405 24.908 1.00 31.99 255 GLU F O 1
ATOM 6341 N N . ALA B 1 194 ? -30.022 -42.597 24.860 1.00 31.32 256 ALA F N 1
ATOM 6342 C CA . ALA B 1 194 ? -29.378 -42.089 23.656 1.00 30.33 256 ALA F CA 1
ATOM 6343 C C . ALA B 1 194 ? -27.852 -41.980 23.830 1.00 30.38 256 ALA F C 1
ATOM 6344 O O . ALA B 1 194 ? -27.362 -41.470 24.851 1.00 30.73 256 ALA F O 1
ATOM 6351 N N . LYS B 1 195 ? -27.109 -42.484 22.849 1.00 30.77 257 LYS F N 1
ATOM 6352 C CA . LYS B 1 195 ? -25.660 -42.442 22.902 1.00 31.90 257 LYS F CA 1
ATOM 6353 C C . LYS B 1 195 ? -25.142 -41.318 22.013 1.00 32.87 257 LYS F C 1
ATOM 6354 O O . LYS B 1 195 ? -24.157 -40.684 22.347 1.00 33.94 257 LYS F O 1
ATOM 6373 N N . ILE B 1 196 ? -25.837 -41.094 20.895 1.00 29.47 258 ILE F N 1
ATOM 6374 C CA . ILE B 1 196 ? -25.534 -40.036 19.933 1.00 28.39 258 ILE F CA 1
ATOM 6375 C C . ILE B 1 196 ? -26.794 -39.202 19.658 1.00 26.98 258 ILE F C 1
ATOM 6376 O O . ILE B 1 196 ? -27.879 -39.745 19.410 1.00 25.19 258 ILE F O 1
ATOM 6392 N N . VAL B 1 197 ? -26.627 -37.887 19.672 1.00 26.95 259 VAL F N 1
ATOM 6393 C CA . VAL B 1 197 ? -27.714 -36.974 19.394 1.00 25.59 259 VAL F CA 1
ATOM 6394 C C . VAL B 1 197 ? -27.300 -36.043 18.263 1.00 25.56 259 VAL F C 1
ATOM 6395 O O . VAL B 1 197 ? -26.259 -35.405 18.347 1.00 25.65 259 VAL F O 1
ATOM 6408 N N . VAL B 1 198 ? -28.114 -35.979 17.209 1.00 24.22 260 VAL F N 1
ATOM 6409 C CA . VAL B 1 198 ? -27.803 -35.196 16.026 1.00 24.11 260 VAL F CA 1
ATOM 6410 C C . VAL B 1 198 ? -28.674 -33.954 15.979 1.00 23.84 260 VAL F C 1
ATOM 6411 O O . VAL B 1 198 ? -29.887 -34.055 15.802 1.00 23.42 260 VAL F O 1
ATOM 6424 N N . PRO B 1 199 ? -28.054 -32.761 16.139 1.00 24.31 261 PRO F N 1
ATOM 6425 C CA . PRO B 1 199 ? -28.881 -31.563 16.006 1.00 25.03 261 PRO F CA 1
ATOM 6426 C C . PRO B 1 199 ? -29.195 -31.263 14.554 1.00 24.31 261 PRO F C 1
ATOM 6427 O O . PRO B 1 199 ? -28.491 -31.729 13.649 1.00 22.73 261 PRO F O 1
ATOM 6438 N N . GLY B 1 200 ? -30.243 -30.475 14.341 1.00 24.85 262 GLY F N 1
ATOM 6439 C CA . GLY B 1 200 ? -30.624 -30.065 13.006 1.00 24.39 262 GLY F CA 1
ATOM 6440 C C . GLY B 1 200 ? -29.576 -29.176 12.377 1.00 23.95 262 GLY F C 1
ATOM 6441 O O . GLY B 1 200 ? -29.466 -29.127 11.155 1.00 24.01 262 GLY F O 1
ATOM 6445 N N . HIS B 1 201 ? -28.833 -28.450 13.215 1.00 25.69 263 HIS F N 1
ATOM 6446 C CA . HIS B 1 201 ? -27.788 -27.535 12.754 1.00 26.67 263 HIS F CA 1
ATOM 6447 C C . HIS B 1 201 ? -26.556 -27.681 13.645 1.00 27.43 263 HIS F C 1
ATOM 6448 O O . HIS B 1 201 ? -26.667 -27.652 14.870 1.00 29.81 263 HIS F O 1
ATOM 6461 N N . GLY B 1 202 ? -25.391 -27.874 13.040 1.00 26.97 264 GLY F N 1
ATOM 6462 C CA . GLY B 1 202 ? -24.150 -28.000 13.805 1.00 28.15 264 GLY F CA 1
ATOM 6463 C C . GLY B 1 202 ? -23.606 -29.394 14.100 1.00 27.52 264 GLY F C 1
ATOM 6464 O O . GLY B 1 202 ? -23.977 -30.390 13.462 1.00 24.87 264 GLY F O 1
ATOM 6468 N N . LYS B 1 203 ? -22.698 -29.458 15.080 1.00 29.16 265 LYS F N 1
ATOM 6469 C CA . LYS B 1 203 ? -21.970 -30.690 15.378 1.00 28.22 265 LYS F CA 1
ATOM 6470 C C . LYS B 1 203 ? -22.794 -31.705 16.138 1.00 26.80 265 LYS F C 1
ATOM 6471 O O . LYS B 1 203 ? -23.514 -31.353 17.065 1.00 27.90 265 LYS F O 1
ATOM 6490 N N . ILE B 1 204 ? -22.639 -32.966 15.764 1.00 25.85 277 ILE F N 1
ATOM 6491 C CA . ILE B 1 204 ? -23.292 -34.050 16.487 1.00 24.39 277 ILE F CA 1
ATOM 6492 C C . ILE B 1 204 ? -22.614 -34.202 17.865 1.00 26.62 277 ILE F C 1
ATOM 6493 O O . ILE B 1 204 ? -21.507 -33.670 18.101 1.00 27.75 277 ILE F O 1
ATOM 6509 N N . GLY B 1 205 ? -23.298 -34.881 18.776 1.00 25.54 278 GLY F N 1
ATOM 6510 C CA . GLY B 1 205 ? -22.819 -35.035 20.138 1.00 27.84 278 GLY F CA 1
ATOM 6511 C C . GLY B 1 205 ? -23.470 -36.205 20.848 1.00 28.17 278 GLY F C 1
ATOM 6512 O O . GLY B 1 205 ? -23.898 -37.167 20.207 1.00 26.42 278 GLY F O 1
ATOM 6516 N N . ASP B 1 206 ? -23.513 -36.142 22.178 1.00 30.46 279 ASP F N 1
ATOM 6517 C CA . ASP B 1 206 ? -24.132 -37.195 22.971 1.00 30.39 279 ASP F CA 1
ATOM 6518 C C . ASP B 1 206 ? -25.345 -36.630 23.706 1.00 30.23 279 ASP F C 1
ATOM 6519 O O . ASP B 1 206 ? -25.888 -35.616 23.306 1.00 30.96 279 ASP F O 1
ATOM 6528 N N . PHE B 1 207 ? -25.746 -37.293 24.782 1.00 30.10 280 PHE F N 1
ATOM 6529 C CA . PHE B 1 207 ? -26.958 -36.959 25.503 1.00 30.11 280 PHE F CA 1
ATOM 6530 C C . PHE B 1 207 ? -26.926 -35.507 26.000 1.00 31.73 280 PHE F C 1
ATOM 6531 O O . PHE B 1 207 ? -27.968 -34.902 26.214 1.00 30.86 280 PHE F O 1
ATOM 6548 N N . GLU B 1 208 ? -25.729 -34.951 26.175 1.00 34.02 281 GLU F N 1
ATOM 6549 C CA . GLU B 1 208 ? -25.602 -33.619 26.767 1.00 37.12 281 GLU F CA 1
ATOM 6550 C C . GLU B 1 208 ? -26.302 -32.566 25.911 1.00 37.10 281 GLU F C 1
ATOM 6551 O O . GLU B 1 208 ? -26.729 -31.545 26.424 1.00 39.67 281 GLU F O 1
ATOM 6563 N N . LEU B 1 209 ? -26.446 -32.821 24.612 1.00 34.95 282 LEU F N 1
ATOM 6564 C CA . LEU B 1 209 ? -27.185 -31.906 23.731 1.00 32.55 282 LEU F CA 1
ATOM 6565 C C . LEU B 1 209 ? -28.641 -31.720 24.150 1.00 32.24 282 LEU F C 1
ATOM 6566 O O . LEU B 1 209 ? -29.193 -30.622 24.021 1.00 33.35 282 LEU F O 1
ATOM 6582 N N . LEU B 1 210 ? -29.274 -32.801 24.599 1.00 30.62 283 LEU F N 1
ATOM 6583 C CA . LEU B 1 210 ? -30.656 -32.734 25.098 1.00 30.86 283 LEU F CA 1
ATOM 6584 C C . LEU B 1 210 ? -30.759 -31.861 26.344 1.00 32.73 283 LEU F C 1
ATOM 6585 O O . LEU B 1 210 ? -31.690 -31.050 26.470 1.00 33.98 283 LEU F O 1
ATOM 6601 N N . LYS B 1 211 ? -29.824 -32.049 27.274 1.00 33.51 284 LYS F N 1
ATOM 6602 C CA . LYS B 1 211 ? -29.828 -31.287 28.519 1.00 35.85 284 LYS F CA 1
ATOM 6603 C C . LYS B 1 211 ? -29.457 -29.844 28.198 1.00 37.93 284 LYS F C 1
ATOM 6604 O O . LYS B 1 211 ? -30.099 -28.926 28.674 1.00 39.25 284 LYS F O 1
ATOM 6623 N N . HIS B 1 212 ? -28.425 -29.674 27.372 1.00 37.56 285 HIS F N 1
ATOM 6624 C CA . HIS B 1 212 ? -27.976 -28.348 26.922 1.00 38.81 285 HIS F CA 1
ATOM 6625 C C . HIS B 1 212 ? -29.123 -27.584 26.281 1.00 39.72 285 HIS F C 1
ATOM 6626 O O . HIS B 1 212 ? -29.284 -26.385 26.506 1.00 41.74 285 HIS F O 1
ATOM 6639 N N . THR B 1 213 ? -29.921 -28.273 25.471 1.00 37.29 286 THR F N 1
ATOM 6640 C CA . THR B 1 213 ? -31.046 -27.618 24.825 1.00 37.29 286 THR F CA 1
ATOM 6641 C C . THR B 1 213 ? -32.067 -27.191 25.878 1.00 39.04 286 THR F C 1
ATOM 6642 O O . THR B 1 213 ? -32.529 -26.058 25.871 1.00 40.98 286 THR F O 1
ATOM 6653 N N . LYS B 1 214 ? -32.403 -28.093 26.796 1.00 39.19 287 LYS F N 1
ATOM 6654 C CA . LYS B 1 214 ? -33.398 -27.790 27.823 1.00 40.91 287 LYS F CA 1
ATOM 6655 C C . LYS B 1 214 ? -32.961 -26.579 28.657 1.00 43.57 287 LYS F C 1
ATOM 6656 O O . LYS B 1 214 ? -33.789 -25.766 29.058 1.00 45.87 287 LYS F O 1
ATOM 6675 N N . VAL B 1 215 ? -31.661 -26.466 28.911 1.00 43.70 288 VAL F N 1
ATOM 6676 C CA . VAL B 1 215 ? -31.138 -25.357 29.716 1.00 47.20 288 VAL F CA 1
ATOM 6677 C C . VAL B 1 215 ? -31.207 -24.081 28.916 1.00 48.06 288 VAL F C 1
ATOM 6678 O O . VAL B 1 215 ? -31.512 -23.023 29.448 1.00 50.98 288 VAL F O 1
ATOM 6691 N N . LEU B 1 216 ? -30.904 -24.180 27.626 1.00 46.15 289 LEU F N 1
ATOM 6692 C CA . LEU B 1 216 ? -31.035 -23.038 26.746 1.00 47.54 289 LEU F CA 1
ATOM 6693 C C . LEU B 1 216 ? -32.495 -22.625 26.674 1.00 48.77 289 LEU F C 1
ATOM 6694 O O . LEU B 1 216 ? -32.805 -21.432 26.703 1.00 51.23 289 LEU F O 1
ATOM 6710 N N . ALA B 1 217 ? -33.393 -23.602 26.623 1.00 46.80 290 ALA F N 1
ATOM 6711 C CA . ALA B 1 217 ? -34.796 -23.288 26.439 1.00 47.97 290 ALA F CA 1
ATOM 6712 C C . ALA B 1 217 ? -35.347 -22.615 27.686 1.00 51.33 290 ALA F C 1
ATOM 6713 O O . ALA B 1 217 ? -36.160 -21.695 27.604 1.00 53.76 290 ALA F O 1
ATOM 6720 N N . GLU B 1 218 ? -34.905 -23.067 28.846 1.00 51.51 291 GLU F N 1
ATOM 6721 C CA . GLU B 1 218 ? -35.443 -22.518 30.079 1.00 54.67 291 GLU F CA 1
ATOM 6722 C C . GLU B 1 218 ? -34.921 -21.105 30.271 1.00 58.22 291 GLU F C 1
ATOM 6723 O O . GLU B 1 218 ? -35.670 -20.203 30.658 1.00 60.97 291 GLU F O 1
ATOM 6735 N N . LYS B 1 219 ? -33.641 -20.907 29.974 1.00 57.57 292 LYS F N 1
ATOM 6736 C CA . LYS B 1 219 ? -33.046 -19.576 30.066 1.00 60.32 292 LYS F CA 1
ATOM 6737 C C . LYS B 1 219 ? -33.789 -18.641 29.128 1.00 62.19 292 LYS F C 1
ATOM 6738 O O . LYS B 1 219 ? -34.054 -17.485 29.462 1.00 65.43 292 LYS F O 1
ATOM 6757 N N . ALA B 1 220 ? -34.118 -19.150 27.947 1.00 58.83 293 ALA F N 1
ATOM 6758 C CA . ALA B 1 220 ? -34.913 -18.395 27.003 1.00 59.95 293 ALA F CA 1
ATOM 6759 C C . ALA B 1 220 ? -36.282 -18.089 27.604 1.00 63.05 293 ALA F C 1
ATOM 6760 O O . ALA B 1 220 ? -36.678 -16.932 27.680 1.00 66.05 293 ALA F O 1
ATOM 6767 N N . SER B 1 221 ? -36.998 -19.104 28.070 0.91 62.13 294 SER F N 1
ATOM 6768 C CA . SER B 1 221 ? -38.333 -18.852 28.595 0.91 65.66 294 SER F CA 1
ATOM 6769 C C . SER B 1 221 ? -38.296 -17.802 29.720 0.91 70.93 294 SER F C 1
ATOM 6770 O O . SER B 1 221 ? -39.107 -16.884 29.726 0.91 74.20 294 SER F O 1
ATOM 6778 N N . ASN B 1 222 ? -37.574 -18.048 30.835 0.15 71.75 295 ASN F N 1
ATOM 6779 C CA . ASN B 1 222 ? -37.637 -17.106 32.005 1.00 77.04 295 ASN F CA 1
ATOM 6780 C C . ASN B 1 222 ? -36.986 -15.709 31.820 1.00 83.32 295 ASN F C 1
ATOM 6781 O O . ASN B 1 222 ? -37.172 -15.049 30.791 1.00 83.79 295 ASN F O 1
#

Sequence (439 aa):
EIPGLEVEEIDNGVFLHKSYSRVEGWGLVSSNGLVVISGGKAFIIDTPWSESDTEKLVDWIRSKKYELAGSISTHSHEDKTAGIKWLNGKSITTYASALTNEILKREGKEQARSSFKGNEFSLMDGFLEVYYPGGGHTIDNLVVWIPSSKILYGGCFIRSLESSGLGYTGEAKIDQWPQSARNTISKYPEAKIVVPGHGKIGDFELLKHTKVLAEKASNKAIPGLEVEEIDNGVFLHKSYSRVEGWGLVSSNGLVVISGGKAFIIDTPWSESDTEKLVDWIRSKKYELAGSISTHHSHEDKTAGIKWLNGKSITTYASALTNEILKREGKEQARSSFKGNEFSLMDGFLEVYYPGGGHTIDNLVVWIPSSKILYGGCFIRSLESSGLGYTGEAKIDQWPQSARNTISKYPEAKIVVPGHGKIGDFELLKHTKVLAEKASN

Foldseek 3Di:
DFDAKDWADDDVQKIKIKAWDQDVPPGIFIWIWIWGDDPLETETEFAALALVRNVVVVVVSVVVVGHYQAYEFFAQDSRRCRNQVVCVVVVGAYEYAPVRQVVCVVVVHDGGPDHHYDQWDADDVRQKIKGDLAWFLARRGIKIARPVQLEIERELLWDDPVDPASPDNPHGPLQCSLSSLVSVCVVRVPRQWYHYRGDDIDTPVRSVSSNVRSVVVNVVD/DDAWDWDADDVQKIKIKAWDQDPPVGIFIWIWIWGDDPLEIETEFAALALVRSVVVVVVVCVVPGHHQAYEFFAQDSRRCNNQVVCVVVVGQYEYAPVRQVVCVVVVHDGGPDHDDDQWDADDVRQKIKGHLAWFLAGRGIWIAGVVQLEIERALLWDDPPDPASPDNPHGPLVCSLSSLVSVCVVRVPRQWYHYRGDDIDGPVRSVSSNVRSVVSND

Solvent-accessible surface area: 18174 Å² total; per-residue (Å²): 188,62,55,40,33,74,45,92,109,30,50,136,20,4,22,8,1,35,0,36,7,91,12,114,58,123,41,83,37,28,2,1,0,0,0,0,22,33,72,35,90,0,4,1,0,0,1,0,22,29,100,60,8,0,73,95,0,3,82,61,0,123,69,116,179,55,117,27,42,0,0,0,1,1,1,4,29,32,10,0,10,20,0,2,112,44,0,21,64,115,97,11,49,0,45,0,10,22,74,0,14,92,12,1,119,127,56,36,37,74,65,6,177,39,61,12,176,56,87,103,68,62,10,28,155,27,54,0,72,1,28,50,4,17,0,0,14,6,64,2,1,3,0,0,22,0,43,81,28,64,0,0,0,0,0,5,0,2,40,6,67,118,22,112,28,13,24,37,53,5,58,2,57,37,97,80,0,10,94,4,1,100,49,0,38,90,80,8,90,118,8,131,33,0,0,0,0,43,28,144,62,23,76,50,87,2,1,105,35,0,51,57,16,0,43,110,30,28,119,130,45,122,40,49,38,78,44,110,99,35,48,130,18,1,35,19,1,52,1,7,20,133,35,106,13,60,6,8,44,25,2,2,0,0,0,0,22,40,72,45,67,0,4,0,0,0,2,1,24,28,82,61,10,0,74,112,0,2,86,70,0,91,82,106,181,82,105,16,30,0,1,0,0,1,0,9,35,90,8,0,12,35,0,2,130,37,0,23,70,100,104,3,52,0,46,0,12,45,73,0,11,80,18,2,113,178,104,74,101,73,68,4,187,38,64,15,180,47,98,98,65,65,12,20,137,36,52,0,65,1,27,59,5,15,1,0,15,5,60,1,2,4,0,0,11,0,48,80,20,73,0,0,0,0,1,6,0,2,31,6,76,100,16,34,9,11,8,51,58,46,75,18,82,52,120,74,0,16,100,3,1,109,44,0,40,90,74,8,91,73,9,130,35,0,0,0,0,42,37,116,64,22,75,37,82,2,1,106,38,0,37,77,8,0,59,80,45,47,109

B-factor: mean 28.84, std 12.55, range [7.99, 93.08]

Nearest PDB structures (foldseek):
  5mmd-assembly2_F  TM=1.005E+00  e=7.905E-49  Acinetobacter baumannii
  4zej-assembly2_B  TM=9.936E-01  e=8.040E-39  Stutzerimonas stutzeri
  5acs-assembly1_B  TM=9.805E-01  e=6.925E-35  Pseudomonas aeruginosa
  5act-assembly1_A  TM=9.754E-01  e=7.354E-35  Pseudomonas aeruginosa
  2ynt-assembly1_B-2  TM=9.760E-01  e=1.704E-34  Pseudomonas aeruginosa

Secondary structure (DSSP, 8-state):
-----EEEEEETTEEEEEEEEEETTTEEEEEEEEEEEETTEEEEES--SSHHHHHHHHHHHHHTTPEEEEEE-SSSSHHHHTTHHHHHHTT--EEEEHHHHHHHHHTTPPPPSEEE-SSEEEETTTTEEEE---SSSSTT--EEEETTTTEEEEETTS--TT-SS-S--TT--TTTHHHHHHHHHHH-TT-SEEEESSS--B-THHHHHHHHHHHHHHHH-/-PPPEEEEEETTEEEEEEEEEETTTEEEEEEEEEEEETTEEEEES--SSHHHHHHHHHHHHTTT-EEEEEE-SSSSHHHHTTHHHHHHTTPPEEEEHHHHHHHHHTTPPPPSEEE-SSEEEEGGGTEEEE---SSSSSS--EEEETTTTEEEEEEEEE-TT-SS-S--SS--TTTHHHHHHHHHHH-TT-SEEEEEES--B-THHHHHHHHHHHHHH-